Protein AF-A0A944TQB5-F1 (afdb_monomer)

Solvent-accessible surface area (backbone atoms only — not comparable to full-atom values): 19963 Å² total; per-residue (Å²): 141,84,86,82,82,82,82,82,79,80,80,78,78,74,72,78,74,72,81,45,83,86,46,81,64,45,71,46,80,31,39,67,50,75,45,57,37,86,39,64,56,95,92,27,64,49,47,21,27,26,9,28,31,55,41,78,90,78,60,28,42,36,31,28,24,36,40,31,32,86,71,41,66,38,34,34,38,32,25,44,66,47,78,48,87,75,41,58,48,78,43,85,69,52,74,42,54,40,25,38,91,82,73,39,70,59,60,68,73,73,54,31,34,22,12,27,27,64,44,83,89,62,28,34,40,32,23,16,34,34,36,64,84,45,88,63,31,40,54,50,46,38,37,33,24,45,86,75,22,44,49,73,49,71,52,92,69,66,68,60,50,43,43,61,51,61,86,74,85,59,44,4,45,39,67,100,28,15,34,25,16,28,21,38,18,70,86,45,54,33,39,36,39,26,35,19,36,21,32,54,51,29,37,58,75,39,35,49,85,41,51,15,49,19,53,39,37,33,24,37,52,54,87,95,46,74,44,82,73,43,19,33,39,41,71,40,65,37,34,90,60,62,82,97,41,56,89,56,66,62,45,50,29,34,31,20,37,34,34,46,44,96,42,36,33,37,39,34,37,37,28,42,30,68,91,72,73,39,62,49,49,35,32,28,42,36,35,60,50,95,78,36,37,72,48,67,88,50,82,52,51,56,97,63,89,74,41,51,46,49,74,42,87,55,45,59,54,73,77,47,40,85,79,40,62,78,96,66,54,65,78,59,53,57,21,13,42,25,62,52,65,65,34,100,88,67,37,46,24,38,36,36,29,12,20,14,81,72,32,86,90,37,31,32,37,37,40,36,27,39,45,40,61,57,80,81,127

Sequence (377 aa):
MAKLCLLLTFLLLASCATNAPKKIKELRYIGSINYKTSKSFKGLQLGGLSGLVYDKKTKRLLAISDDRGKWGKPRYYSFKFFLTSKKFKLRTDTLTFLKNNKGKKFKDGRRDFEGITLLRNNHLVLSSEGNTKKKPRIPPALTEFDKKGNFVRELNVPIKFLPEPTGYHDTGVRNNLGLESLSSTPNGGFLFFANEAPLKQDDRLSTTEYGGDVRLVRYKASGSSFQPDGEFVYQVEPIPVPDLKKKLRGSIGLTDLLALDENRLISIERAWVRKLKKQTIRLYSVEIERQTSNVKNEDFLHGKFYKRVKKKLLADLDSILPLMPKKWRKLDNIEGICLGPRLKNGNYTLILVSDNNFNARQRTLFMAFEIIEKKTK

Radius of gyration: 21.43 Å; Cα contacts (8 Å, |Δi|>4): 1016; chains: 1; bounding box: 81×69×51 Å

Structure (mmCIF, N/CA/C/O backbone):
data_AF-A0A944TQB5-F1
#
_entry.id   AF-A0A944TQB5-F1
#
loop_
_atom_site.group_PDB
_atom_site.id
_atom_site.type_symbol
_atom_site.label_atom_id
_atom_site.label_alt_id
_atom_site.label_comp_id
_atom_site.label_asym_id
_atom_site.label_entity_id
_atom_site.label_seq_id
_atom_site.pdbx_PDB_ins_code
_atom_site.Cartn_x
_atom_site.Cartn_y
_atom_site.Cartn_z
_atom_site.occupancy
_atom_site.B_iso_or_equiv
_atom_site.auth_seq_id
_atom_site.auth_comp_id
_atom_site.auth_asym_id
_atom_site.auth_atom_id
_atom_site.pdbx_PDB_model_num
ATOM 1 N N . MET A 1 1 ? -54.501 44.485 -19.539 1.00 40.06 1 MET A N 1
ATOM 2 C CA . MET A 1 1 ? -53.075 44.479 -19.138 1.00 40.06 1 MET A CA 1
ATOM 3 C C . MET A 1 1 ? -52.818 43.245 -18.280 1.00 40.06 1 MET A C 1
ATOM 5 O O . MET A 1 1 ? -53.210 43.238 -17.122 1.00 40.06 1 MET A O 1
ATOM 9 N N . ALA A 1 2 ? -52.245 42.181 -18.846 1.00 36.91 2 ALA A N 1
ATOM 10 C CA . ALA A 1 2 ? -51.915 40.957 -18.112 1.00 36.91 2 ALA A CA 1
ATOM 11 C C . ALA A 1 2 ? -50.414 40.957 -17.781 1.00 36.91 2 ALA A C 1
ATOM 13 O O . ALA A 1 2 ? -49.583 41.033 -18.684 1.00 36.91 2 ALA A O 1
ATOM 14 N N . LYS A 1 3 ? -50.068 40.929 -16.488 1.00 42.72 3 LYS A N 1
ATOM 15 C CA . LYS A 1 3 ? -48.681 40.829 -16.011 1.00 42.72 3 LYS A CA 1
ATOM 16 C C . LYS A 1 3 ? -48.226 39.371 -16.087 1.00 42.72 3 LYS A C 1
ATOM 18 O O . LYS A 1 3 ? -48.756 38.518 -15.382 1.00 42.72 3 LYS A O 1
ATOM 23 N N . LEU A 1 4 ? -47.233 39.112 -16.932 1.00 45.22 4 LEU A N 1
ATOM 24 C CA . LEU A 1 4 ? -46.539 37.833 -17.043 1.00 45.22 4 LEU A CA 1
ATOM 25 C C . LEU A 1 4 ? -45.487 37.744 -15.924 1.00 45.22 4 LEU A C 1
ATOM 27 O O . LEU A 1 4 ? -44.548 38.537 -15.885 1.00 45.22 4 LEU A O 1
ATOM 31 N N . CYS A 1 5 ? -45.663 36.807 -14.993 1.00 47.28 5 CYS A N 1
ATOM 32 C CA . CYS A 1 5 ? -44.720 36.556 -13.904 1.00 47.28 5 CYS A CA 1
ATOM 33 C C . CYS A 1 5 ? -43.733 35.467 -14.352 1.00 47.28 5 CYS A C 1
ATOM 35 O O . CYS A 1 5 ? -44.107 34.302 -14.476 1.00 47.28 5 CYS A O 1
ATOM 37 N N . LEU A 1 6 ? -42.484 35.844 -14.633 1.00 46.31 6 LEU A N 1
ATOM 38 C CA . LEU A 1 6 ? -41.425 34.912 -15.022 1.00 46.31 6 LEU A CA 1
ATOM 39 C C . LEU A 1 6 ? -40.801 34.301 -13.754 1.00 46.31 6 LEU A C 1
ATOM 41 O O . LEU A 1 6 ? -40.117 34.989 -12.997 1.00 46.31 6 LEU A O 1
ATOM 45 N N . LEU A 1 7 ? -41.057 33.017 -13.500 1.00 44.16 7 LEU A N 1
ATOM 46 C CA . LEU A 1 7 ? -40.467 32.282 -12.380 1.00 44.16 7 LEU A CA 1
ATOM 47 C C . LEU A 1 7 ? -39.060 31.797 -12.779 1.00 44.16 7 LEU A C 1
ATOM 49 O O . LEU A 1 7 ? -38.915 30.809 -13.498 1.00 44.16 7 LEU A O 1
ATOM 53 N N . LEU A 1 8 ? -38.011 32.494 -12.330 1.00 45.03 8 LEU A N 1
ATOM 54 C CA . LEU A 1 8 ? -36.626 32.035 -12.484 1.00 45.03 8 LEU A CA 1
ATOM 55 C C . LEU A 1 8 ? -36.373 30.846 -11.543 1.00 45.03 8 LEU A C 1
ATOM 57 O O . LEU A 1 8 ? -36.270 31.004 -10.327 1.00 45.03 8 LEU A O 1
ATOM 61 N N . THR A 1 9 ? -36.251 29.645 -12.099 1.00 46.00 9 THR A N 1
ATOM 62 C CA . THR A 1 9 ? -35.794 28.460 -11.367 1.00 46.00 9 THR A CA 1
ATOM 63 C C . THR A 1 9 ? -34.270 28.507 -11.243 1.00 46.00 9 THR A C 1
ATOM 65 O O . THR A 1 9 ? -33.539 28.269 -12.200 1.00 46.00 9 THR A O 1
ATOM 68 N N . PHE A 1 10 ? -33.771 28.823 -10.046 1.00 47.41 10 PHE A N 1
ATOM 69 C CA . PHE A 1 10 ? -32.355 28.679 -9.710 1.00 47.41 10 PHE A CA 1
ATOM 70 C C . PHE A 1 10 ? -31.995 27.185 -9.662 1.00 47.41 10 PHE A C 1
ATOM 72 O O . PHE A 1 10 ? -32.312 26.488 -8.696 1.00 47.41 10 PHE A O 1
ATOM 79 N N . LEU A 1 11 ? -31.307 26.683 -10.692 1.00 45.59 11 LEU A N 1
ATOM 80 C CA . LEU A 1 11 ? -30.593 25.411 -10.603 1.00 45.59 11 LEU A CA 1
ATOM 81 C C . LEU A 1 11 ? -29.427 25.592 -9.620 1.00 45.59 11 LEU A C 1
ATOM 83 O O . LEU A 1 11 ? -28.384 26.154 -9.954 1.00 45.59 11 LEU A O 1
ATOM 87 N N . LEU A 1 12 ? -29.598 25.108 -8.390 1.00 42.25 12 LEU A N 1
ATOM 88 C CA . LEU A 1 12 ? -28.496 24.888 -7.459 1.00 42.25 12 LEU A CA 1
ATOM 89 C C . LEU A 1 12 ? -27.559 23.837 -8.067 1.00 42.25 12 LEU A C 1
ATOM 91 O O . LEU A 1 12 ? -27.783 22.633 -7.946 1.00 42.25 12 LEU A O 1
ATOM 95 N N . LEU A 1 13 ? -26.495 24.301 -8.726 1.00 40.25 13 LEU A N 1
ATOM 96 C CA . LEU A 1 13 ? -25.327 23.487 -9.039 1.00 40.25 13 LEU A CA 1
ATOM 97 C C . LEU A 1 13 ? -24.747 22.998 -7.709 1.00 40.25 13 LEU A C 1
ATOM 99 O O . LEU A 1 13 ? -23.994 23.702 -7.036 1.00 40.25 13 LEU A O 1
ATOM 103 N N . ALA A 1 14 ? -25.131 21.787 -7.308 1.00 37.88 14 ALA A N 1
ATOM 104 C CA . ALA A 1 14 ? -24.479 21.069 -6.232 1.00 37.88 14 ALA A CA 1
ATOM 105 C C . ALA A 1 14 ? -23.002 20.923 -6.615 1.00 37.88 14 ALA A C 1
ATOM 107 O O . ALA A 1 14 ? -22.641 20.095 -7.450 1.00 37.88 14 ALA A O 1
ATOM 108 N N . SER A 1 15 ? -22.152 21.773 -6.032 1.00 36.31 15 SER A N 1
ATOM 109 C CA . SER A 1 15 ? -20.700 21.655 -6.112 1.00 36.31 15 SER A CA 1
ATOM 110 C C . SER A 1 15 ? -20.342 20.201 -5.827 1.00 36.31 15 SER A C 1
ATOM 112 O O . SER A 1 15 ? -20.625 19.705 -4.733 1.00 36.31 15 SER A O 1
ATOM 114 N N . CYS A 1 16 ? -19.802 19.492 -6.826 1.00 36.03 16 CYS A N 1
ATOM 115 C CA . CYS A 1 16 ? -19.332 18.125 -6.659 1.00 36.03 16 CYS A CA 1
ATOM 116 C C . CYS A 1 16 ? -18.366 18.112 -5.476 1.00 36.03 16 CYS A C 1
ATOM 118 O O . CYS A 1 16 ? -17.214 18.534 -5.599 1.00 36.03 16 CYS A O 1
ATOM 120 N N . ALA A 1 17 ? -18.840 17.642 -4.320 1.00 48.94 17 ALA A N 1
ATOM 121 C CA . ALA A 1 17 ? -17.996 17.442 -3.163 1.00 48.94 17 ALA A CA 1
ATOM 122 C C . ALA A 1 17 ? -16.843 16.547 -3.619 1.00 48.94 17 ALA A C 1
ATOM 124 O O . ALA A 1 17 ? -17.052 15.396 -4.007 1.00 48.94 17 ALA A O 1
ATOM 125 N N . THR A 1 18 ? -15.624 17.090 -3.644 1.00 57.56 18 THR A N 1
ATOM 126 C CA . THR A 1 18 ? -14.465 16.297 -4.044 1.00 57.56 18 THR A CA 1
ATOM 127 C C . THR A 1 18 ? -14.377 15.112 -3.100 1.00 57.56 18 THR A C 1
ATOM 129 O O . THR A 1 18 ? -14.508 15.293 -1.892 1.00 57.56 18 THR A O 1
ATOM 132 N N . ASN A 1 19 ? -14.204 13.905 -3.639 1.00 79.25 19 ASN A N 1
ATOM 133 C CA . ASN A 1 19 ? -14.231 12.658 -2.864 1.00 79.25 19 ASN A CA 1
ATOM 134 C C . ASN A 1 19 ? -12.879 12.303 -2.211 1.00 79.25 19 ASN A C 1
ATOM 136 O O . ASN A 1 19 ? -12.782 11.269 -1.544 1.00 79.25 19 ASN A O 1
ATOM 140 N N . ALA A 1 20 ? -11.874 13.169 -2.381 1.00 86.12 20 ALA A N 1
ATOM 141 C CA . ALA A 1 20 ? -10.541 13.103 -1.786 1.00 86.12 20 ALA A CA 1
ATOM 142 C C . ALA A 1 20 ? -10.033 14.496 -1.350 1.00 86.12 20 ALA A C 1
ATOM 144 O O . ALA A 1 20 ? -10.567 15.514 -1.821 1.00 86.12 20 ALA A O 1
ATOM 145 N N . PRO A 1 21 ? -9.011 14.547 -0.468 1.00 86.00 21 PRO A N 1
ATOM 146 C CA . PRO A 1 21 ? -8.270 15.770 -0.163 1.00 86.00 21 PRO A CA 1
ATOM 147 C C . PRO A 1 21 ? -7.496 16.275 -1.390 1.00 86.00 21 PRO A C 1
ATOM 149 O O . PRO A 1 21 ? -6.987 15.491 -2.187 1.00 86.00 21 PRO A O 1
ATOM 152 N N . LYS A 1 22 ? -7.385 17.597 -1.538 1.00 86.88 22 LYS A N 1
ATOM 153 C CA . LYS A 1 22 ? -6.701 18.273 -2.645 1.00 86.88 22 LYS A CA 1
ATOM 154 C C . LYS A 1 22 ? -5.229 18.563 -2.342 1.00 86.88 22 LYS A C 1
ATOM 156 O O . LYS A 1 22 ? -4.349 18.132 -3.079 1.00 86.88 22 LYS A O 1
ATOM 161 N N . LYS A 1 23 ? -4.944 19.361 -1.310 1.00 89.25 23 LYS A N 1
ATOM 162 C CA . LYS A 1 23 ? -3.577 19.830 -1.008 1.00 89.25 23 LYS A CA 1
ATOM 163 C C . LYS A 1 23 ? -3.244 19.532 0.440 1.00 89.25 23 LYS A C 1
ATOM 165 O O . LYS A 1 23 ? -3.454 20.373 1.307 1.00 89.25 23 LYS A O 1
ATOM 170 N N . ILE A 1 24 ? -2.710 18.345 0.698 1.00 93.69 24 ILE A N 1
ATOM 171 C CA . ILE A 1 24 ? -2.358 17.928 2.055 1.00 93.69 24 ILE A CA 1
ATOM 172 C C . ILE A 1 24 ? -1.174 18.767 2.553 1.00 93.69 24 ILE A C 1
ATOM 174 O O . ILE A 1 24 ? -0.135 18.853 1.898 1.00 93.69 24 ILE A O 1
ATOM 178 N N . LYS A 1 25 ? -1.357 19.429 3.697 1.00 93.44 25 LYS A N 1
ATOM 179 C CA . LYS A 1 25 ? -0.324 20.208 4.387 1.00 93.44 25 LYS A CA 1
ATOM 180 C C . LYS A 1 25 ? 0.411 19.353 5.411 1.00 93.44 25 LYS A C 1
ATOM 182 O O . LYS A 1 25 ? 1.633 19.370 5.443 1.00 93.44 25 LYS A O 1
ATOM 187 N N . GLU A 1 26 ? -0.349 18.671 6.260 1.00 94.75 26 GLU A N 1
ATOM 188 C CA . GLU A 1 26 ? 0.156 17.907 7.398 1.00 94.75 26 GLU A CA 1
ATOM 189 C C . GLU A 1 26 ? -0.803 16.756 7.727 1.00 94.75 26 GLU A C 1
ATOM 191 O O . GLU A 1 26 ? -1.997 16.801 7.406 1.00 94.75 26 GLU A O 1
ATOM 196 N N . LEU A 1 27 ? -0.265 15.737 8.396 1.00 97.44 27 LEU A N 1
ATOM 197 C CA . LEU A 1 27 ? -1.035 14.672 9.025 1.00 97.44 27 LEU A CA 1
ATOM 198 C C . LEU A 1 27 ? -0.996 14.881 10.535 1.00 97.44 27 LEU A C 1
ATOM 200 O O . LEU A 1 27 ? 0.065 14.812 11.153 1.00 97.44 27 LEU A O 1
ATOM 204 N N . ARG A 1 28 ? -2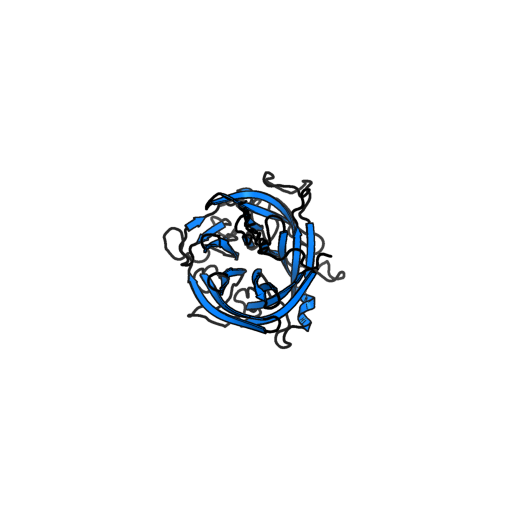.157 15.118 11.143 1.00 97.50 28 ARG A N 1
ATOM 205 C CA . ARG A 1 28 ? -2.274 15.270 12.592 1.00 97.50 28 ARG A CA 1
ATOM 206 C C . ARG A 1 28 ? -2.667 13.944 13.217 1.00 97.50 28 ARG A C 1
ATOM 208 O O . ARG A 1 28 ? -3.726 13.402 12.921 1.00 97.50 28 ARG A O 1
ATOM 215 N N . TYR A 1 29 ? -1.824 13.416 14.093 1.00 98.00 29 TYR A N 1
ATOM 216 C CA . TYR A 1 29 ? -2.086 12.146 14.764 1.00 98.00 29 TYR A CA 1
ATOM 217 C C . TYR A 1 29 ? -3.327 12.222 15.667 1.00 98.00 29 TYR A C 1
ATOM 219 O O . TYR A 1 29 ? -3.441 13.117 16.501 1.00 98.00 29 TYR A O 1
ATOM 227 N N . ILE A 1 30 ? -4.245 11.265 15.502 1.00 98.06 30 ILE A N 1
ATOM 228 C CA . ILE A 1 30 ? -5.465 11.130 16.314 1.00 98.06 30 ILE A CA 1
ATOM 229 C C . ILE A 1 30 ? -5.266 10.076 17.405 1.00 98.06 30 ILE A C 1
ATOM 231 O O . ILE A 1 30 ? -5.681 10.260 18.548 1.00 98.06 30 ILE A O 1
ATOM 235 N N . GLY A 1 31 ? -4.688 8.928 17.052 1.00 97.19 31 GLY A N 1
ATOM 236 C CA . GLY A 1 31 ? -4.545 7.807 17.973 1.00 97.19 31 GLY A CA 1
ATOM 237 C C . GLY A 1 31 ? -4.104 6.521 17.290 1.00 97.19 31 GLY A C 1
ATOM 238 O O . GLY A 1 31 ? -4.045 6.431 16.064 1.00 97.19 31 GLY A O 1
ATOM 239 N N . SER A 1 32 ? -3.819 5.502 18.097 1.00 96.56 32 SER A N 1
ATOM 240 C CA . SER A 1 32 ? -3.437 4.175 17.618 1.00 96.56 32 SER A CA 1
ATOM 241 C C . SER A 1 32 ? -4.077 3.065 18.439 1.00 96.56 32 SER A C 1
ATOM 243 O O . SER A 1 32 ? -4.386 3.236 19.620 1.00 96.56 32 SER A O 1
ATOM 245 N N . ILE A 1 33 ? -4.277 1.918 17.794 1.00 96.00 33 ILE A N 1
ATOM 246 C CA . ILE A 1 33 ? -4.770 0.682 18.398 1.00 96.00 33 ILE A CA 1
ATOM 247 C C . ILE A 1 33 ? -3.756 -0.410 18.118 1.00 96.00 33 ILE A C 1
ATOM 249 O O . ILE A 1 33 ? -3.337 -0.591 16.982 1.00 96.00 33 ILE A O 1
ATOM 253 N N . ASN A 1 34 ? -3.381 -1.155 19.148 1.00 94.44 34 ASN A N 1
ATOM 254 C CA . ASN A 1 34 ? -2.394 -2.2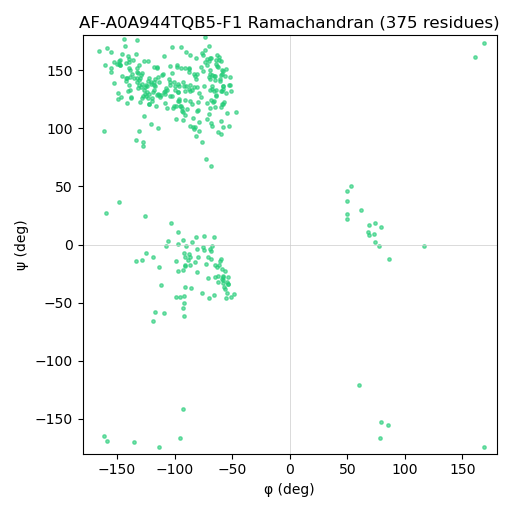12 19.025 1.00 94.44 34 ASN A CA 1
ATOM 255 C C . ASN A 1 34 ? -2.974 -3.552 19.478 1.00 94.44 34 ASN A C 1
ATOM 257 O O . ASN A 1 34 ? -3.355 -3.713 20.642 1.00 94.44 34 ASN A O 1
ATOM 261 N N . TYR A 1 35 ? -2.971 -4.525 18.572 1.00 92.00 35 TYR A N 1
ATOM 262 C CA . TYR A 1 35 ? -3.245 -5.922 18.874 1.00 92.00 35 TYR A CA 1
ATOM 263 C C . TYR A 1 35 ? -1.923 -6.670 19.057 1.00 92.00 35 TYR A C 1
ATOM 265 O O . TYR A 1 35 ? -1.003 -6.566 18.245 1.00 92.00 35 TYR A O 1
ATOM 273 N N . LYS A 1 36 ? -1.813 -7.436 20.147 1.00 82.81 36 LYS A N 1
ATOM 274 C CA . LYS A 1 36 ? -0.690 -8.363 20.334 1.00 82.81 36 LYS A CA 1
ATOM 275 C C . LYS A 1 36 ? -0.786 -9.483 19.297 1.00 82.81 36 LYS A C 1
ATOM 277 O O . LYS A 1 36 ? -1.886 -9.949 19.027 1.00 82.81 36 LYS A O 1
ATOM 282 N N . THR A 1 37 ? 0.349 -9.977 18.813 1.00 82.25 37 THR A N 1
ATOM 283 C CA . THR A 1 37 ? 0.408 -11.064 17.821 1.00 82.25 37 THR A CA 1
ATOM 284 C C . THR A 1 37 ? -0.279 -12.354 18.265 1.00 82.25 37 THR A C 1
ATOM 286 O O . THR A 1 37 ? -0.800 -13.076 17.429 1.00 82.25 37 THR A O 1
ATOM 289 N N . SER A 1 38 ? -0.368 -12.633 19.568 1.00 82.44 38 SER A N 1
ATOM 290 C CA . SER A 1 38 ? -1.115 -13.786 20.092 1.00 82.44 38 SER A CA 1
ATOM 291 C C . SER A 1 38 ? -2.639 -13.615 20.070 1.00 82.44 38 SER A C 1
ATOM 293 O O . SER A 1 38 ? -3.367 -14.514 20.488 1.00 82.44 38 SER A O 1
ATOM 295 N N . LYS A 1 39 ? -3.159 -12.460 19.634 1.00 88.25 39 LYS A N 1
ATOM 296 C CA . LYS A 1 39 ? -4.599 -12.230 19.577 1.00 88.25 39 LYS A CA 1
ATOM 297 C C . LYS A 1 39 ? -5.212 -13.156 18.531 1.00 88.25 39 LYS A C 1
ATOM 299 O O . LYS A 1 39 ? -4.874 -13.079 17.356 1.00 88.25 39 LYS A O 1
ATOM 304 N N . SER A 1 40 ? -6.165 -13.977 18.950 1.00 92.00 40 SER A N 1
ATOM 305 C CA . SER A 1 40 ? -6.993 -14.763 18.043 1.00 92.00 40 SER A CA 1
ATOM 306 C C . SER A 1 40 ? -8.344 -14.092 17.787 1.00 92.00 40 SER A C 1
ATOM 308 O O . SER A 1 40 ? -8.859 -13.312 18.601 1.00 92.00 40 SER A O 1
ATOM 310 N N . PHE A 1 41 ? -8.923 -14.401 16.632 1.00 95.00 41 PHE A N 1
ATOM 311 C CA . PHE A 1 41 ? -10.283 -14.058 16.255 1.00 95.00 41 PHE A CA 1
ATOM 312 C C . PHE A 1 41 ? -10.902 -15.231 15.489 1.00 95.00 41 PHE A C 1
ATOM 314 O O . PHE A 1 41 ? -10.364 -15.664 14.473 1.00 95.00 41 PHE A O 1
ATOM 321 N N . LYS A 1 42 ? -12.026 -15.761 15.996 1.00 94.44 42 LYS A N 1
ATOM 322 C CA . LYS A 1 42 ? -12.703 -16.961 15.462 1.00 94.44 42 LYS A CA 1
ATOM 323 C C . LYS A 1 42 ? -11.754 -18.155 15.240 1.00 94.44 42 LYS A C 1
ATOM 325 O O . LYS A 1 42 ? -11.771 -18.778 14.185 1.00 94.44 42 LYS A O 1
ATOM 330 N N . GLY A 1 43 ? -10.901 -18.437 16.226 1.00 93.25 43 GLY A N 1
ATOM 331 C CA . GLY A 1 43 ? -9.971 -19.574 16.193 1.00 93.25 43 GLY A CA 1
ATOM 332 C C . GLY A 1 43 ? -8.725 -19.386 15.320 1.00 93.25 43 GLY A C 1
ATOM 333 O O . GLY A 1 43 ? -7.879 -20.269 15.301 1.00 93.25 43 GLY A O 1
ATOM 334 N N . LEU A 1 44 ? -8.571 -18.246 14.638 1.00 93.62 44 LEU A N 1
ATOM 335 C CA . LEU A 1 44 ? -7.382 -17.930 13.843 1.00 93.62 44 LEU A CA 1
ATOM 336 C C . LEU A 1 44 ? -6.571 -16.819 14.492 1.00 93.62 44 LEU A C 1
ATOM 338 O O . LEU A 1 44 ? -7.137 -15.892 15.074 1.00 93.62 44 LEU A O 1
ATOM 342 N N . GLN A 1 45 ? -5.252 -16.874 14.347 1.00 93.88 45 GLN A N 1
ATOM 343 C CA . GLN A 1 45 ? -4.385 -15.773 14.746 1.00 93.88 45 GLN A CA 1
ATOM 344 C C . GLN A 1 45 ? -4.686 -14.539 13.881 1.00 93.88 45 GLN A C 1
ATOM 346 O O . GLN A 1 45 ? -4.740 -14.624 12.652 1.00 93.88 45 GLN A O 1
ATOM 351 N N . LEU A 1 46 ? -4.931 -13.400 14.530 1.00 95.12 46 LEU A N 1
ATOM 352 C CA . LEU A 1 46 ? -5.061 -12.104 13.873 1.00 95.12 46 LEU A CA 1
ATOM 353 C C . LEU A 1 46 ? -3.656 -11.570 13.583 1.00 95.12 46 LEU A C 1
ATOM 355 O O . LEU A 1 46 ? -2.852 -11.399 14.499 1.00 95.12 46 LEU A O 1
ATOM 359 N N . GLY A 1 47 ? -3.375 -11.293 12.319 1.00 95.44 47 GLY A N 1
ATOM 360 C CA . GLY A 1 47 ? -2.059 -10.860 11.875 1.00 95.44 47 GLY A CA 1
ATOM 361 C C . GLY A 1 47 ? -1.962 -10.878 10.361 1.00 95.44 47 GLY A C 1
ATOM 362 O O . GLY A 1 47 ? -2.969 -11.132 9.693 1.00 95.44 47 GLY A O 1
ATOM 363 N N . GLY A 1 48 ? -0.767 -10.612 9.849 1.00 96.19 48 GLY A N 1
ATOM 364 C CA . GLY A 1 48 ? -0.523 -10.630 8.414 1.00 96.19 48 GLY A CA 1
ATOM 365 C C . GLY A 1 48 ? -1.104 -9.436 7.666 1.00 96.19 48 GLY A C 1
ATOM 366 O O . GLY A 1 48 ? -1.454 -9.577 6.509 1.00 96.19 48 GLY A O 1
ATOM 367 N N . LEU A 1 49 ? -1.430 -8.326 8.340 1.00 97.69 49 LEU A N 1
ATOM 368 C CA . LEU A 1 49 ? -2.277 -7.290 7.736 1.00 97.69 49 LEU A CA 1
ATOM 369 C C . LEU A 1 49 ? -1.469 -6.363 6.818 1.00 97.69 49 LEU A C 1
ATOM 371 O O . LEU A 1 49 ? -0.947 -5.357 7.296 1.00 97.69 49 LEU A O 1
ATOM 375 N N . SER A 1 50 ? -1.436 -6.690 5.529 1.00 96.69 50 SER A N 1
ATOM 376 C CA . SER A 1 50 ? -0.598 -6.047 4.505 1.00 96.69 50 SER A CA 1
ATOM 377 C C . SER A 1 50 ? -1.312 -4.991 3.656 1.00 96.69 50 SER A C 1
ATOM 379 O O . SER A 1 50 ? -0.661 -4.157 3.051 1.00 96.69 50 SER A O 1
ATOM 381 N N . GLY A 1 51 ? -2.647 -4.925 3.677 1.00 97.94 51 GLY A N 1
ATOM 382 C CA . GLY A 1 51 ? -3.399 -3.922 2.913 1.00 97.94 51 GLY A CA 1
ATOM 383 C C . GLY A 1 51 ? -4.685 -3.491 3.605 1.00 97.94 51 GLY A C 1
ATOM 384 O O . GLY A 1 51 ? -5.261 -4.245 4.398 1.00 97.94 51 GLY A O 1
ATOM 385 N N . LEU A 1 52 ? -5.169 -2.278 3.308 1.00 98.25 52 LEU A N 1
ATOM 386 C CA . LEU A 1 52 ? -6.321 -1.679 3.988 1.00 98.25 52 LEU A CA 1
ATOM 387 C C . LEU A 1 52 ? -7.255 -0.932 3.027 1.00 98.25 52 LEU A C 1
ATOM 389 O O . LEU A 1 52 ? -6.824 -0.130 2.211 1.00 98.25 52 LEU A O 1
ATOM 393 N N . VAL A 1 53 ? -8.569 -1.097 3.194 1.00 98.38 53 VAL A N 1
ATOM 394 C CA . VAL A 1 53 ? -9.565 -0.268 2.498 1.00 98.38 53 VAL A CA 1
ATOM 395 C C . VAL A 1 53 ? -10.756 0.063 3.396 1.00 98.38 53 VAL A C 1
ATOM 397 O O . VAL A 1 53 ? -11.217 -0.760 4.191 1.00 98.38 53 VAL A O 1
ATOM 400 N N . TYR A 1 54 ? -11.291 1.278 3.264 1.00 98.00 54 TYR A N 1
ATOM 401 C CA . TYR A 1 54 ? -12.514 1.695 3.945 1.00 98.00 54 TYR A CA 1
ATOM 402 C C . TYR A 1 54 ? -13.751 1.478 3.068 1.00 98.00 54 TYR A C 1
ATOM 404 O O . TYR A 1 54 ? -13.956 2.144 2.053 1.00 98.00 54 TYR A O 1
ATOM 412 N N . ASP A 1 55 ? -14.627 0.583 3.513 1.00 97.19 55 ASP A N 1
ATOM 413 C CA . ASP A 1 55 ? -15.944 0.367 2.931 1.00 97.19 55 ASP A CA 1
ATOM 414 C C . ASP A 1 55 ? -16.938 1.391 3.497 1.00 97.19 55 ASP A C 1
ATOM 416 O O . ASP A 1 55 ? -17.477 1.238 4.601 1.00 97.19 55 ASP A O 1
ATOM 420 N N . LYS A 1 56 ? -17.186 2.454 2.722 1.00 94.19 56 LYS A N 1
ATOM 421 C CA . LYS A 1 56 ? -18.123 3.532 3.080 1.00 94.19 56 LYS A CA 1
ATOM 422 C C . LYS A 1 56 ? -19.564 3.038 3.240 1.00 94.19 56 LYS A C 1
ATOM 424 O O . LYS A 1 56 ? -20.284 3.589 4.071 1.00 94.19 56 LYS A O 1
ATOM 429 N N . LYS A 1 57 ? -19.984 2.018 2.477 1.00 94.56 57 LYS A N 1
ATOM 430 C CA . LYS A 1 57 ? -21.363 1.499 2.500 1.00 94.56 57 LYS A CA 1
ATOM 431 C C . LYS A 1 57 ? -21.635 0.771 3.811 1.00 94.56 57 LYS A C 1
ATOM 433 O O . LYS A 1 57 ? -22.643 1.023 4.462 1.00 94.56 57 LYS A O 1
ATOM 438 N N . THR A 1 58 ? -20.709 -0.089 4.231 1.00 96.12 58 THR A N 1
ATOM 439 C CA . THR A 1 58 ? -20.864 -0.869 5.471 1.00 96.12 58 THR A CA 1
ATOM 440 C C . THR A 1 58 ? -20.270 -0.183 6.705 1.00 96.12 58 THR A C 1
ATOM 442 O O . THR A 1 58 ? -20.472 -0.647 7.833 1.00 96.12 58 THR A O 1
ATOM 445 N N . LYS A 1 59 ? -19.561 0.940 6.520 1.00 97.06 59 LYS A N 1
ATOM 446 C CA . LYS A 1 59 ? -18.799 1.653 7.558 1.00 97.06 59 LYS A CA 1
ATOM 447 C C . LYS A 1 59 ? -17.833 0.700 8.270 1.00 97.06 59 LYS A C 1
ATOM 449 O O . LYS A 1 59 ? -17.843 0.568 9.500 1.00 97.06 59 LYS A O 1
ATOM 454 N N . ARG A 1 60 ? -17.044 -0.034 7.484 1.00 98.19 60 ARG A N 1
ATOM 455 C CA . ARG A 1 60 ? -16.052 -1.006 7.969 1.00 98.19 60 ARG A CA 1
ATOM 456 C C . ARG A 1 60 ? -14.701 -0.756 7.334 1.00 98.19 60 ARG A C 1
ATOM 458 O O . ARG A 1 60 ? -14.624 -0.390 6.168 1.00 98.19 60 ARG A O 1
ATOM 465 N N . LEU A 1 61 ? -13.647 -1.009 8.098 1.00 98.50 61 LEU A N 1
ATOM 466 C CA . LEU A 1 61 ? -12.321 -1.207 7.523 1.00 98.50 61 LEU A CA 1
ATOM 467 C C . LEU A 1 61 ? -12.180 -2.670 7.137 1.00 98.50 61 LEU A C 1
ATOM 469 O O . LEU A 1 61 ? -12.602 -3.540 7.901 1.00 98.50 61 LEU A O 1
ATOM 473 N N . LEU A 1 62 ? -11.610 -2.928 5.971 1.00 98.75 62 LEU A N 1
ATOM 474 C CA . LEU A 1 62 ? -11.262 -4.260 5.505 1.00 98.75 62 LEU A CA 1
ATOM 475 C C . LEU A 1 62 ? -9.747 -4.328 5.408 1.00 98.75 62 LEU A C 1
ATOM 477 O O . LEU A 1 62 ? -9.156 -3.437 4.805 1.00 98.75 62 LEU A O 1
ATOM 481 N N . ALA A 1 63 ? -9.148 -5.359 5.991 1.00 98.56 63 ALA A N 1
ATOM 482 C CA . ALA A 1 63 ? -7.717 -5.597 5.882 1.00 98.56 63 ALA A CA 1
ATOM 483 C C . ALA A 1 63 ? -7.463 -7.007 5.359 1.00 98.56 63 ALA A C 1
ATOM 485 O O . ALA A 1 63 ? -8.044 -7.966 5.878 1.00 98.56 63 ALA A O 1
ATOM 486 N N . ILE A 1 64 ? -6.638 -7.123 4.327 1.00 98.62 64 ILE A N 1
ATOM 487 C CA . ILE A 1 64 ? -6.221 -8.411 3.773 1.00 98.62 64 ILE A CA 1
ATOM 488 C C . ILE A 1 64 ? -5.102 -9.002 4.630 1.00 98.62 64 ILE A C 1
ATOM 490 O O . ILE A 1 64 ? -4.354 -8.258 5.253 1.00 98.62 64 ILE A O 1
ATOM 494 N N . SER A 1 65 ? -5.075 -10.331 4.736 1.00 97.88 65 SER A N 1
ATOM 495 C CA . SER A 1 65 ? -3.992 -11.059 5.385 1.00 97.88 65 SER A CA 1
ATOM 496 C C . SER A 1 65 ? -3.070 -11.676 4.331 1.00 97.88 65 SER A C 1
ATOM 498 O O . SER A 1 65 ? -3.568 -12.436 3.495 1.00 97.88 65 SER A O 1
ATOM 500 N N . ASP A 1 66 ? -1.769 -11.418 4.439 1.00 95.88 66 ASP A N 1
ATOM 501 C CA . ASP A 1 66 ? -0.670 -12.022 3.664 1.00 95.88 66 ASP A CA 1
ATOM 502 C C . ASP A 1 66 ? -0.433 -13.507 3.994 1.00 95.88 66 ASP A C 1
ATOM 504 O O . ASP A 1 66 ? 0.379 -14.192 3.380 1.00 95.88 66 ASP A O 1
ATOM 508 N N . ASP A 1 67 ? -1.164 -14.062 4.965 1.00 93.88 67 ASP A N 1
ATOM 509 C CA . ASP A 1 67 ? -0.990 -15.441 5.387 1.00 93.88 67 ASP A CA 1
ATOM 510 C C . ASP A 1 67 ? -1.229 -16.405 4.224 1.00 93.88 67 ASP A C 1
ATOM 512 O O . ASP A 1 67 ? -2.362 -16.715 3.831 1.00 93.88 67 ASP A O 1
ATOM 516 N N . ARG A 1 68 ? -0.123 -16.965 3.737 1.00 92.25 68 ARG A N 1
ATOM 517 C CA . ARG A 1 68 ? -0.084 -17.923 2.632 1.00 92.25 68 ARG A CA 1
ATOM 518 C C . ARG A 1 68 ? -0.755 -19.258 2.960 1.00 92.25 68 ARG A C 1
ATOM 520 O O . ARG A 1 68 ? -0.659 -20.178 2.158 1.00 92.25 68 ARG A O 1
ATOM 527 N N . GLY A 1 69 ? -1.408 -19.427 4.107 1.00 90.56 69 GLY A N 1
ATOM 528 C CA . GLY A 1 69 ? -2.049 -20.681 4.517 1.00 90.56 69 GLY A CA 1
ATOM 529 C C . GLY A 1 69 ? -1.447 -21.313 5.770 1.00 90.56 69 GLY A C 1
ATOM 530 O O . GLY A 1 69 ? -1.912 -22.367 6.195 1.00 90.56 69 GLY A O 1
ATOM 531 N N . LYS A 1 70 ? -0.408 -20.703 6.353 1.00 91.69 70 LYS A N 1
ATOM 532 C CA . LYS A 1 70 ? 0.339 -21.260 7.486 1.00 91.69 70 LYS A CA 1
ATOM 533 C C . LYS A 1 70 ? -0.432 -21.123 8.796 1.00 91.69 70 LYS A C 1
ATOM 535 O O . LYS A 1 70 ? -0.432 -22.057 9.592 1.00 91.69 70 LYS A O 1
ATOM 540 N N . TRP A 1 71 ? -1.077 -19.978 9.015 1.00 91.06 71 TRP A N 1
ATOM 541 C CA . TRP A 1 71 ? -1.826 -19.681 10.246 1.00 91.06 71 TRP A CA 1
ATOM 542 C C . TRP A 1 71 ? -3.345 -19.701 10.043 1.00 91.06 71 TRP A C 1
ATOM 544 O O . TRP A 1 71 ? -4.118 -19.511 10.983 1.00 91.06 71 TRP A O 1
ATOM 554 N N . GLY A 1 72 ? -3.781 -19.953 8.812 1.00 92.12 72 GLY A N 1
ATOM 555 C CA . GLY A 1 72 ? -5.166 -20.029 8.388 1.00 92.12 72 GLY A CA 1
ATOM 556 C C . GLY A 1 72 ? -5.265 -19.868 6.876 1.00 92.12 72 GLY A C 1
ATOM 557 O O . GLY A 1 72 ? -4.361 -19.359 6.225 1.00 92.12 72 GLY A O 1
ATOM 558 N N . LYS A 1 73 ? -6.389 -20.285 6.288 1.00 94.81 73 LYS A N 1
ATOM 559 C CA . LYS A 1 73 ? -6.606 -20.119 4.842 1.00 94.81 73 LYS A CA 1
ATOM 560 C C . LYS A 1 73 ? -6.652 -18.627 4.455 1.00 94.81 73 LYS A C 1
ATOM 562 O O . LYS A 1 73 ? -7.058 -17.821 5.303 1.00 94.81 73 LYS A O 1
ATOM 567 N N . PRO A 1 74 ? -6.305 -18.266 3.200 1.00 96.25 74 PRO A N 1
ATOM 568 C CA . PRO A 1 74 ? -6.340 -16.880 2.735 1.00 96.25 74 PRO A CA 1
ATOM 569 C C . PRO A 1 74 ? -7.680 -16.200 3.011 1.00 96.25 74 PRO A C 1
ATOM 571 O O . PRO A 1 74 ? -8.750 -16.782 2.785 1.00 96.25 74 PRO A O 1
ATOM 574 N N . ARG A 1 75 ? -7.614 -14.989 3.562 1.00 97.62 75 ARG A N 1
ATOM 575 C CA . ARG A 1 75 ? -8.757 -14.306 4.173 1.00 97.62 75 ARG A CA 1
ATOM 576 C C . ARG A 1 75 ? -8.515 -12.811 4.287 1.00 97.62 75 ARG A C 1
ATOM 578 O O . ARG A 1 75 ? -7.381 -12.387 4.462 1.00 97.62 75 ARG A O 1
ATOM 585 N N . TYR A 1 76 ? -9.594 -12.041 4.321 1.00 98.38 76 TYR A N 1
ATOM 586 C CA . TYR A 1 76 ? -9.563 -10.670 4.822 1.00 98.38 76 TYR A CA 1
ATOM 587 C C . TYR A 1 76 ? -10.427 -10.541 6.078 1.00 98.38 76 TYR A C 1
ATOM 589 O O . TYR A 1 76 ? -11.397 -11.280 6.286 1.00 98.38 76 TYR A O 1
ATOM 597 N N . TYR A 1 77 ? -10.076 -9.581 6.920 1.00 98.50 77 TYR A N 1
ATOM 598 C CA . TYR A 1 77 ? -10.794 -9.221 8.134 1.00 98.50 77 TYR A CA 1
ATOM 599 C C . TYR A 1 77 ? -11.619 -7.962 7.903 1.00 98.50 77 TYR A C 1
ATOM 601 O O . TYR A 1 77 ? -11.209 -7.073 7.162 1.00 98.50 77 TYR A O 1
ATOM 609 N N . SER A 1 78 ? -12.764 -7.857 8.574 1.00 98.38 78 SER A N 1
ATOM 610 C CA . SER A 1 78 ? -13.493 -6.600 8.705 1.00 98.38 78 SER A CA 1
ATOM 611 C C . SER A 1 78 ? -13.448 -6.096 10.141 1.00 98.38 78 SER A C 1
ATOM 613 O O . SER A 1 78 ? -13.488 -6.873 11.101 1.00 98.38 78 SER A O 1
ATOM 615 N N . PHE A 1 79 ? -13.408 -4.777 10.293 1.00 98.62 79 PHE A N 1
ATOM 616 C CA . PHE A 1 79 ? -13.345 -4.119 11.587 1.00 98.62 79 PHE A CA 1
ATOM 617 C C . PHE A 1 79 ? -14.419 -3.044 11.713 1.00 98.62 79 PHE A C 1
ATOM 619 O O . PHE A 1 79 ? -14.623 -2.214 10.821 1.00 98.62 79 PHE A O 1
ATOM 626 N N . LYS A 1 80 ? -15.076 -3.033 12.873 1.00 98.31 80 LYS A N 1
ATOM 627 C CA . LYS A 1 80 ? -15.882 -1.907 13.347 1.00 98.31 80 LYS A CA 1
ATOM 628 C C . LYS A 1 80 ? -14.952 -0.904 14.000 1.00 98.31 80 LYS A C 1
ATOM 630 O O . LYS A 1 80 ? -14.114 -1.280 14.819 1.00 98.31 80 LYS A O 1
ATOM 635 N N . PHE A 1 81 ? -15.147 0.370 13.704 1.00 97.69 81 PHE A N 1
ATOM 636 C CA . PHE A 1 81 ? -14.336 1.424 14.288 1.00 97.69 81 PHE A CA 1
ATOM 637 C C . PHE A 1 81 ? -15.175 2.639 14.657 1.00 97.69 81 PHE A C 1
ATOM 639 O O . PHE A 1 81 ? -16.273 2.848 14.143 1.00 97.69 81 PHE A O 1
ATOM 646 N N . PHE A 1 82 ? -14.641 3.420 15.586 1.00 97.00 82 PHE A N 1
ATOM 647 C CA . PHE A 1 82 ? -15.144 4.728 15.966 1.00 97.00 82 PHE A CA 1
ATOM 648 C C . PHE A 1 82 ? -13.982 5.710 15.873 1.00 97.00 82 PHE A C 1
ATOM 650 O O . PHE A 1 82 ? -12.915 5.456 16.439 1.00 97.00 82 PHE A O 1
ATOM 657 N N . LEU A 1 83 ? -14.194 6.810 15.156 1.00 97.50 83 LEU A N 1
ATOM 658 C CA . LEU A 1 83 ? -13.161 7.794 14.873 1.00 97.50 83 LEU A CA 1
ATOM 659 C C . LEU A 1 83 ? -13.717 9.212 15.020 1.00 97.50 83 LEU A C 1
ATOM 661 O O . LEU A 1 83 ? -14.727 9.564 14.415 1.00 97.50 83 LEU A O 1
ATOM 665 N N . THR A 1 84 ? -13.041 10.020 15.831 1.00 97.19 84 THR A N 1
ATOM 666 C CA . THR A 1 84 ? -13.225 11.472 15.954 1.00 97.19 84 THR A CA 1
ATOM 667 C C . THR A 1 84 ? -11.858 12.149 15.906 1.00 97.19 84 THR A C 1
ATOM 669 O O . THR A 1 84 ? -10.841 11.466 15.926 1.00 97.19 84 THR A O 1
ATOM 672 N N . SER A 1 85 ? -11.804 13.484 15.926 1.00 95.25 85 SER A N 1
ATOM 673 C CA . SER A 1 85 ? -10.537 14.234 15.974 1.00 95.25 85 SER A CA 1
ATOM 674 C C . SER A 1 85 ? -9.674 13.951 17.212 1.00 95.25 85 SER A C 1
ATOM 676 O O . SER A 1 85 ? -8.509 14.326 17.235 1.00 95.25 85 SER A O 1
ATOM 678 N N . LYS A 1 86 ? -10.226 13.304 18.249 1.00 95.31 86 LYS A N 1
ATOM 679 C CA . LYS A 1 86 ? -9.536 13.041 19.526 1.00 95.31 86 LYS A CA 1
ATOM 680 C C . LYS A 1 86 ? -9.516 11.568 19.932 1.00 95.31 86 LYS A C 1
ATOM 682 O O . LYS A 1 86 ? -8.955 11.227 20.968 1.00 95.31 86 LYS A O 1
ATOM 687 N N . LYS A 1 87 ? -10.221 10.693 19.209 1.00 96.12 87 LYS A N 1
ATOM 688 C CA . LYS A 1 87 ? -10.461 9.321 19.664 1.00 96.12 87 LYS A CA 1
ATOM 689 C C . LYS A 1 87 ? -10.519 8.366 18.493 1.00 96.12 87 LYS A C 1
ATOM 691 O O . LYS A 1 87 ? -11.337 8.533 17.597 1.00 96.12 87 LYS A O 1
ATOM 696 N N . PHE A 1 88 ? -9.716 7.315 18.578 1.00 97.69 88 PHE A N 1
ATOM 697 C CA . PHE A 1 88 ? -9.762 6.178 17.674 1.00 97.69 88 PHE A CA 1
ATOM 698 C C . PHE A 1 88 ? -10.005 4.904 18.485 1.00 97.69 88 PHE A C 1
ATOM 700 O O . PHE A 1 88 ? -9.348 4.666 19.497 1.00 97.69 88 PHE A O 1
ATOM 707 N N . LYS A 1 89 ? -10.995 4.110 18.078 1.00 97.50 89 LYS A N 1
ATOM 708 C CA . LYS A 1 89 ? -11.296 2.783 18.622 1.00 97.50 89 LYS A CA 1
ATOM 709 C C . LYS A 1 89 ? -11.551 1.826 17.469 1.00 97.50 89 LYS A C 1
ATOM 711 O O . LYS A 1 89 ? -12.203 2.199 16.499 1.00 97.50 89 LYS A O 1
ATOM 716 N N . LEU A 1 90 ? -11.106 0.586 17.621 1.00 97.44 90 LEU A N 1
ATOM 717 C CA . LEU A 1 90 ? -11.220 -0.454 16.607 1.00 97.44 90 LEU A CA 1
ATOM 718 C C . LEU A 1 90 ? -11.518 -1.795 17.280 1.00 97.44 90 LEU A C 1
ATOM 720 O O . LEU A 1 90 ? -10.968 -2.104 18.341 1.00 97.44 90 LEU A O 1
ATOM 724 N N . ARG A 1 91 ? -12.384 -2.599 16.665 1.00 96.44 91 ARG A N 1
ATOM 725 C CA . ARG A 1 91 ? -12.609 -3.998 17.038 1.00 96.44 91 ARG A CA 1
ATOM 726 C C . ARG A 1 91 ? -12.838 -4.855 15.800 1.00 96.44 91 ARG A C 1
ATOM 728 O O . ARG A 1 91 ? -13.500 -4.422 14.858 1.00 96.44 91 ARG A O 1
ATOM 735 N N . THR A 1 92 ? -12.326 -6.078 15.838 1.00 97.00 92 THR A N 1
ATOM 736 C CA . THR A 1 92 ? -12.618 -7.121 14.848 1.00 97.00 92 THR A CA 1
ATOM 737 C C . THR A 1 92 ? -14.122 -7.384 14.790 1.00 97.00 92 THR A C 1
ATOM 739 O O . THR A 1 92 ? -14.770 -7.460 15.836 1.00 97.00 92 THR A O 1
ATOM 742 N N . ASP A 1 93 ? -14.674 -7.515 13.585 1.00 97.56 93 ASP A N 1
ATOM 743 C CA . ASP A 1 93 ? -16.105 -7.729 13.350 1.00 97.56 93 ASP A CA 1
ATOM 744 C C . ASP A 1 93 ? -16.364 -9.077 12.672 1.00 97.56 93 ASP A C 1
ATOM 746 O O . ASP A 1 93 ? -17.036 -9.941 13.232 1.00 97.56 93 ASP A O 1
ATOM 750 N N . THR A 1 94 ? -15.777 -9.305 11.495 1.00 97.81 94 THR A N 1
ATOM 751 C CA . THR A 1 94 ? -15.885 -10.582 10.774 1.00 97.81 94 THR A CA 1
ATOM 752 C C . THR A 1 94 ? -14.576 -10.937 10.069 1.00 97.81 94 THR A C 1
ATOM 754 O O . THR A 1 94 ? -13.648 -10.133 10.019 1.00 97.81 94 THR A O 1
ATOM 757 N N . LEU A 1 95 ? -14.493 -12.159 9.548 1.00 97.62 95 LEU A N 1
ATOM 758 C CA . LEU A 1 95 ? -13.464 -12.577 8.599 1.00 97.62 95 LEU A CA 1
ATOM 759 C C . LEU A 1 95 ? -14.153 -13.285 7.436 1.00 97.62 95 LEU A C 1
ATOM 761 O O . LEU A 1 95 ? -15.187 -13.925 7.643 1.00 97.62 95 LEU A O 1
ATOM 765 N N . THR A 1 96 ? -13.589 -13.162 6.240 1.00 98.12 96 THR A N 1
ATOM 766 C CA . THR A 1 96 ? -14.096 -13.799 5.019 1.00 98.12 96 THR A CA 1
ATOM 767 C C . THR A 1 96 ? -12.962 -14.560 4.353 1.00 98.12 96 THR A C 1
ATOM 769 O O . THR A 1 96 ? -11.903 -13.989 4.100 1.00 98.12 96 THR A O 1
ATOM 772 N N . PHE A 1 97 ? -13.176 -15.848 4.083 1.00 97.69 97 PHE A N 1
ATOM 773 C CA . PHE A 1 97 ? -12.209 -16.672 3.360 1.00 97.69 97 PHE A CA 1
ATOM 774 C C . PHE A 1 97 ? -12.316 -16.454 1.857 1.00 97.69 97 PHE A C 1
ATOM 776 O O . PHE A 1 97 ? -13.417 -16.364 1.319 1.00 97.69 97 PHE A O 1
ATOM 783 N N . LEU A 1 98 ? -11.167 -16.466 1.191 1.00 98.00 98 LEU A N 1
ATOM 784 C CA . LEU A 1 98 ? -11.065 -16.350 -0.255 1.00 98.00 98 LEU A CA 1
ATOM 785 C C . LEU A 1 98 ? -11.100 -17.737 -0.903 1.00 98.00 98 LEU A C 1
ATOM 787 O O . LEU A 1 98 ? -10.448 -18.686 -0.446 1.00 98.00 98 LEU A O 1
ATOM 791 N N . LYS A 1 99 ? -11.868 -17.856 -1.983 1.00 97.25 99 LYS A N 1
ATOM 792 C CA . LYS A 1 99 ? -12.025 -19.080 -2.771 1.00 97.25 99 LYS A CA 1
ATOM 793 C C . LYS A 1 99 ? -11.442 -18.875 -4.161 1.00 97.25 99 LYS A C 1
ATOM 795 O O . LYS A 1 99 ? -11.555 -17.799 -4.726 1.00 97.25 99 LYS A O 1
ATOM 800 N N . ASN A 1 100 ? -10.835 -19.911 -4.718 1.00 95.88 100 ASN A N 1
ATOM 801 C CA . ASN A 1 100 ? -10.325 -19.908 -6.082 1.00 95.88 100 ASN A CA 1
ATOM 802 C C . ASN A 1 100 ? -11.458 -20.000 -7.120 1.00 95.88 100 ASN A C 1
ATOM 804 O O . ASN A 1 100 ? -12.631 -20.155 -6.779 1.00 95.88 100 ASN A O 1
ATOM 808 N N . ASN A 1 101 ? -11.083 -19.972 -8.397 1.00 96.00 101 ASN A N 1
ATOM 809 C CA . ASN A 1 101 ? -11.987 -20.102 -9.543 1.00 96.00 101 ASN A CA 1
ATOM 810 C C . ASN A 1 101 ? -12.792 -21.416 -9.601 1.00 96.00 101 ASN A C 1
ATOM 812 O O . ASN A 1 101 ? -13.744 -21.508 -10.363 1.00 96.00 101 ASN A O 1
ATOM 816 N N . LYS A 1 102 ? -12.450 -22.424 -8.790 1.00 96.69 102 LYS A N 1
ATOM 817 C CA . LYS A 1 102 ? -13.213 -23.676 -8.640 1.00 96.69 102 LYS A CA 1
ATOM 818 C C . LYS A 1 102 ? -14.153 -23.651 -7.429 1.00 96.69 102 LYS A C 1
ATOM 820 O O . LYS A 1 102 ? -14.615 -24.703 -6.996 1.00 96.69 102 LYS A O 1
ATOM 825 N N . GLY A 1 103 ? -14.348 -22.491 -6.797 1.00 95.38 103 GLY A N 1
ATOM 826 C CA . GLY A 1 103 ? -15.141 -22.343 -5.573 1.00 95.38 103 GLY A CA 1
ATOM 827 C C . GLY A 1 103 ? -14.518 -22.994 -4.330 1.00 95.38 103 GLY A C 1
ATOM 828 O O . GLY A 1 103 ? -15.155 -23.054 -3.279 1.00 95.38 103 GLY A O 1
ATOM 829 N N . LYS A 1 104 ? -13.269 -23.473 -4.411 1.00 95.50 104 LYS A N 1
ATOM 830 C CA . LYS A 1 104 ? -12.561 -24.131 -3.302 1.00 95.50 104 LYS A CA 1
ATOM 831 C C . LYS A 1 104 ? -11.647 -23.139 -2.591 1.00 95.50 104 LYS A C 1
ATOM 833 O O . LYS A 1 104 ? -11.135 -22.209 -3.204 1.00 95.50 104 LYS A O 1
ATOM 838 N N . LYS A 1 105 ? -11.376 -23.350 -1.301 1.00 92.31 105 LYS A N 1
ATOM 839 C CA . LYS A 1 105 ? -10.340 -22.576 -0.594 1.00 92.31 105 LYS A CA 1
ATOM 840 C C . LYS A 1 105 ? -8.983 -22.767 -1.286 1.00 92.31 105 LYS A C 1
ATOM 842 O O . LYS A 1 105 ? -8.701 -23.842 -1.823 1.00 92.31 105 LYS A O 1
ATOM 847 N N . PHE A 1 106 ? -8.143 -21.735 -1.273 1.00 92.06 106 PHE A N 1
ATOM 848 C CA . PHE A 1 106 ? -6.777 -21.844 -1.787 1.00 92.06 106 PHE A CA 1
ATOM 849 C C . PHE A 1 106 ? -5.979 -22.906 -1.013 1.00 92.06 106 PHE A C 1
ATOM 851 O O . PHE A 1 106 ? -6.142 -23.060 0.200 1.00 92.06 106 PHE A O 1
ATOM 858 N N . LYS A 1 107 ? -5.124 -23.649 -1.729 1.00 90.50 107 LYS A N 1
ATOM 859 C CA . LYS A 1 107 ? -4.107 -24.499 -1.091 1.00 90.50 107 LYS A CA 1
ATOM 860 C C . LYS A 1 107 ? -3.014 -23.611 -0.495 1.00 90.50 107 LYS A C 1
ATOM 862 O O . LYS A 1 107 ? -2.770 -22.514 -1.000 1.00 90.50 107 LYS A O 1
ATOM 867 N N . ASP A 1 108 ? -2.334 -24.123 0.520 1.00 90.00 108 ASP A N 1
ATOM 868 C CA . ASP A 1 108 ? -1.296 -23.374 1.220 1.00 90.00 108 ASP A CA 1
ATOM 869 C C . ASP A 1 108 ? -0.108 -23.088 0.284 1.00 90.00 108 ASP A C 1
ATOM 871 O O . ASP A 1 108 ? 0.253 -23.888 -0.584 1.00 90.00 108 ASP A O 1
ATOM 875 N N . GLY A 1 109 ? 0.459 -21.895 0.410 1.00 88.81 109 GLY A N 1
ATOM 876 C CA . GLY A 1 109 ? 1.534 -21.362 -0.413 1.00 88.81 109 GLY A CA 1
ATOM 877 C C . GLY A 1 109 ? 1.134 -20.958 -1.834 1.00 88.81 109 GLY A C 1
ATOM 878 O O . GLY A 1 109 ? 2.036 -20.731 -2.636 1.00 88.81 109 GLY A O 1
ATOM 879 N N . ARG A 1 110 ? -0.163 -20.922 -2.197 1.00 89.81 110 ARG A N 1
ATOM 880 C CA . ARG A 1 110 ? -0.601 -20.621 -3.584 1.00 89.81 110 ARG A CA 1
ATOM 881 C C . ARG A 1 110 ? -0.912 -19.157 -3.872 1.00 89.81 110 ARG A C 1
ATOM 883 O O . ARG A 1 110 ? -0.940 -18.777 -5.044 1.00 89.81 110 ARG A O 1
ATOM 890 N N . ARG A 1 111 ? -1.202 -18.376 -2.841 1.00 91.69 111 ARG A N 1
ATOM 891 C CA . ARG A 1 111 ? -1.449 -16.937 -2.923 1.00 91.69 111 ARG A CA 1
ATOM 892 C C . ARG A 1 111 ? -0.755 -16.274 -1.749 1.00 91.69 111 ARG A C 1
ATOM 894 O O . ARG A 1 111 ? -0.684 -16.873 -0.679 1.00 91.69 111 ARG A O 1
ATOM 901 N N . ASP A 1 112 ? -0.248 -15.088 -2.019 1.00 95.12 112 ASP A N 1
ATOM 902 C CA . ASP A 1 112 ? 0.413 -14.195 -1.075 1.00 95.12 112 ASP A CA 1
ATOM 903 C C . ASP A 1 112 ? -0.197 -12.828 -1.317 1.00 95.12 112 ASP A C 1
ATOM 905 O O . ASP A 1 112 ? 0.136 -12.214 -2.327 1.00 95.12 112 ASP A O 1
ATOM 909 N N . PHE A 1 113 ? -1.283 -12.518 -0.610 1.00 97.56 113 PHE A N 1
ATOM 910 C CA . PHE A 1 113 ? -2.102 -11.350 -0.924 1.00 97.56 113 PHE A CA 1
ATOM 911 C C . PHE A 1 113 ? -1.614 -10.144 -0.132 1.00 97.56 113 PHE A C 1
ATOM 913 O O . PHE A 1 113 ? -1.511 -10.240 1.083 1.00 97.56 113 PHE A O 1
ATOM 920 N N . GLU A 1 114 ? -1.432 -9.013 -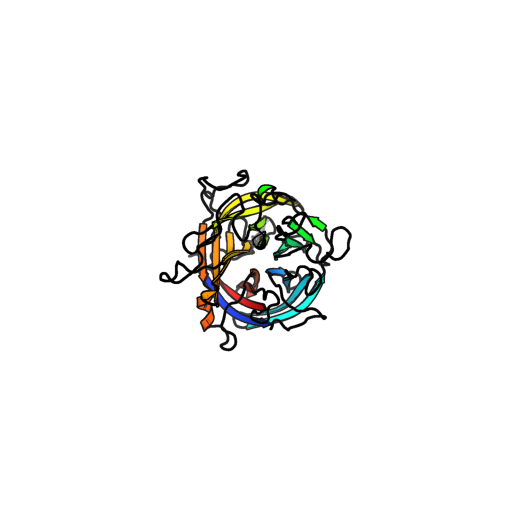0.807 1.00 97.69 114 GLU A N 1
ATOM 921 C CA . GLU A 1 114 ? -0.795 -7.833 -0.210 1.00 97.69 114 GLU A CA 1
ATOM 922 C C . GLU A 1 114 ? -1.737 -6.632 -0.176 1.00 97.69 114 GLU A C 1
ATOM 924 O O . GLU A 1 114 ? -2.218 -6.215 0.873 1.00 97.69 114 GLU A O 1
ATOM 929 N N . GLY A 1 115 ? -2.110 -6.127 -1.348 1.00 98.19 115 GLY A N 1
ATOM 930 C CA . GLY A 1 115 ? -3.008 -4.995 -1.491 1.00 98.19 115 GLY A CA 1
ATOM 931 C C . GLY A 1 115 ? -4.480 -5.408 -1.523 1.00 98.19 115 GLY A C 1
ATOM 932 O O . GLY A 1 115 ? -4.846 -6.490 -1.990 1.00 98.19 115 GLY A O 1
ATOM 933 N N . ILE A 1 116 ? -5.361 -4.509 -1.076 1.00 98.75 116 ILE A N 1
ATOM 934 C CA . ILE A 1 116 ? -6.822 -4.663 -1.138 1.00 98.75 116 ILE A CA 1
ATOM 935 C C . ILE A 1 116 ? -7.480 -3.341 -1.504 1.00 98.75 116 ILE A C 1
ATOM 937 O O . ILE A 1 116 ? -7.232 -2.310 -0.887 1.00 98.75 116 ILE A O 1
ATOM 941 N N . THR A 1 117 ? -8.399 -3.366 -2.466 1.00 98.25 117 THR A N 1
ATOM 942 C CA . THR A 1 117 ? -9.174 -2.174 -2.813 1.00 98.25 117 THR A CA 1
ATOM 943 C C . THR A 1 117 ? -10.602 -2.496 -3.243 1.00 98.25 117 THR A C 1
ATOM 945 O O . THR A 1 117 ? -10.927 -3.652 -3.512 1.00 98.25 117 THR A O 1
ATOM 948 N N . LEU A 1 118 ? -11.478 -1.486 -3.264 1.00 96.69 118 LEU A N 1
ATOM 949 C CA . LEU A 1 118 ? -12.909 -1.624 -3.564 1.00 96.69 118 LEU A CA 1
ATOM 950 C C . LEU A 1 118 ? -13.250 -1.048 -4.937 1.00 96.69 118 LEU A C 1
ATOM 952 O O . LEU A 1 118 ? -12.939 0.096 -5.243 1.00 96.69 118 LEU A O 1
ATOM 956 N N . LEU A 1 119 ? -13.994 -1.807 -5.730 1.00 95.56 119 LEU A N 1
ATOM 957 C CA . LEU A 1 119 ? -14.529 -1.357 -7.010 1.00 95.56 119 LEU A CA 1
ATOM 958 C C . LEU A 1 119 ? -15.917 -0.711 -6.858 1.00 95.56 119 LEU A C 1
ATOM 960 O O . LEU A 1 119 ? -16.608 -0.878 -5.848 1.00 95.56 119 LEU A O 1
ATOM 964 N N . ARG A 1 120 ? -16.380 -0.004 -7.901 1.00 92.38 120 ARG A N 1
ATOM 965 C CA . ARG A 1 120 ? -17.711 0.647 -7.933 1.00 92.38 120 ARG A CA 1
ATOM 966 C C . ARG A 1 120 ? -18.868 -0.334 -7.706 1.00 92.38 120 ARG A C 1
ATOM 968 O O . ARG A 1 120 ? -19.836 -0.002 -7.022 1.00 92.38 120 ARG A O 1
ATOM 975 N N . ASN A 1 121 ? -18.742 -1.552 -8.234 1.00 93.19 121 ASN A N 1
ATOM 976 C CA . ASN A 1 121 ? -19.691 -2.657 -8.055 1.00 93.19 121 ASN A CA 1
ATOM 977 C C . ASN A 1 121 ? -19.623 -3.301 -6.653 1.00 93.19 121 ASN A C 1
ATOM 979 O O . ASN A 1 121 ? -20.293 -4.299 -6.410 1.00 93.19 121 ASN A O 1
ATOM 983 N N . ASN A 1 122 ? -18.855 -2.726 -5.718 1.00 94.06 122 ASN A N 1
ATOM 984 C CA . ASN A 1 122 ? -18.630 -3.231 -4.363 1.00 94.06 122 ASN A CA 1
ATOM 985 C C . ASN A 1 122 ? -17.819 -4.536 -4.293 1.00 94.06 122 ASN A C 1
ATOM 987 O O . ASN A 1 122 ? -17.747 -5.139 -3.225 1.00 94.06 122 ASN A O 1
ATOM 991 N N . HIS A 1 123 ? -17.210 -4.979 -5.392 1.00 97.31 123 HIS A N 1
ATOM 992 C CA . HIS A 1 123 ? -16.243 -6.073 -5.370 1.00 97.31 123 HIS A CA 1
ATOM 993 C C . HIS A 1 123 ? -14.893 -5.603 -4.830 1.00 97.31 123 HIS A C 1
ATOM 995 O O . HIS A 1 123 ? -14.626 -4.404 -4.718 1.00 97.31 123 HIS A O 1
ATOM 1001 N N . LEU A 1 124 ? -14.052 -6.566 -4.478 1.00 98.50 124 LEU A N 1
ATOM 1002 C CA . LEU A 1 124 ? -12.685 -6.354 -4.033 1.00 98.50 124 LEU A CA 1
ATOM 1003 C C . LEU A 1 124 ? -11.729 -6.727 -5.156 1.00 98.50 124 LEU A C 1
ATOM 1005 O O . LEU A 1 124 ? -11.928 -7.758 -5.788 1.00 98.50 124 LEU A O 1
ATOM 1009 N N . VAL A 1 125 ? -10.670 -5.950 -5.355 1.00 98.56 125 VAL A N 1
ATOM 1010 C CA . VAL A 1 125 ? -9.471 -6.430 -6.055 1.00 98.56 125 VAL A CA 1
ATOM 1011 C C . VAL A 1 125 ? -8.384 -6.613 -5.015 1.00 98.56 125 VAL A C 1
ATOM 1013 O O . VAL A 1 125 ? -8.208 -5.748 -4.155 1.00 98.56 125 VAL A O 1
ATOM 1016 N N . LEU A 1 126 ? -7.692 -7.744 -5.092 1.00 98.75 126 LEU A N 1
ATOM 1017 C CA . LEU A 1 126 ? -6.536 -8.063 -4.269 1.00 98.75 126 LEU A CA 1
ATOM 1018 C C . LEU A 1 126 ? -5.309 -8.223 -5.161 1.00 98.75 126 LEU A C 1
ATOM 1020 O O . LEU A 1 126 ? -5.409 -8.876 -6.205 1.00 98.75 126 LEU A O 1
ATOM 1024 N N . SER A 1 127 ? -4.171 -7.664 -4.755 1.00 98.62 127 SER A N 1
ATOM 1025 C CA . SER A 1 127 ? -2.892 -7.981 -5.388 1.00 98.62 127 SER A CA 1
ATOM 1026 C C . SER A 1 127 ? -2.274 -9.197 -4.720 1.00 98.62 127 SER A C 1
ATOM 1028 O O . SER A 1 127 ? -2.524 -9.473 -3.548 1.00 98.62 127 SER A O 1
ATOM 1030 N N . SER A 1 128 ? -1.491 -9.949 -5.483 1.00 97.75 128 SER A N 1
ATOM 1031 C CA . SER A 1 128 ? -0.638 -10.996 -4.958 1.00 97.75 128 SER A CA 1
ATOM 1032 C C . SER A 1 128 ? 0.761 -10.874 -5.525 1.00 97.75 128 SER A C 1
ATOM 1034 O O . SER A 1 128 ? 0.917 -10.719 -6.738 1.00 97.75 128 SER A O 1
ATOM 1036 N N . GLU A 1 129 ? 1.775 -10.998 -4.671 1.00 95.56 129 GLU A N 1
ATOM 1037 C CA . GLU A 1 129 ? 3.171 -10.881 -5.093 1.00 95.56 129 GLU A CA 1
ATOM 1038 C C . GLU A 1 129 ? 3.688 -12.086 -5.895 1.00 95.56 129 GLU A C 1
ATOM 1040 O O . GLU A 1 129 ? 4.695 -11.997 -6.600 1.00 95.56 129 GLU A O 1
ATOM 1045 N N . GLY A 1 130 ? 2.981 -13.215 -5.823 1.00 95.12 130 GLY A N 1
ATOM 1046 C CA . GLY A 1 130 ? 3.424 -14.483 -6.390 1.00 95.12 130 GLY A CA 1
ATOM 1047 C C . GLY A 1 130 ? 4.337 -15.253 -5.438 1.00 95.12 130 GLY A C 1
ATOM 1048 O O . GLY A 1 130 ? 4.211 -15.161 -4.226 1.00 95.12 130 GLY A O 1
ATOM 1049 N N . ASN A 1 131 ? 5.193 -16.120 -5.976 1.00 96.12 131 ASN A N 1
ATOM 1050 C CA . ASN A 1 131 ? 6.255 -16.822 -5.254 1.00 96.12 131 ASN A CA 1
ATOM 1051 C C . ASN A 1 131 ? 7.279 -17.335 -6.272 1.00 96.12 131 ASN A C 1
ATOM 1053 O O . ASN A 1 131 ? 7.093 -18.398 -6.879 1.00 96.12 131 ASN A O 1
ATOM 1057 N N . THR A 1 132 ? 8.372 -16.596 -6.458 1.00 95.12 132 THR A N 1
ATOM 1058 C CA . THR A 1 132 ? 9.374 -16.936 -7.482 1.00 95.12 132 THR A CA 1
ATOM 1059 C C . THR A 1 132 ? 10.345 -18.037 -7.036 1.00 95.12 132 THR A C 1
ATOM 1061 O O . THR A 1 132 ? 11.154 -18.505 -7.838 1.00 95.12 132 THR A O 1
ATOM 1064 N N . LYS A 1 133 ? 10.242 -18.497 -5.776 1.00 94.19 133 LYS A N 1
ATOM 1065 C CA . LYS A 1 133 ? 10.983 -19.647 -5.228 1.00 94.19 133 LYS A CA 1
ATOM 1066 C C . LYS A 1 133 ? 10.275 -20.992 -5.433 1.00 94.19 133 LYS A C 1
ATOM 1068 O O . LYS A 1 133 ? 10.897 -22.035 -5.230 1.00 94.19 133 LYS A O 1
ATOM 1073 N N . LYS A 1 134 ? 8.990 -21.007 -5.805 1.00 94.19 134 LYS A N 1
ATOM 1074 C CA . LYS A 1 134 ? 8.273 -22.245 -6.161 1.00 94.19 134 LYS A CA 1
ATOM 1075 C C . LYS A 1 134 ? 8.719 -22.766 -7.531 1.00 94.19 134 LYS A C 1
ATOM 1077 O O . LYS A 1 134 ? 9.224 -22.015 -8.358 1.00 94.19 134 LYS A O 1
ATOM 1082 N N . LYS A 1 135 ? 8.526 -24.069 -7.754 1.00 93.06 135 LYS A N 1
ATOM 1083 C CA . LYS A 1 135 ? 8.794 -24.757 -9.023 1.00 93.06 135 LYS A CA 1
ATOM 1084 C C . LYS A 1 135 ? 7.524 -25.513 -9.453 1.00 93.06 135 LYS A C 1
ATOM 1086 O O . LYS A 1 135 ? 7.159 -26.459 -8.753 1.00 93.06 135 LYS A O 1
ATOM 1091 N N . PRO A 1 136 ? 6.826 -25.102 -10.529 1.00 95.00 136 PRO A N 1
ATOM 1092 C CA . PRO A 1 136 ? 7.010 -23.846 -11.269 1.00 95.00 136 PRO A CA 1
ATOM 1093 C C . PRO A 1 136 ? 6.755 -22.607 -10.391 1.00 95.00 136 PRO A C 1
ATOM 1095 O O . PRO A 1 136 ? 6.092 -22.699 -9.348 1.00 95.00 136 PRO A O 1
ATOM 1098 N N . ARG A 1 137 ? 7.295 -21.454 -10.806 1.00 96.62 137 ARG A N 1
ATOM 1099 C CA . ARG A 1 137 ? 7.091 -20.166 -10.129 1.00 96.62 137 ARG A CA 1
ATOM 1100 C C . ARG A 1 137 ? 5.609 -19.819 -10.095 1.00 96.62 137 ARG A C 1
ATOM 1102 O O . ARG A 1 137 ? 4.856 -20.136 -11.013 1.00 96.62 137 ARG A O 1
ATOM 1109 N N . ILE A 1 138 ? 5.189 -19.163 -9.019 1.00 96.50 138 ILE A N 1
ATOM 1110 C CA . ILE A 1 138 ? 3.846 -18.589 -8.932 1.00 96.50 138 ILE A CA 1
ATOM 1111 C C . ILE A 1 138 ? 3.964 -17.123 -9.366 1.00 96.50 138 ILE A C 1
ATOM 1113 O O . ILE A 1 138 ? 4.723 -16.393 -8.726 1.00 96.50 138 ILE A O 1
ATOM 1117 N N . PRO A 1 139 ? 3.272 -16.691 -10.433 1.00 96.94 139 PRO A N 1
ATOM 1118 C CA . PRO A 1 139 ? 3.344 -15.309 -10.895 1.00 96.94 139 PRO A CA 1
ATOM 1119 C C . PRO A 1 139 ? 2.605 -14.362 -9.937 1.00 96.94 139 PRO A C 1
ATOM 1121 O O . PRO A 1 139 ? 1.729 -14.819 -9.189 1.00 96.94 139 PRO A O 1
ATOM 1124 N N . PRO A 1 140 ? 2.920 -13.054 -9.967 1.00 97.81 140 PRO A N 1
ATOM 1125 C CA . PRO A 1 140 ? 2.075 -12.057 -9.332 1.00 97.81 140 PRO A CA 1
ATOM 1126 C C . PRO A 1 140 ? 0.705 -12.007 -10.018 1.00 97.81 140 PRO A C 1
ATOM 1128 O O . PRO A 1 140 ? 0.567 -12.373 -11.186 1.00 97.81 140 PRO A O 1
ATOM 1131 N N . ALA A 1 141 ? -0.317 -11.551 -9.299 1.00 98.00 141 ALA A N 1
ATOM 1132 C CA . ALA A 1 141 ? -1.679 -11.507 -9.821 1.00 98.00 141 ALA A CA 1
ATOM 1133 C C . ALA A 1 141 ? -2.477 -10.331 -9.259 1.00 98.00 141 ALA A C 1
ATOM 1135 O O . ALA A 1 141 ? -2.239 -9.877 -8.144 1.00 98.00 141 ALA A O 1
ATOM 1136 N N . LEU A 1 142 ? -3.480 -9.894 -10.016 1.00 98.50 142 LEU A N 1
ATOM 1137 C CA . LEU A 1 142 ? -4.561 -9.039 -9.540 1.00 98.50 142 LEU A CA 1
ATOM 1138 C C . LEU A 1 142 ? -5.854 -9.840 -9.662 1.00 98.50 142 LEU A C 1
ATOM 1140 O O . LEU A 1 142 ? -6.215 -10.268 -10.756 1.00 98.50 142 LEU A O 1
ATOM 1144 N N . THR A 1 143 ? -6.551 -10.085 -8.558 1.00 98.31 143 THR A N 1
ATOM 1145 C CA . THR A 1 143 ? -7.739 -10.950 -8.557 1.00 98.31 143 THR A CA 1
ATOM 1146 C C . THR A 1 143 ? -8.941 -10.220 -7.985 1.00 98.31 143 THR A C 1
ATOM 1148 O O . THR A 1 143 ? -8.880 -9.675 -6.884 1.00 98.31 143 THR A O 1
ATOM 1151 N N . GLU A 1 144 ? -10.044 -10.232 -8.729 1.00 98.38 144 GLU A N 1
ATOM 1152 C CA . GLU A 1 144 ? -11.326 -9.706 -8.285 1.00 98.38 144 GLU A CA 1
ATOM 1153 C C . GLU A 1 144 ? -12.129 -10.775 -7.536 1.00 98.38 144 GLU A C 1
ATOM 1155 O O . GLU A 1 144 ? -12.272 -11.912 -7.997 1.00 98.38 144 GLU A O 1
ATOM 1160 N N . PHE A 1 145 ? -12.689 -10.382 -6.396 1.00 98.69 145 PHE A N 1
ATOM 1161 C CA . PHE A 1 145 ? -13.563 -11.187 -5.555 1.00 98.69 145 PHE A CA 1
ATOM 1162 C C . PHE A 1 145 ? -14.849 -10.432 -5.235 1.00 98.69 145 PHE A C 1
ATOM 1164 O O . PHE A 1 145 ? -14.842 -9.216 -5.031 1.00 98.69 145 PHE A O 1
ATOM 1171 N N . ASP A 1 146 ? -15.953 -11.157 -5.085 1.00 98.12 146 ASP A N 1
ATOM 1172 C CA . ASP A 1 146 ? -17.134 -10.590 -4.439 1.00 98.12 146 ASP A CA 1
ATOM 1173 C C . ASP A 1 146 ? -16.901 -10.395 -2.920 1.00 98.12 146 ASP A C 1
ATOM 1175 O O . ASP A 1 146 ? -15.929 -10.875 -2.326 1.00 98.12 146 ASP A O 1
ATOM 1179 N N . LYS A 1 147 ? -17.830 -9.716 -2.236 1.00 97.12 147 LYS A N 1
ATOM 1180 C CA . LYS A 1 147 ? -17.773 -9.498 -0.772 1.00 97.12 147 LYS A CA 1
ATOM 1181 C C . LYS A 1 147 ? -17.972 -10.764 0.070 1.00 97.12 147 LYS A C 1
ATOM 1183 O O . LYS A 1 147 ? -17.901 -10.687 1.295 1.00 97.12 147 LYS A O 1
ATOM 1188 N N . LYS A 1 148 ? -18.284 -11.902 -0.551 1.00 97.94 148 LYS A N 1
ATOM 1189 C CA . LYS A 1 148 ? -18.374 -13.215 0.100 1.00 97.94 148 LYS A CA 1
ATOM 1190 C C . LYS A 1 148 ? -17.077 -14.018 -0.088 1.00 97.94 148 LYS A C 1
ATOM 1192 O O . LYS A 1 148 ? -16.991 -15.139 0.414 1.00 97.94 148 LYS A O 1
ATOM 1197 N N . GLY A 1 149 ? -16.076 -13.448 -0.767 1.00 98.19 149 GLY A N 1
ATOM 1198 C CA . GLY A 1 149 ? -14.781 -14.067 -1.037 1.00 98.19 149 GLY A CA 1
ATOM 1199 C C . GLY A 1 149 ? -14.804 -15.070 -2.189 1.00 98.19 149 GLY A C 1
ATOM 1200 O O . GLY A 1 149 ? -13.877 -15.872 -2.309 1.00 98.19 149 GLY A O 1
ATOM 1201 N N . ASN A 1 150 ? -15.846 -15.069 -3.024 1.00 98.56 150 ASN A N 1
ATOM 1202 C CA . ASN A 1 150 ? -15.877 -15.889 -4.229 1.00 98.56 150 ASN A CA 1
ATOM 1203 C C . ASN A 1 150 ? -15.071 -15.201 -5.335 1.00 98.56 150 ASN A C 1
ATOM 1205 O O . ASN A 1 150 ? -15.193 -13.993 -5.541 1.00 98.56 150 ASN A O 1
ATOM 1209 N N . PHE A 1 151 ? -14.249 -15.979 -6.036 1.00 98.56 151 PHE A N 1
ATOM 1210 C CA . PHE A 1 151 ? -13.519 -15.529 -7.216 1.00 98.56 151 PHE A CA 1
ATOM 1211 C C . PHE A 1 151 ? -14.478 -15.012 -8.293 1.00 98.56 151 PHE A C 1
ATOM 1213 O O . PHE A 1 151 ? -15.482 -15.663 -8.580 1.00 98.56 151 PHE A O 1
ATOM 1220 N N . VAL A 1 152 ? -14.130 -13.885 -8.914 1.00 98.06 152 VAL A N 1
ATOM 1221 C CA . VAL A 1 152 ? -14.843 -13.328 -10.071 1.00 98.06 152 VAL A CA 1
ATOM 1222 C C . VAL A 1 152 ? -13.991 -13.487 -11.329 1.00 98.06 152 VAL A C 1
ATOM 1224 O O . VAL A 1 152 ? -14.419 -14.132 -12.281 1.00 98.06 152 VAL A O 1
ATOM 1227 N N . ARG A 1 153 ? -12.778 -12.922 -11.332 1.00 96.94 153 ARG A N 1
ATOM 1228 C CA . ARG A 1 153 ? -11.820 -12.985 -12.451 1.00 96.94 153 ARG A CA 1
ATOM 1229 C C . ARG A 1 153 ? -10.423 -12.560 -12.004 1.00 96.94 153 ARG A C 1
ATOM 1231 O O . ARG A 1 153 ? -10.271 -11.942 -10.953 1.00 96.94 153 ARG A O 1
ATOM 1238 N N . GLU A 1 154 ? -9.418 -12.828 -12.828 1.00 96.75 154 GLU A N 1
ATOM 1239 C CA . GLU A 1 154 ? -8.108 -12.178 -12.713 1.00 96.75 154 GLU A CA 1
ATOM 1240 C C . GLU A 1 154 ? -8.040 -11.005 -13.696 1.00 96.75 154 GLU A C 1
ATOM 1242 O O . GLU A 1 154 ? -8.534 -11.093 -14.820 1.00 96.75 154 GLU A O 1
ATOM 1247 N N . LEU A 1 155 ? -7.479 -9.884 -13.249 1.00 96.88 155 LEU A N 1
ATOM 1248 C CA . LEU A 1 155 ? -7.161 -8.755 -14.112 1.00 96.88 155 LEU A CA 1
ATOM 1249 C C . LEU A 1 155 ? -5.821 -9.050 -14.788 1.00 96.88 155 LEU A C 1
ATOM 1251 O O . LEU A 1 155 ? -4.925 -9.632 -14.175 1.00 96.88 155 LEU A O 1
ATOM 1255 N N . ASN A 1 156 ? -5.677 -8.619 -16.041 1.00 95.12 156 ASN A N 1
ATOM 1256 C CA . ASN A 1 156 ? -4.415 -8.762 -16.757 1.00 95.12 156 ASN A CA 1
ATOM 1257 C C . ASN A 1 156 ? -3.297 -8.049 -15.986 1.00 95.12 156 ASN A C 1
ATOM 1259 O O . ASN A 1 156 ? -3.486 -6.906 -15.576 1.00 95.12 156 ASN A O 1
ATOM 1263 N N . VAL A 1 157 ? -2.147 -8.695 -15.818 1.00 97.50 157 VAL A N 1
ATOM 1264 C CA . VAL A 1 157 ? -0.906 -8.084 -15.321 1.00 97.50 157 VAL A CA 1
ATOM 1265 C C . VAL A 1 157 ? 0.055 -8.025 -16.512 1.00 97.50 157 VAL A C 1
ATOM 1267 O O . VAL A 1 157 ? 0.182 -9.037 -17.202 1.00 97.50 157 VAL A O 1
ATOM 1270 N N . PRO A 1 158 ? 0.709 -6.885 -16.816 1.00 97.19 158 PRO A N 1
ATOM 1271 C CA . PRO A 1 158 ? 1.558 -6.790 -18.000 1.00 97.19 158 PRO A CA 1
ATOM 1272 C C . PRO A 1 158 ? 2.705 -7.805 -17.941 1.00 97.19 158 PRO A C 1
ATOM 1274 O O . PRO A 1 158 ? 3.304 -8.004 -16.883 1.00 97.19 158 PRO A O 1
ATOM 1277 N N . ILE A 1 159 ? 3.032 -8.414 -19.085 1.00 96.94 159 ILE A N 1
ATOM 1278 C CA . ILE A 1 159 ? 3.978 -9.541 -19.176 1.00 96.94 159 ILE A CA 1
ATOM 1279 C C . ILE A 1 159 ? 5.340 -9.239 -18.538 1.00 96.94 159 ILE A C 1
ATOM 1281 O O . ILE A 1 159 ? 5.901 -10.099 -17.873 1.00 96.94 159 ILE A O 1
ATOM 1285 N N . LYS A 1 160 ? 5.814 -7.988 -18.617 1.00 97.25 160 LYS A N 1
ATOM 1286 C CA . LYS A 1 160 ? 7.081 -7.534 -18.019 1.00 97.25 160 LYS A CA 1
ATOM 1287 C C . LYS A 1 160 ? 7.177 -7.721 -16.498 1.00 97.25 160 LYS A C 1
ATOM 1289 O O . LYS A 1 160 ? 8.283 -7.733 -15.966 1.00 97.25 160 LYS A O 1
ATOM 1294 N N . PHE A 1 161 ? 6.047 -7.844 -15.795 1.00 98.25 161 PHE A N 1
ATOM 1295 C CA . PHE A 1 161 ? 5.998 -8.120 -14.353 1.00 98.25 161 PHE A CA 1
ATOM 1296 C C . PHE A 1 161 ? 6.054 -9.623 -14.042 1.00 98.25 161 PHE A C 1
ATOM 1298 O O . PHE A 1 161 ? 6.331 -10.000 -12.900 1.00 98.25 161 PHE A O 1
ATOM 1305 N N . LEU A 1 162 ? 5.783 -10.486 -15.023 1.00 97.81 162 LEU A N 1
ATOM 1306 C CA . LEU A 1 162 ? 5.700 -11.928 -14.835 1.00 97.81 162 LEU A CA 1
ATOM 1307 C C . LEU A 1 162 ? 7.098 -12.547 -14.978 1.00 97.81 162 LEU A C 1
ATOM 1309 O O . LEU A 1 162 ? 7.739 -12.357 -16.006 1.00 97.81 162 LEU A O 1
ATOM 1313 N N . PRO A 1 163 ? 7.595 -13.281 -13.968 1.00 97.00 163 PRO A N 1
ATOM 1314 C CA . PRO A 1 163 ? 8.813 -14.058 -14.130 1.00 97.00 163 PRO A CA 1
ATOM 1315 C C . PRO A 1 163 ? 8.528 -15.312 -14.964 1.00 97.00 163 PRO A C 1
ATOM 1317 O O . PRO A 1 163 ? 7.450 -15.903 -14.842 1.00 97.00 163 PRO A O 1
ATOM 1320 N N . GLU A 1 164 ? 9.526 -15.779 -15.715 1.00 95.19 164 GLU A N 1
ATOM 1321 C CA . GLU A 1 164 ? 9.449 -17.065 -16.417 1.00 95.19 164 GLU A CA 1
ATOM 1322 C C . GLU A 1 164 ? 9.033 -18.202 -15.462 1.00 95.19 164 GLU A C 1
ATOM 1324 O O . GLU A 1 164 ? 9.553 -18.274 -14.341 1.00 95.19 164 GLU A O 1
ATOM 1329 N N . PRO A 1 165 ? 8.130 -19.128 -15.842 1.00 95.62 165 PRO A N 1
ATOM 1330 C CA . PRO A 1 165 ? 7.658 -20.180 -14.935 1.00 95.62 165 PRO A CA 1
ATOM 1331 C C . PRO A 1 165 ? 8.773 -21.090 -14.396 1.00 95.62 165 PRO A C 1
ATOM 1333 O O . PRO A 1 165 ? 8.669 -21.619 -13.284 1.00 95.62 165 PRO A O 1
ATOM 1336 N N . THR A 1 166 ? 9.843 -21.270 -15.171 1.00 95.50 166 THR A N 1
ATOM 1337 C CA . THR A 1 166 ? 11.011 -22.115 -14.872 1.00 95.50 166 THR A CA 1
ATOM 1338 C C . THR A 1 166 ? 12.297 -21.467 -15.405 1.00 95.50 166 THR A C 1
ATOM 1340 O O . THR A 1 166 ? 12.242 -20.413 -16.024 1.00 95.50 166 THR A O 1
ATOM 1343 N N . GLY A 1 167 ? 13.470 -22.065 -15.166 1.00 93.62 167 GLY A N 1
ATOM 1344 C CA . GLY A 1 167 ? 14.742 -21.567 -15.717 1.00 93.62 167 GLY A CA 1
ATOM 1345 C C . GLY A 1 167 ? 15.336 -20.378 -14.955 1.00 93.62 167 GLY A C 1
ATOM 1346 O O . GLY A 1 167 ? 15.122 -20.245 -13.745 1.00 93.62 167 GLY A O 1
ATOM 1347 N N . TYR A 1 168 ? 16.109 -19.531 -15.640 1.00 93.62 168 TYR A N 1
ATOM 1348 C CA . TYR A 1 168 ? 16.716 -18.330 -15.053 1.00 93.62 168 TYR A CA 1
ATOM 1349 C C . TYR A 1 168 ? 15.650 -17.309 -14.607 1.00 93.62 168 TYR A C 1
ATOM 1351 O O . TYR A 1 168 ? 14.482 -17.397 -14.977 1.00 93.62 168 TYR A O 1
ATOM 1359 N N . HIS A 1 169 ? 16.023 -16.406 -13.693 1.00 94.69 169 HIS A N 1
ATOM 1360 C CA . HIS A 1 169 ? 15.138 -15.352 -13.171 1.00 94.69 169 HIS A CA 1
ATOM 1361 C C . HIS A 1 169 ? 15.809 -13.990 -13.311 1.00 94.69 169 HIS A C 1
ATOM 1363 O O . HIS A 1 169 ? 16.447 -13.491 -12.373 1.00 94.69 169 HIS A O 1
ATOM 1369 N N . ASP A 1 170 ? 15.652 -13.431 -14.499 1.00 94.44 170 ASP A N 1
ATOM 1370 C CA . ASP A 1 170 ? 16.184 -12.164 -15.003 1.00 94.44 170 ASP A CA 1
ATOM 1371 C C . ASP A 1 170 ? 15.082 -11.164 -15.398 1.00 94.44 170 ASP A C 1
ATOM 1373 O O . ASP A 1 170 ? 15.371 -9.981 -15.556 1.00 94.44 170 ASP A O 1
ATOM 1377 N N . THR A 1 171 ? 13.820 -11.601 -15.449 1.00 96.25 171 THR A N 1
ATOM 1378 C CA . THR A 1 171 ? 12.649 -10.754 -15.710 1.00 96.25 171 THR A CA 1
ATOM 1379 C C . THR A 1 171 ? 11.597 -10.818 -14.598 1.00 96.25 171 THR A C 1
ATOM 1381 O O . THR A 1 171 ? 11.536 -11.757 -13.793 1.00 96.25 171 THR A O 1
ATOM 1384 N N . GLY A 1 172 ? 10.762 -9.782 -14.534 1.00 98.12 172 GLY A N 1
ATOM 1385 C CA . GLY A 1 172 ? 9.596 -9.722 -13.663 1.00 98.12 172 GLY A CA 1
ATOM 1386 C C . GLY A 1 172 ? 9.903 -9.400 -12.204 1.00 98.12 172 GLY A C 1
ATOM 1387 O O . GLY A 1 172 ? 10.987 -8.933 -11.834 1.00 98.12 172 GLY A O 1
ATOM 1388 N N . VAL A 1 173 ? 8.894 -9.625 -11.362 1.00 98.25 173 VAL A N 1
ATOM 1389 C CA . VAL A 1 173 ? 8.971 -9.348 -9.924 1.00 98.25 173 VAL A CA 1
ATOM 1390 C C . VAL A 1 173 ? 10.047 -10.180 -9.229 1.00 98.25 173 VAL A C 1
ATOM 1392 O O . VAL A 1 173 ? 10.393 -11.293 -9.637 1.00 98.25 173 VAL A O 1
ATOM 1395 N N . ARG A 1 174 ? 10.568 -9.645 -8.127 1.00 97.62 174 ARG A N 1
ATOM 1396 C CA . ARG A 1 174 ? 11.498 -10.341 -7.233 1.00 97.62 174 ARG A CA 1
ATOM 1397 C C . ARG A 1 174 ? 10.700 -11.067 -6.141 1.00 97.62 174 ARG A C 1
ATOM 1399 O O . ARG A 1 174 ? 9.601 -10.656 -5.799 1.00 97.62 174 ARG A O 1
ATOM 1406 N N . ASN A 1 175 ? 11.236 -12.165 -5.603 1.00 96.31 175 ASN A N 1
ATOM 1407 C CA . ASN A 1 175 ? 10.568 -12.889 -4.514 1.00 96.31 175 ASN A CA 1
ATOM 1408 C C . ASN A 1 175 ? 10.463 -12.011 -3.261 1.00 96.31 175 ASN A C 1
ATOM 1410 O O . ASN A 1 175 ? 11.514 -11.550 -2.809 1.00 96.31 175 ASN A O 1
ATOM 1414 N N . ASN A 1 176 ? 9.291 -11.953 -2.619 1.00 93.62 176 ASN A N 1
ATOM 1415 C CA . ASN A 1 176 ? 9.073 -11.160 -1.403 1.00 93.62 176 ASN A CA 1
ATOM 1416 C C . ASN A 1 176 ? 9.279 -9.650 -1.620 1.00 93.62 176 ASN A C 1
ATOM 1418 O O . ASN A 1 176 ? 9.858 -9.009 -0.749 1.00 93.62 176 ASN A O 1
ATOM 1422 N N . LEU A 1 177 ? 9.008 -9.179 -2.842 1.00 96.88 177 LEU A N 1
ATOM 1423 C CA . LEU A 1 177 ? 9.285 -7.832 -3.363 1.00 96.88 177 LEU A CA 1
ATOM 1424 C C . LEU A 1 177 ? 8.387 -7.532 -4.592 1.00 96.88 177 LEU A C 1
ATOM 1426 O O . LEU A 1 177 ? 8.800 -6.847 -5.537 1.00 96.88 177 LEU A O 1
ATOM 1430 N N . GLY A 1 178 ? 7.214 -8.174 -4.660 1.00 96.81 178 GLY A N 1
ATOM 1431 C CA . GLY A 1 178 ? 6.337 -8.187 -5.833 1.00 96.81 178 GLY A CA 1
ATOM 1432 C C . GLY A 1 178 ? 5.277 -7.090 -5.813 1.00 96.81 178 GLY A C 1
ATOM 1433 O O . GLY A 1 178 ? 5.567 -5.953 -5.461 1.00 96.81 178 GLY A O 1
ATOM 1434 N N . LEU A 1 179 ? 4.060 -7.408 -6.266 1.00 97.62 179 LEU A N 1
ATOM 1435 C CA . LEU A 1 179 ? 2.935 -6.464 -6.313 1.00 97.62 179 LEU A CA 1
ATOM 1436 C C . LEU A 1 179 ? 2.315 -6.234 -4.929 1.00 97.62 179 LEU A C 1
ATOM 1438 O O . LEU A 1 179 ? 1.334 -6.891 -4.573 1.00 97.62 179 LEU A O 1
ATOM 1442 N N . GLU A 1 180 ? 2.848 -5.267 -4.191 1.00 95.38 180 GLU A N 1
ATOM 1443 C CA . GLU A 1 180 ? 2.356 -4.939 -2.849 1.00 95.38 180 GLU A CA 1
ATOM 1444 C C . GLU A 1 180 ? 1.288 -3.853 -2.844 1.00 95.38 180 GLU A C 1
ATOM 1446 O O . GLU A 1 180 ? 0.229 -4.004 -2.240 1.00 95.38 180 GLU A O 1
ATOM 1451 N N . SER A 1 181 ? 1.507 -2.791 -3.614 1.00 98.00 181 SER A N 1
ATOM 1452 C CA . SER A 1 181 ? 0.613 -1.641 -3.595 1.00 98.00 181 SER A CA 1
ATOM 1453 C C . SER A 1 181 ? -0.589 -1.815 -4.518 1.00 98.00 181 SER A C 1
ATOM 1455 O O . SER A 1 181 ? -0.421 -2.134 -5.699 1.00 98.00 181 SER A O 1
ATOM 1457 N N . LEU A 1 182 ? -1.795 -1.506 -4.027 1.00 98.62 182 LEU A N 1
ATOM 1458 C CA . LEU A 1 182 ? -3.027 -1.549 -4.823 1.00 98.62 182 LEU A CA 1
ATOM 1459 C C . LEU A 1 182 ? -4.058 -0.519 -4.352 1.00 98.62 182 LEU A C 1
ATOM 1461 O O . LEU A 1 182 ? -4.513 -0.550 -3.213 1.00 98.62 182 LEU A O 1
ATOM 1465 N N . SER A 1 183 ? -4.532 0.339 -5.259 1.00 98.31 183 SER A N 1
ATOM 1466 C CA . SER A 1 183 ? -5.480 1.394 -4.894 1.00 98.31 183 SER A CA 1
ATOM 1467 C C . SER A 1 183 ? -6.441 1.778 -6.010 1.00 98.31 183 SER A C 1
ATOM 1469 O O . SER A 1 183 ? -6.025 2.089 -7.120 1.00 98.31 183 SER A O 1
ATOM 1471 N N . SER A 1 184 ? -7.739 1.835 -5.721 1.00 97.38 184 SER A N 1
ATOM 1472 C CA . SER A 1 184 ? -8.729 2.464 -6.593 1.00 97.38 184 SER A CA 1
ATOM 1473 C C . SER A 1 184 ? -8.945 3.924 -6.208 1.00 97.38 184 SER A C 1
ATOM 1475 O O . SER A 1 184 ? -9.103 4.252 -5.031 1.00 97.38 184 SER A O 1
ATOM 1477 N N . THR A 1 185 ? -9.075 4.788 -7.205 1.00 96.81 185 THR A N 1
ATOM 1478 C CA . THR A 1 185 ? -9.521 6.174 -7.006 1.00 96.81 185 THR A CA 1
ATOM 1479 C C . THR A 1 185 ? -10.906 6.239 -6.347 1.00 96.81 185 THR A C 1
ATOM 1481 O O . THR A 1 185 ? -11.752 5.383 -6.609 1.00 96.81 185 THR A O 1
ATOM 1484 N N . PRO A 1 186 ? -11.221 7.276 -5.546 1.00 93.81 186 PRO A N 1
ATOM 1485 C CA . PRO A 1 186 ? -12.514 7.385 -4.866 1.00 93.81 186 PRO A CA 1
ATOM 1486 C C . PRO A 1 186 ? -13.713 7.483 -5.810 1.00 93.81 186 PRO A C 1
ATOM 1488 O O . PRO A 1 186 ? -14.822 7.107 -5.435 1.00 93.81 186 PRO A O 1
ATOM 1491 N N . ASN A 1 187 ? -13.505 8.013 -7.020 1.00 92.06 187 ASN A N 1
ATOM 1492 C CA . ASN A 1 187 ? -14.527 8.024 -8.060 1.00 92.06 187 ASN A CA 1
ATOM 1493 C C . ASN A 1 187 ? -14.633 6.667 -8.775 1.00 92.06 187 ASN A C 1
ATOM 1495 O O . ASN A 1 187 ? -15.575 6.486 -9.534 1.00 92.06 187 ASN A O 1
ATOM 1499 N N . GLY A 1 188 ? -13.707 5.727 -8.564 1.00 93.62 188 GLY A N 1
ATOM 1500 C CA . GLY A 1 188 ? -13.644 4.402 -9.183 1.00 93.62 188 GLY A CA 1
ATOM 1501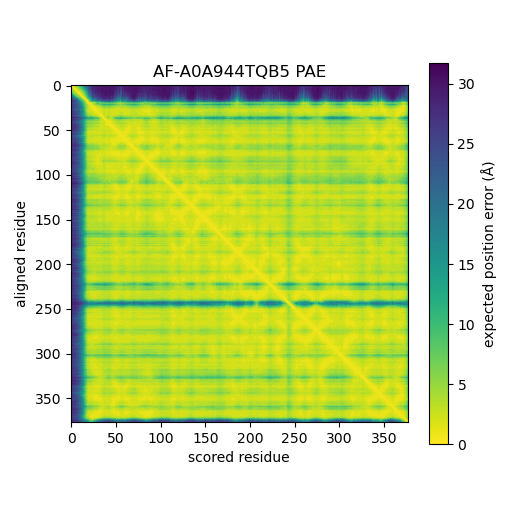 C C . GLY A 1 188 ? -13.317 4.402 -10.678 1.00 93.62 188 GLY A C 1
ATOM 1502 O O . GLY A 1 188 ? -13.611 3.420 -11.351 1.00 93.62 188 GLY A O 1
ATOM 1503 N N . GLY A 1 189 ? -12.798 5.509 -11.216 1.00 95.94 189 GLY A N 1
ATOM 1504 C CA . GLY A 1 189 ? -12.437 5.631 -12.632 1.00 95.94 189 GLY A CA 1
ATOM 1505 C C . GLY A 1 189 ? -11.080 5.016 -12.964 1.00 95.94 189 GLY A C 1
ATOM 1506 O O . GLY A 1 189 ? -10.850 4.619 -14.103 1.00 95.94 189 GLY A O 1
ATOM 1507 N N . PHE A 1 190 ? -10.208 4.908 -11.961 1.00 97.81 190 PHE A N 1
ATOM 1508 C CA . PHE A 1 190 ? -8.858 4.375 -12.100 1.00 97.81 190 PHE A CA 1
ATOM 1509 C C . PHE A 1 190 ? -8.493 3.432 -10.957 1.00 97.81 190 PHE A C 1
ATOM 1511 O O . PHE A 1 190 ? -8.913 3.642 -9.814 1.00 97.81 190 PHE A O 1
ATOM 1518 N N . LEU A 1 191 ? -7.681 2.432 -11.288 1.00 98.12 191 LEU A N 1
ATOM 1519 C CA . LEU A 1 191 ? -7.023 1.493 -10.387 1.00 98.12 191 LEU A CA 1
ATOM 1520 C C . LEU A 1 191 ? -5.510 1.633 -10.583 1.00 98.12 191 LEU A C 1
ATOM 1522 O O . LEU A 1 191 ? -5.050 1.746 -11.712 1.00 98.12 191 LEU A O 1
ATOM 1526 N N . PHE A 1 192 ? -4.744 1.614 -9.505 1.00 98.75 192 PHE A N 1
ATOM 1527 C CA . PHE A 1 192 ? -3.291 1.677 -9.526 1.00 98.75 192 PHE A CA 1
ATOM 1528 C C . PHE A 1 192 ? -2.704 0.463 -8.836 1.00 98.75 192 PHE A C 1
ATOM 1530 O O . PHE A 1 192 ? -3.231 0.039 -7.808 1.00 98.75 192 PHE A O 1
ATOM 1537 N N . PHE A 1 193 ? -1.588 -0.035 -9.353 1.00 98.62 193 PHE A N 1
ATOM 1538 C CA . PHE A 1 193 ? -0.733 -0.960 -8.623 1.00 98.62 193 PHE A CA 1
ATOM 1539 C C . PHE A 1 193 ? 0.740 -0.628 -8.851 1.00 98.62 193 PHE A C 1
ATOM 1541 O O . PHE A 1 193 ? 1.092 0.038 -9.829 1.00 98.62 193 PHE A O 1
ATOM 1548 N N . ALA A 1 194 ? 1.596 -1.096 -7.949 1.00 98.56 194 ALA A N 1
ATOM 1549 C CA . ALA A 1 194 ? 3.040 -0.984 -8.091 1.00 98.56 194 ALA A CA 1
ATOM 1550 C C . ALA A 1 194 ? 3.754 -2.168 -7.436 1.00 98.56 194 ALA A C 1
ATOM 1552 O O . ALA A 1 194 ? 3.202 -2.840 -6.562 1.00 98.56 194 ALA A O 1
ATOM 1553 N N . ASN A 1 195 ? 4.980 -2.420 -7.885 1.00 98.00 195 ASN A N 1
ATOM 1554 C CA . ASN A 1 195 ? 5.888 -3.372 -7.257 1.00 98.00 195 ASN A CA 1
ATOM 1555 C C . ASN A 1 195 ? 6.647 -2.741 -6.073 1.00 98.00 195 ASN A C 1
ATOM 1557 O O . ASN A 1 195 ? 6.991 -1.562 -6.136 1.00 98.00 195 ASN A O 1
ATOM 1561 N N . GLU A 1 196 ? 6.948 -3.524 -5.029 1.00 98.31 196 GLU A N 1
ATOM 1562 C CA . GLU A 1 196 ? 7.647 -3.037 -3.824 1.00 98.31 196 GLU A CA 1
ATOM 1563 C C . GLU A 1 196 ? 9.080 -2.593 -4.131 1.00 98.31 196 GLU A C 1
ATOM 1565 O O . GLU A 1 196 ? 9.529 -1.544 -3.662 1.00 98.31 196 GLU A O 1
ATOM 1570 N N . ALA A 1 197 ? 9.798 -3.376 -4.939 1.00 98.31 197 ALA A N 1
ATOM 1571 C CA . ALA A 1 197 ? 11.163 -3.082 -5.363 1.00 98.31 197 ALA A CA 1
ATOM 1572 C C . ALA A 1 197 ? 11.346 -3.344 -6.862 1.00 98.31 197 ALA A C 1
ATOM 1574 O O . ALA A 1 197 ? 10.567 -4.115 -7.426 1.00 98.31 197 ALA A O 1
ATOM 1575 N N . PRO A 1 198 ? 12.364 -2.748 -7.518 1.00 98.31 198 PRO A N 1
ATOM 1576 C CA . PRO A 1 198 ? 12.482 -2.745 -8.978 1.00 98.31 198 PRO A CA 1
ATOM 1577 C C . PRO A 1 198 ? 12.372 -4.131 -9.603 1.00 98.31 198 PRO A C 1
ATOM 1579 O O . PRO A 1 198 ? 12.882 -5.108 -9.039 1.00 98.31 198 PRO A O 1
ATOM 1582 N N . LEU A 1 199 ? 11.749 -4.222 -10.783 1.00 98.50 199 LEU A N 1
ATOM 1583 C CA . LEU A 1 199 ? 11.740 -5.474 -11.539 1.00 98.50 199 LEU A CA 1
ATOM 1584 C C . LEU A 1 199 ? 13.177 -5.896 -11.861 1.00 98.50 199 LEU A C 1
ATOM 1586 O O . LEU A 1 199 ? 14.112 -5.089 -11.844 1.00 98.50 199 LEU A O 1
ATOM 1590 N N . LYS A 1 200 ? 13.368 -7.188 -12.128 1.00 98.12 200 LYS A N 1
ATOM 1591 C CA . LYS A 1 200 ? 14.694 -7.769 -12.357 1.00 98.12 200 LYS A CA 1
ATOM 1592 C C . LYS A 1 200 ? 15.492 -7.064 -13.453 1.00 98.12 200 LYS A C 1
ATOM 1594 O O . LYS A 1 200 ? 16.676 -6.811 -13.236 1.00 98.12 200 LYS A O 1
ATOM 1599 N N . GLN A 1 201 ? 14.814 -6.721 -14.541 1.00 97.69 201 GLN A N 1
ATOM 1600 C CA . GLN A 1 201 ? 15.362 -6.075 -15.727 1.00 97.69 201 GLN A CA 1
ATOM 1601 C C . GLN A 1 201 ? 15.397 -4.538 -15.658 1.00 97.69 201 GLN A C 1
ATOM 1603 O O . GLN A 1 201 ? 15.942 -3.902 -16.554 1.00 97.69 201 GLN A O 1
ATOM 1608 N N . ASP A 1 202 ? 14.792 -3.926 -14.635 1.00 98.12 202 ASP A N 1
ATOM 1609 C CA . ASP A 1 202 ? 14.642 -2.468 -14.576 1.00 98.12 202 ASP A CA 1
ATOM 1610 C C . ASP A 1 202 ? 15.787 -1.795 -13.829 1.00 98.12 202 ASP A C 1
ATOM 1612 O O . ASP A 1 202 ? 16.429 -0.893 -14.363 1.00 98.12 202 ASP A O 1
ATOM 1616 N N . ASP A 1 203 ? 16.040 -2.222 -12.590 1.00 97.56 203 ASP A N 1
ATOM 1617 C CA . ASP A 1 203 ? 17.034 -1.583 -11.732 1.00 97.56 203 ASP A CA 1
ATOM 1618 C C . ASP A 1 203 ? 17.510 -2.516 -10.604 1.00 97.56 203 ASP A C 1
ATOM 1620 O O . ASP A 1 203 ? 16.949 -3.590 -10.333 1.00 97.56 203 ASP A O 1
ATOM 1624 N N . ARG A 1 204 ? 18.575 -2.092 -9.922 1.00 96.00 204 ARG A N 1
ATOM 1625 C CA . ARG A 1 204 ? 19.077 -2.695 -8.686 1.00 96.00 204 ARG A CA 1
ATOM 1626 C C . ARG A 1 204 ? 18.115 -2.442 -7.521 1.00 96.00 204 ARG A C 1
ATOM 1628 O O . ARG A 1 204 ? 17.325 -1.507 -7.530 1.00 96.00 204 ARG A O 1
ATOM 1635 N N . LEU A 1 205 ? 18.232 -3.244 -6.464 1.00 97.31 205 LEU A N 1
ATOM 1636 C CA . LEU A 1 205 ? 17.563 -2.932 -5.197 1.00 97.31 205 LEU A CA 1
ATOM 1637 C C . LEU A 1 205 ? 18.152 -1.659 -4.580 1.00 97.31 205 LEU A C 1
ATOM 1639 O O . LEU A 1 205 ? 19.369 -1.462 -4.640 1.00 97.31 205 LEU A O 1
ATOM 1643 N N . SER A 1 206 ? 17.305 -0.859 -3.927 1.00 97.12 206 SER A N 1
ATOM 1644 C CA . SER A 1 206 ? 17.755 0.296 -3.152 1.00 97.12 206 SER A CA 1
ATOM 1645 C C . SER A 1 206 ? 18.829 -0.104 -2.138 1.00 97.12 206 SER A C 1
ATOM 1647 O O . SER A 1 206 ? 18.727 -1.117 -1.438 1.00 97.12 206 SER A O 1
ATOM 1649 N N . THR A 1 207 ? 19.858 0.726 -2.035 1.00 95.19 207 THR A N 1
ATOM 1650 C CA . THR A 1 207 ? 20.917 0.638 -1.029 1.00 95.19 207 THR A CA 1
ATOM 1651 C C . THR A 1 207 ? 20.829 1.842 -0.096 1.00 95.19 207 THR A C 1
ATOM 1653 O O . THR A 1 207 ? 19.909 2.646 -0.179 1.00 95.19 207 THR A O 1
ATOM 1656 N N . THR A 1 208 ? 21.779 1.993 0.818 1.00 94.38 208 THR A N 1
ATOM 1657 C CA . THR A 1 208 ? 21.944 3.210 1.630 1.00 94.38 208 THR A CA 1
ATOM 1658 C C . THR A 1 208 ? 22.409 4.426 0.825 1.00 94.38 208 THR A C 1
ATOM 1660 O O . THR A 1 208 ? 22.375 5.538 1.342 1.00 94.38 208 THR A O 1
ATOM 1663 N N . GLU A 1 209 ? 22.855 4.228 -0.417 1.00 92.00 209 GLU A N 1
ATOM 1664 C CA . GLU A 1 209 ? 23.419 5.277 -1.274 1.00 92.00 209 GLU A CA 1
ATOM 1665 C C . GLU A 1 209 ? 22.520 5.602 -2.468 1.00 92.00 209 GLU A C 1
ATOM 1667 O O . GLU A 1 209 ? 22.433 6.759 -2.868 1.00 92.00 209 GLU A O 1
ATOM 1672 N N . TYR A 1 210 ? 21.826 4.602 -3.015 1.00 93.06 210 TYR A N 1
ATOM 1673 C CA . TYR A 1 210 ? 21.026 4.743 -4.228 1.00 93.06 210 TYR A CA 1
ATOM 1674 C C . TYR A 1 210 ? 19.613 4.211 -4.004 1.00 93.06 210 TYR A C 1
ATOM 1676 O O . TYR A 1 210 ? 19.430 3.155 -3.399 1.00 93.06 210 TYR A O 1
ATOM 1684 N N . GLY A 1 211 ? 18.622 4.941 -4.512 1.00 96.50 211 GLY A N 1
ATOM 1685 C CA . GLY A 1 211 ? 17.247 4.464 -4.633 1.00 96.50 211 GLY A CA 1
ATOM 1686 C C . GLY A 1 211 ? 17.065 3.598 -5.880 1.00 96.50 211 GLY A C 1
ATOM 1687 O O . GLY A 1 211 ? 17.876 3.685 -6.801 1.00 96.50 211 GLY A O 1
ATOM 1688 N N . GLY A 1 212 ? 16.005 2.795 -5.906 1.00 97.50 212 GLY A N 1
ATOM 1689 C CA . GLY A 1 212 ? 15.651 1.926 -7.027 1.00 97.50 212 GLY A CA 1
ATOM 1690 C C . GLY A 1 212 ? 14.348 2.352 -7.702 1.00 97.50 212 GLY A C 1
ATOM 1691 O O . GLY A 1 212 ? 13.383 2.714 -7.023 1.00 97.50 212 GLY A O 1
ATOM 1692 N N . ASP A 1 213 ? 14.309 2.287 -9.030 1.00 98.44 213 ASP A N 1
ATOM 1693 C CA . ASP A 1 213 ? 13.131 2.656 -9.820 1.00 98.44 213 ASP A CA 1
ATOM 1694 C C . ASP A 1 213 ? 12.115 1.508 -9.967 1.00 98.44 213 ASP A C 1
ATOM 1696 O O . ASP A 1 213 ? 12.407 0.439 -10.502 1.00 98.44 213 ASP A O 1
ATOM 1700 N N . VAL A 1 214 ? 10.886 1.740 -9.502 1.00 98.56 214 VAL A N 1
ATOM 1701 C CA . VAL A 1 214 ? 9.737 0.829 -9.616 1.00 98.56 214 VAL A CA 1
ATOM 1702 C C . VAL A 1 214 ? 8.700 1.367 -10.598 1.00 98.56 214 VAL A C 1
ATOM 1704 O O . VAL A 1 214 ? 8.669 2.560 -10.923 1.00 98.56 214 VAL A O 1
ATOM 1707 N N . ARG A 1 215 ? 7.817 0.482 -11.067 1.00 98.56 215 ARG A N 1
ATOM 1708 C CA . ARG A 1 215 ? 6.761 0.826 -12.018 1.00 98.56 215 ARG A CA 1
ATOM 1709 C C . ARG A 1 215 ? 5.450 1.077 -11.280 1.00 98.56 215 ARG A C 1
ATOM 1711 O O . ARG A 1 215 ? 4.945 0.211 -10.572 1.00 98.56 215 ARG A O 1
ATOM 1718 N N . LEU A 1 216 ? 4.886 2.264 -11.487 1.00 98.75 216 LEU A N 1
ATOM 1719 C CA . LEU A 1 216 ? 3.543 2.649 -11.064 1.00 98.75 216 LEU A CA 1
ATOM 1720 C C . LEU A 1 216 ? 2.597 2.511 -12.256 1.00 98.75 216 LEU A C 1
ATOM 1722 O O . LEU A 1 216 ? 2.642 3.317 -13.185 1.00 98.75 216 LEU A O 1
ATOM 1726 N N . VAL A 1 217 ? 1.726 1.511 -12.226 1.00 98.75 217 VAL A N 1
ATOM 1727 C CA . VAL A 1 217 ? 0.801 1.227 -13.324 1.00 98.75 217 VAL A CA 1
ATOM 1728 C C . VAL A 1 217 ? -0.570 1.802 -13.002 1.00 98.75 217 VAL A C 1
ATOM 1730 O O . VAL A 1 217 ? -1.093 1.595 -11.908 1.00 98.75 217 VAL A O 1
ATOM 1733 N N . ARG A 1 218 ? -1.171 2.500 -13.968 1.00 98.62 218 ARG A N 1
ATOM 1734 C CA . ARG A 1 218 ? -2.537 3.019 -13.906 1.00 98.62 218 ARG A CA 1
ATOM 1735 C C . ARG A 1 218 ? -3.419 2.297 -14.911 1.00 98.62 218 ARG A C 1
ATOM 1737 O O . ARG A 1 218 ? -3.108 2.188 -16.099 1.00 98.62 218 ARG A O 1
ATOM 1744 N N . TYR A 1 219 ? -4.528 1.783 -14.406 1.00 98.25 219 TYR A N 1
ATOM 1745 C CA . TYR A 1 219 ? -5.593 1.174 -15.176 1.00 98.25 219 TYR A CA 1
ATOM 1746 C C . TYR A 1 219 ? -6.788 2.111 -15.198 1.00 98.25 219 TYR A C 1
ATOM 1748 O O . TYR A 1 219 ? -7.230 2.584 -14.150 1.00 98.25 219 TYR A O 1
ATOM 1756 N N . LYS A 1 220 ? -7.360 2.320 -16.380 1.00 97.31 220 LYS A N 1
ATOM 1757 C CA . LYS A 1 220 ? -8.604 3.061 -16.570 1.00 97.31 220 LYS A CA 1
ATOM 1758 C C . LYS A 1 220 ? -9.780 2.094 -16.636 1.00 97.31 220 LYS A C 1
ATOM 1760 O O . LYS A 1 220 ? -9.706 1.053 -17.292 1.00 97.31 220 LYS A O 1
ATOM 1765 N N . ALA A 1 221 ? -10.863 2.440 -15.949 1.00 95.62 221 ALA A N 1
ATOM 1766 C CA . ALA A 1 221 ? -12.106 1.689 -16.008 1.00 95.62 221 ALA A CA 1
ATOM 1767 C C . ALA A 1 221 ? -12.739 1.810 -17.405 1.00 95.62 221 ALA A C 1
ATOM 1769 O O . ALA A 1 221 ? -12.870 2.909 -17.947 1.00 95.62 221 ALA A O 1
ATOM 1770 N N . SER A 1 222 ? -13.176 0.680 -17.953 1.00 92.06 222 SER A N 1
ATOM 1771 C CA . SER A 1 222 ? -13.968 0.576 -19.180 1.00 92.06 222 SER A CA 1
ATOM 1772 C C . SER A 1 222 ? -15.160 -0.342 -18.907 1.00 92.06 222 SER A C 1
ATOM 1774 O O . SER A 1 222 ? -15.032 -1.571 -18.843 1.00 92.06 222 SER A O 1
ATOM 1776 N N . GLY A 1 223 ? -16.317 0.263 -18.624 1.00 86.62 223 GLY A N 1
ATOM 1777 C CA . GLY A 1 223 ? -17.477 -0.448 -18.086 1.00 86.62 223 GLY A CA 1
ATOM 1778 C C . GLY A 1 223 ? -17.153 -1.104 -16.739 1.00 86.62 223 GLY A C 1
ATOM 1779 O O . GLY A 1 223 ? -16.765 -0.424 -15.789 1.00 86.62 223 GLY A O 1
ATOM 1780 N N . SER A 1 224 ? -17.302 -2.429 -16.657 1.00 82.69 224 SER A N 1
ATOM 1781 C CA . SER A 1 224 ? -16.885 -3.201 -15.480 1.00 82.69 224 SER A CA 1
ATOM 1782 C C . SER A 1 224 ? -15.415 -3.621 -15.518 1.00 82.69 224 SER A C 1
ATOM 1784 O O . SER A 1 224 ? -14.929 -4.121 -14.513 1.00 82.69 224 SER A O 1
ATOM 1786 N N . SER A 1 225 ? -14.712 -3.466 -16.643 1.00 88.50 225 SER A N 1
ATOM 1787 C CA . SER A 1 225 ? -13.328 -3.918 -16.833 1.00 88.50 225 SER A CA 1
ATOM 1788 C C . SER A 1 225 ? -12.303 -2.815 -16.550 1.00 88.50 225 SER A C 1
ATOM 1790 O O . SER A 1 225 ? -12.656 -1.646 -16.399 1.00 88.50 225 SER A O 1
ATOM 1792 N N . PHE A 1 226 ? -11.027 -3.191 -16.497 1.00 94.00 226 PHE A N 1
ATOM 1793 C CA . PHE A 1 226 ? -9.901 -2.277 -16.335 1.00 94.00 226 PHE A CA 1
ATOM 1794 C C . PHE A 1 226 ? -8.834 -2.579 -17.382 1.00 94.00 226 PHE A C 1
ATOM 1796 O O . PHE A 1 226 ? -8.522 -3.746 -17.620 1.00 94.00 226 PHE A O 1
ATOM 1803 N N . GLN A 1 227 ? -8.269 -1.535 -17.984 1.00 93.19 227 GLN A N 1
ATOM 1804 C CA . GLN A 1 227 ? -7.187 -1.658 -18.960 1.00 93.19 227 GLN A CA 1
ATOM 1805 C C . GLN A 1 227 ? -6.036 -0.709 -18.614 1.00 93.19 227 GLN A C 1
ATOM 1807 O O . GLN A 1 227 ? -6.310 0.421 -18.203 1.00 93.19 227 GLN A O 1
ATOM 1812 N N . PRO A 1 228 ? -4.766 -1.116 -18.799 1.00 93.81 228 PRO A N 1
ATOM 1813 C CA . PRO A 1 228 ? -3.624 -0.226 -18.612 1.00 93.81 228 PRO A CA 1
ATOM 1814 C C . PRO A 1 228 ? -3.724 0.994 -19.525 1.00 93.81 228 PRO A C 1
ATOM 1816 O O . PRO A 1 228 ? -3.732 0.844 -20.747 1.00 93.81 228 PRO A O 1
ATOM 1819 N N . ASP A 1 229 ? -3.741 2.196 -18.951 1.00 95.12 229 ASP A N 1
ATOM 1820 C CA . ASP A 1 229 ? -3.735 3.464 -19.693 1.00 95.12 229 ASP A CA 1
ATOM 1821 C C . ASP A 1 229 ? -2.450 4.275 -19.474 1.00 95.12 229 ASP A C 1
ATOM 1823 O O . ASP A 1 229 ? -2.098 5.107 -20.310 1.00 95.12 229 ASP A O 1
ATOM 1827 N N . GLY A 1 230 ? -1.701 3.986 -18.409 1.00 97.75 230 GLY A N 1
ATOM 1828 C CA . GLY A 1 230 ? -0.401 4.590 -18.148 1.00 97.75 230 GLY A CA 1
ATOM 1829 C C . GLY A 1 230 ? 0.488 3.714 -17.279 1.00 97.75 230 GLY A C 1
ATOM 1830 O O . GLY A 1 230 ? 0.013 2.928 -16.464 1.00 97.75 230 GLY A O 1
ATOM 1831 N N . GLU A 1 231 ? 1.792 3.861 -17.455 1.00 98.75 231 GLU A N 1
ATOM 1832 C CA . GLU A 1 231 ? 2.805 3.286 -16.579 1.00 98.75 231 GLU A CA 1
ATOM 1833 C C . GLU A 1 231 ? 3.886 4.340 -16.376 1.00 98.75 231 GLU A C 1
ATOM 1835 O O . GLU A 1 231 ? 4.387 4.915 -17.338 1.00 98.75 231 GLU A O 1
ATOM 1840 N N . PHE A 1 232 ? 4.208 4.633 -15.126 1.00 98.81 232 PHE A N 1
ATOM 1841 C CA . PHE A 1 232 ? 5.077 5.736 -14.739 1.00 98.81 232 PHE A CA 1
ATOM 1842 C C . PHE A 1 232 ? 6.195 5.212 -13.847 1.00 98.81 232 PHE A C 1
ATOM 1844 O O . PHE A 1 232 ? 6.048 4.172 -13.204 1.00 98.81 232 PHE A O 1
ATOM 1851 N N . VAL A 1 233 ? 7.305 5.941 -13.774 1.00 98.81 233 VAL A N 1
ATOM 1852 C CA . VAL A 1 233 ? 8.430 5.539 -12.923 1.00 98.81 233 VAL A CA 1
ATOM 1853 C C . VAL A 1 233 ? 8.372 6.256 -11.580 1.00 98.81 233 VAL A C 1
ATOM 1855 O O . VAL A 1 233 ? 8.329 7.488 -11.525 1.00 98.81 233 VAL A O 1
ATOM 1858 N N . TYR A 1 234 ? 8.393 5.474 -10.503 1.00 98.75 234 TYR A N 1
ATOM 1859 C CA . TYR A 1 234 ? 8.510 5.921 -9.119 1.00 98.75 234 TYR A CA 1
ATOM 1860 C C . TYR A 1 234 ? 9.863 5.468 -8.576 1.00 98.75 234 TYR A C 1
ATOM 1862 O O . TYR A 1 234 ? 10.183 4.290 -8.648 1.00 98.75 234 TYR A O 1
ATOM 1870 N N . GLN A 1 235 ? 10.651 6.369 -7.996 1.00 98.44 235 GLN A N 1
ATOM 1871 C CA . GLN A 1 235 ? 11.888 5.972 -7.322 1.00 98.44 235 GLN A CA 1
ATOM 1872 C C . GLN A 1 235 ? 11.603 5.702 -5.850 1.00 98.44 235 GLN A C 1
ATOM 1874 O O . GLN A 1 235 ? 11.119 6.602 -5.169 1.00 98.44 235 GLN A O 1
ATOM 1879 N N . VAL A 1 236 ? 11.927 4.516 -5.342 1.00 98.62 236 VAL A N 1
ATOM 1880 C CA . VAL A 1 236 ? 12.001 4.248 -3.895 1.00 98.62 236 VAL A CA 1
ATOM 1881 C C . VAL A 1 236 ? 13.269 4.902 -3.349 1.00 98.62 236 VAL A C 1
ATOM 1883 O O . VAL A 1 236 ? 14.320 4.804 -3.983 1.00 98.62 236 VAL A O 1
ATOM 1886 N N . GLU A 1 237 ? 13.204 5.578 -2.199 1.00 98.19 237 GLU A N 1
ATOM 1887 C CA . GLU A 1 237 ? 14.379 6.252 -1.632 1.00 98.19 237 GLU A CA 1
ATOM 1888 C C . GLU A 1 237 ? 15.522 5.275 -1.289 1.00 98.19 237 GLU A C 1
ATOM 1890 O O . GLU A 1 237 ? 15.302 4.070 -1.105 1.00 98.19 237 GLU A O 1
ATOM 1895 N N . PRO A 1 238 ? 16.759 5.783 -1.138 1.00 97.00 238 PRO A N 1
ATOM 1896 C CA . PRO A 1 238 ? 17.802 5.059 -0.430 1.00 97.00 238 PRO A CA 1
ATOM 1897 C C . PRO A 1 238 ? 17.362 4.676 0.992 1.00 97.00 238 PRO A C 1
ATOM 1899 O O . PRO A 1 238 ? 16.598 5.382 1.655 1.00 97.00 238 PRO A O 1
ATOM 1902 N N . ILE A 1 239 ? 17.906 3.571 1.498 1.00 96.81 239 ILE A N 1
ATOM 1903 C CA . ILE A 1 239 ? 17.660 3.082 2.855 1.00 96.81 239 ILE A CA 1
ATOM 1904 C C . ILE A 1 239 ? 18.101 4.160 3.861 1.00 96.81 239 ILE A C 1
ATOM 1906 O O . ILE A 1 239 ? 19.296 4.464 3.939 1.00 96.81 239 ILE A O 1
ATOM 1910 N N . PRO A 1 240 ? 17.184 4.703 4.684 1.00 94.06 240 PRO A N 1
ATOM 1911 C CA . PRO A 1 240 ? 17.508 5.771 5.614 1.00 94.06 240 PRO A CA 1
ATOM 1912 C C . PRO A 1 240 ? 18.397 5.252 6.746 1.00 94.06 240 PRO A C 1
ATOM 1914 O O . PRO A 1 240 ? 17.971 4.484 7.613 1.00 94.06 240 PRO A O 1
ATOM 1917 N N . VAL A 1 241 ? 19.644 5.713 6.764 1.00 90.31 241 VAL A N 1
ATOM 1918 C CA . VAL A 1 241 ? 20.614 5.473 7.836 1.00 90.31 241 VAL A CA 1
ATOM 1919 C C . VAL A 1 241 ? 21.283 6.792 8.223 1.00 90.31 241 VAL A C 1
ATOM 1921 O O . VAL A 1 241 ? 21.393 7.677 7.381 1.00 90.31 241 VAL A O 1
ATOM 1924 N N . PRO A 1 242 ? 21.748 6.953 9.476 1.00 84.06 242 PRO A N 1
ATOM 1925 C CA . PRO A 1 242 ? 22.606 8.083 9.828 1.00 84.06 242 PRO A CA 1
ATOM 1926 C C . PRO A 1 242 ? 23.852 8.127 8.931 1.00 84.06 242 PRO A C 1
ATOM 1928 O O . PRO A 1 242 ? 24.399 7.069 8.616 1.00 84.06 242 PRO A O 1
ATOM 1931 N N . ASP A 1 243 ? 24.339 9.319 8.578 1.00 75.50 243 ASP A N 1
ATOM 1932 C CA . ASP A 1 243 ? 25.405 9.496 7.574 1.00 75.50 243 ASP A CA 1
ATOM 1933 C C . ASP A 1 243 ? 26.692 8.717 7.877 1.00 75.50 243 ASP A C 1
ATOM 1935 O O . ASP A 1 243 ? 27.269 8.084 6.994 1.00 75.50 243 ASP A O 1
ATOM 1939 N N . LEU A 1 244 ? 27.092 8.641 9.149 1.00 68.75 244 LEU A N 1
ATOM 1940 C CA . LEU A 1 244 ? 28.258 7.863 9.600 1.00 68.75 244 LEU A CA 1
ATOM 1941 C C . LEU A 1 244 ? 28.082 6.336 9.451 1.00 68.75 244 LEU A C 1
ATOM 1943 O O . LEU A 1 244 ? 28.968 5.557 9.803 1.00 68.75 244 LEU A O 1
ATOM 1947 N N . LYS A 1 245 ? 26.921 5.874 8.976 1.00 76.69 24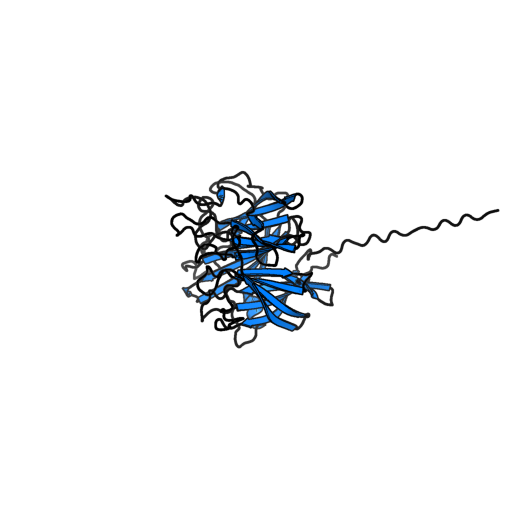5 LYS A N 1
ATOM 1948 C CA . LYS A 1 245 ? 26.512 4.466 8.937 1.00 76.69 245 LYS A CA 1
ATOM 1949 C C . LYS A 1 245 ? 26.092 3.998 7.536 1.00 76.69 245 LYS A C 1
ATOM 1951 O O . LYS A 1 245 ? 25.400 2.986 7.427 1.00 76.69 245 LYS A O 1
ATOM 1956 N N . LYS A 1 246 ? 26.569 4.642 6.461 1.00 76.00 246 LYS A N 1
ATOM 1957 C CA . LYS A 1 246 ? 26.290 4.242 5.060 1.00 76.00 246 LYS A CA 1
ATOM 1958 C C . LYS A 1 246 ? 26.684 2.797 4.714 1.00 76.00 246 LYS A C 1
ATOM 1960 O O . LYS A 1 246 ? 26.062 2.195 3.854 1.00 76.00 246 LYS A O 1
ATOM 1965 N N . LYS A 1 247 ? 27.617 2.174 5.448 1.00 82.00 247 LYS A N 1
ATOM 1966 C CA . LYS A 1 247 ? 27.981 0.745 5.283 1.00 82.00 247 LYS A CA 1
ATOM 1967 C C . LYS A 1 247 ? 26.944 -0.246 5.846 1.00 82.00 247 LYS A C 1
ATOM 1969 O O . LYS A 1 247 ? 27.140 -1.462 5.766 1.00 82.00 247 LYS A O 1
ATOM 1974 N N . LEU A 1 248 ? 25.880 0.229 6.498 1.00 86.25 248 LEU A N 1
ATOM 1975 C CA . LEU A 1 248 ? 24.833 -0.646 7.018 1.00 86.25 248 LEU A CA 1
ATOM 1976 C C . LEU A 1 248 ? 24.019 -1.282 5.892 1.00 86.25 248 LEU A C 1
ATOM 1978 O O . LEU A 1 248 ? 23.823 -0.708 4.831 1.00 86.25 248 LEU A O 1
ATOM 1982 N N . ARG A 1 249 ? 23.510 -2.484 6.165 1.00 88.19 249 ARG A N 1
ATOM 1983 C CA . ARG A 1 249 ? 22.583 -3.192 5.280 1.00 88.19 249 ARG A CA 1
ATOM 1984 C C . ARG A 1 249 ? 21.174 -3.130 5.856 1.00 88.19 249 ARG A C 1
ATOM 1986 O O . ARG A 1 249 ? 20.992 -3.267 7.072 1.00 88.19 249 A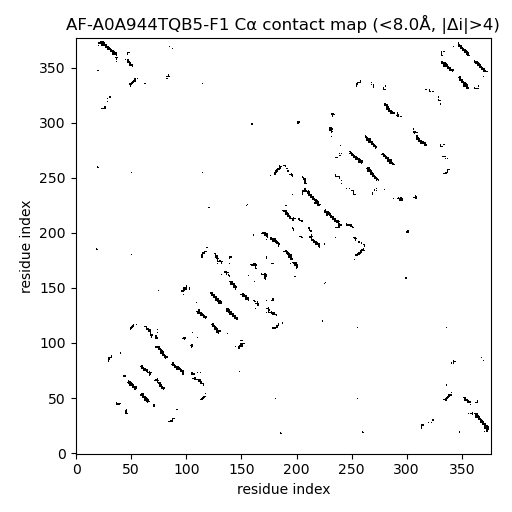RG A O 1
ATOM 1993 N N . GLY A 1 250 ? 20.201 -2.985 4.973 1.00 93.31 250 GLY A N 1
ATOM 1994 C CA . GLY A 1 250 ? 18.779 -2.991 5.276 1.00 93.31 250 GLY A CA 1
ATOM 1995 C C . GLY A 1 250 ? 17.971 -3.317 4.027 1.00 93.31 250 GLY A C 1
ATOM 1996 O O . GLY A 1 250 ? 18.540 -3.715 3.012 1.00 93.31 250 GLY A O 1
ATOM 1997 N N . SER A 1 251 ? 16.666 -3.129 4.120 1.00 95.62 251 SER A N 1
ATOM 1998 C CA . SER A 1 251 ? 15.746 -3.143 2.986 1.00 95.62 251 SER A CA 1
ATOM 1999 C C . SER A 1 251 ? 14.853 -1.912 3.047 1.00 95.62 251 SER A C 1
ATOM 2001 O O . SER A 1 251 ? 14.646 -1.357 4.128 1.00 95.62 251 SER A O 1
ATOM 2003 N N . ILE A 1 252 ? 14.355 -1.484 1.892 1.00 98.06 252 ILE A N 1
ATOM 2004 C CA . ILE A 1 252 ? 13.314 -0.469 1.747 1.00 98.06 252 ILE A CA 1
ATOM 2005 C C . ILE A 1 252 ? 12.448 -0.839 0.546 1.00 98.06 252 ILE A C 1
ATOM 2007 O O . ILE A 1 252 ? 12.968 -1.392 -0.426 1.00 98.06 252 ILE A O 1
ATOM 2011 N N . GLY A 1 253 ? 11.155 -0.552 0.638 1.00 98.06 253 GLY A N 1
ATOM 2012 C CA . GLY A 1 253 ? 10.181 -0.880 -0.391 1.00 98.06 253 GLY A CA 1
ATOM 2013 C C . GLY A 1 253 ? 9.018 0.102 -0.433 1.00 98.06 253 GLY A C 1
ATOM 2014 O O . GLY A 1 253 ? 8.717 0.750 0.576 1.00 98.06 253 GLY A O 1
ATOM 2015 N N . LEU A 1 254 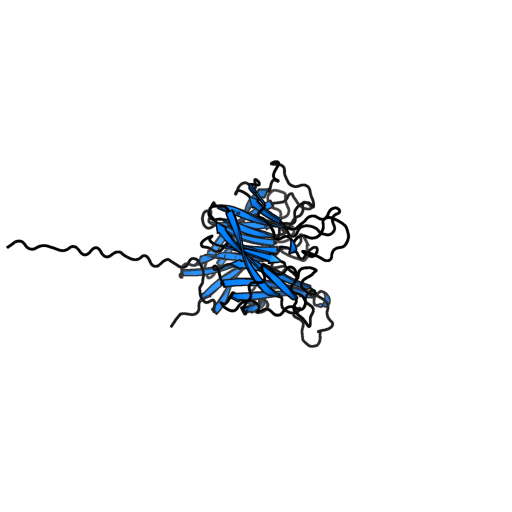? 8.384 0.207 -1.602 1.00 98.75 254 LEU A N 1
ATOM 2016 C CA . LEU A 1 254 ? 7.076 0.836 -1.789 1.00 98.75 254 LEU A CA 1
ATOM 2017 C C . LEU A 1 254 ? 5.992 -0.152 -1.344 1.00 98.75 254 LEU A C 1
ATOM 2019 O O . LEU A 1 254 ? 5.624 -1.045 -2.100 1.00 98.75 254 LEU A O 1
ATOM 2023 N N . THR A 1 255 ? 5.503 -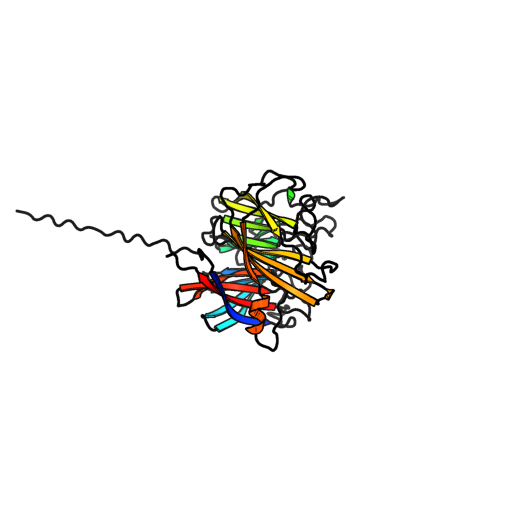0.015 -0.117 1.00 98.00 255 THR A N 1
ATOM 2024 C CA . THR A 1 255 ? 4.630 -1.042 0.465 1.00 98.00 255 THR A CA 1
ATOM 2025 C C . THR A 1 255 ? 3.165 -0.849 0.100 1.00 98.00 255 THR A C 1
ATOM 2027 O O . THR A 1 255 ? 2.495 -1.817 -0.226 1.00 98.00 255 THR A O 1
ATOM 2030 N N . ASP A 1 256 ? 2.659 0.388 0.028 1.00 98.38 256 ASP A N 1
ATOM 2031 C CA . ASP A 1 256 ? 1.277 0.621 -0.423 1.00 98.38 256 ASP A CA 1
ATOM 2032 C C . ASP A 1 256 ? 1.043 2.018 -1.005 1.00 98.38 256 ASP A C 1
ATOM 2034 O O . ASP A 1 256 ? 1.849 2.945 -0.855 1.00 98.38 256 ASP A O 1
ATOM 2038 N N . LEU A 1 257 ? -0.094 2.160 -1.685 1.00 97.94 257 LEU A N 1
ATOM 2039 C CA . LEU A 1 257 ? -0.550 3.359 -2.367 1.00 97.94 257 LEU A CA 1
ATOM 2040 C C . LEU A 1 257 ? -1.986 3.708 -1.971 1.00 97.94 257 LEU A C 1
ATOM 2042 O O . LEU A 1 257 ? -2.883 2.875 -1.890 1.00 97.94 257 LEU A O 1
ATOM 2046 N N . LEU A 1 258 ? -2.245 5.004 -1.872 1.00 98.56 258 LEU A N 1
ATOM 2047 C CA . LEU A 1 258 ? -3.576 5.576 -1.767 1.00 98.56 258 LEU A CA 1
ATOM 2048 C C . LEU A 1 258 ? -3.813 6.526 -2.938 1.00 98.56 258 LEU A C 1
ATOM 2050 O O . LEU A 1 258 ? -3.326 7.656 -2.931 1.00 98.56 258 LEU A O 1
ATOM 2054 N N . ALA A 1 259 ? -4.589 6.087 -3.925 1.00 98.12 259 ALA A N 1
ATOM 2055 C CA . ALA A 1 259 ? -5.006 6.935 -5.033 1.00 98.12 259 ALA A CA 1
ATOM 2056 C C . ALA A 1 259 ? -6.042 7.963 -4.551 1.00 98.12 259 ALA A C 1
ATOM 2058 O O . ALA A 1 259 ? -7.101 7.608 -4.029 1.00 98.12 259 ALA A O 1
ATOM 2059 N N . LEU A 1 260 ? -5.742 9.249 -4.727 1.00 97.62 260 LEU A N 1
ATOM 2060 C CA . LEU A 1 260 ? -6.650 10.356 -4.415 1.00 97.62 260 LEU A CA 1
ATOM 2061 C C . LEU A 1 260 ? -7.496 10.724 -5.640 1.00 97.62 260 LEU A C 1
ATOM 2063 O O . LEU A 1 260 ? -8.680 11.034 -5.504 1.00 97.62 260 LEU A O 1
ATOM 2067 N N . ASP A 1 261 ? -6.893 10.640 -6.825 1.00 96.94 261 ASP A N 1
ATOM 2068 C CA . ASP A 1 261 ? -7.511 10.782 -8.145 1.00 96.94 261 ASP A CA 1
ATOM 2069 C C . ASP A 1 261 ? -6.594 10.174 -9.225 1.00 96.94 261 ASP A C 1
ATOM 2071 O O . ASP A 1 261 ? -5.697 9.393 -8.910 1.00 96.94 261 ASP A O 1
ATOM 2075 N N . GLU A 1 262 ? -6.839 10.479 -10.500 1.00 96.81 262 GLU A N 1
ATOM 2076 C CA . GLU A 1 262 ? -6.081 9.951 -11.635 1.00 96.81 262 GLU A CA 1
ATOM 2077 C C . GLU A 1 262 ? -4.599 10.344 -11.671 1.00 96.81 262 GLU A C 1
ATOM 2079 O O . GLU A 1 262 ? -3.828 9.673 -12.356 1.00 96.81 262 GLU A O 1
ATOM 2084 N N . ASN A 1 263 ? -4.185 11.399 -10.966 1.00 97.88 263 ASN A N 1
ATOM 2085 C CA . ASN A 1 263 ? -2.822 11.929 -11.039 1.00 97.88 263 ASN A CA 1
ATOM 2086 C C . ASN A 1 263 ? -2.162 12.090 -9.667 1.00 97.88 263 ASN A C 1
ATOM 2088 O O . ASN A 1 263 ? -0.954 12.302 -9.606 1.00 97.88 263 ASN A O 1
ATOM 2092 N N . ARG A 1 264 ? -2.913 12.005 -8.565 1.00 98.06 264 ARG A N 1
ATOM 2093 C CA . ARG A 1 264 ? -2.397 12.218 -7.209 1.00 98.06 264 ARG A CA 1
ATOM 2094 C C . ARG A 1 264 ? -2.556 10.980 -6.347 1.00 98.06 264 ARG A C 1
ATOM 2096 O O . ARG A 1 264 ? -3.652 10.431 -6.226 1.00 98.06 264 ARG A O 1
ATOM 2103 N N . LEU A 1 265 ? -1.471 10.597 -5.682 1.00 98.56 265 LEU A N 1
ATOM 2104 C CA . LEU A 1 265 ? -1.433 9.475 -4.750 1.00 98.56 265 LEU A CA 1
ATOM 2105 C C . LEU A 1 265 ? -0.707 9.853 -3.452 1.00 98.56 265 LEU A C 1
ATOM 2107 O O . LEU A 1 265 ? 0.023 10.844 -3.388 1.00 98.56 265 LEU A O 1
ATOM 2111 N N . ILE A 1 266 ? -0.891 9.036 -2.419 1.00 98.75 266 ILE A N 1
ATOM 2112 C CA . ILE A 1 266 ? 0.003 8.963 -1.262 1.00 98.75 266 ILE A CA 1
ATOM 2113 C C . ILE A 1 266 ? 0.664 7.589 -1.285 1.00 98.75 266 ILE A C 1
ATOM 2115 O O . ILE A 1 266 ? -0.049 6.597 -1.380 1.00 98.75 266 ILE A O 1
ATOM 2119 N N . SER A 1 267 ? 1.987 7.514 -1.191 1.00 98.75 267 SER A N 1
ATOM 2120 C CA . SER A 1 267 ? 2.709 6.246 -1.044 1.00 98.75 267 SER A CA 1
ATOM 2121 C C . SER A 1 267 ? 3.199 6.041 0.384 1.00 98.75 267 SER A C 1
ATOM 2123 O O . SER A 1 267 ? 3.439 7.017 1.102 1.00 98.75 267 SER A O 1
ATOM 2125 N N . ILE A 1 268 ? 3.373 4.779 0.778 1.00 98.75 268 ILE A N 1
ATOM 2126 C CA . ILE A 1 268 ? 4.175 4.381 1.936 1.00 98.75 268 ILE A CA 1
ATOM 2127 C C . ILE A 1 268 ? 5.506 3.819 1.436 1.00 98.75 268 ILE A C 1
ATOM 2129 O O . ILE A 1 268 ? 5.526 2.895 0.629 1.00 98.75 268 ILE A O 1
ATOM 2133 N N . GLU A 1 269 ? 6.614 4.330 1.966 1.00 98.75 269 GLU A N 1
ATOM 2134 C CA . GLU A 1 269 ? 7.890 3.621 1.931 1.00 98.75 269 GLU A CA 1
ATOM 2135 C C . GLU A 1 269 ? 8.244 3.121 3.328 1.00 98.75 269 GLU A C 1
ATOM 2137 O O . GLU A 1 269 ? 8.229 3.883 4.306 1.00 98.75 269 GLU A O 1
ATOM 2142 N N . ARG A 1 270 ? 8.584 1.836 3.416 1.00 98.00 270 ARG A N 1
ATOM 2143 C CA . ARG A 1 270 ? 8.956 1.170 4.663 1.00 98.00 270 ARG A CA 1
ATOM 2144 C C . ARG A 1 270 ? 10.372 0.630 4.556 1.00 98.00 270 ARG A C 1
ATOM 2146 O O . ARG A 1 270 ? 10.668 -0.155 3.664 1.00 98.00 270 ARG A O 1
ATOM 2153 N N . ALA A 1 271 ? 11.226 0.993 5.510 1.00 97.69 271 ALA A N 1
ATOM 2154 C CA . ALA A 1 271 ? 12.602 0.522 5.588 1.00 97.69 271 ALA A CA 1
ATOM 2155 C C . ALA A 1 271 ? 12.909 -0.212 6.895 1.00 97.69 271 ALA A C 1
ATOM 2157 O O . ALA A 1 271 ? 12.550 0.267 7.968 1.00 97.69 271 ALA A O 1
ATOM 2158 N N . TRP A 1 272 ? 13.673 -1.305 6.812 1.00 95.62 272 TRP A N 1
ATOM 2159 C CA . TRP A 1 272 ? 14.191 -2.049 7.961 1.00 95.62 272 TRP A CA 1
ATOM 2160 C C . TRP A 1 272 ? 15.719 -2.088 7.963 1.00 95.62 272 TRP A C 1
ATOM 2162 O O . TRP A 1 272 ? 16.352 -2.609 7.043 1.00 95.62 272 TRP A O 1
ATOM 2172 N N . VAL A 1 273 ? 16.333 -1.621 9.054 1.00 95.50 273 VAL A N 1
ATOM 2173 C CA . VAL A 1 273 ? 17.790 -1.678 9.248 1.00 95.50 273 VAL A CA 1
ATOM 2174 C C . VAL A 1 273 ? 18.125 -2.599 10.417 1.00 95.50 273 VAL A C 1
ATOM 2176 O O . VAL A 1 273 ? 18.076 -2.212 11.588 1.00 95.50 273 VAL A O 1
ATOM 2179 N N . ARG A 1 274 ? 18.531 -3.836 10.100 1.00 90.62 274 ARG A N 1
ATOM 2180 C CA . ARG A 1 274 ? 18.739 -4.919 11.080 1.00 90.62 274 ARG A CA 1
ATOM 2181 C C . ARG A 1 274 ? 19.703 -4.556 12.209 1.00 90.62 274 ARG A C 1
ATOM 2183 O O . ARG A 1 274 ? 19.392 -4.825 13.366 1.00 90.62 274 ARG A O 1
ATOM 2190 N N . LYS A 1 275 ? 20.860 -3.952 11.901 1.00 91.44 275 LYS A N 1
ATOM 2191 C CA . LYS A 1 275 ? 21.855 -3.587 12.934 1.00 91.44 275 LYS A CA 1
ATOM 2192 C C . LYS A 1 275 ? 21.334 -2.518 13.902 1.00 91.44 275 LYS A C 1
ATOM 2194 O O . LYS A 1 275 ? 21.766 -2.494 15.046 1.00 91.44 275 LYS A O 1
ATOM 2199 N N . LEU A 1 276 ? 20.408 -1.666 13.458 1.00 91.75 276 LEU A N 1
ATOM 2200 C CA . LEU A 1 276 ? 19.772 -0.646 14.297 1.00 91.75 276 LEU A CA 1
ATOM 2201 C C . LEU A 1 276 ? 18.481 -1.150 14.957 1.00 91.75 276 LEU A C 1
ATOM 2203 O O . LEU A 1 276 ? 17.944 -0.464 15.819 1.00 91.75 276 LEU A O 1
ATOM 2207 N N . LYS A 1 277 ? 17.973 -2.322 14.543 1.00 91.38 277 LYS A N 1
ATOM 2208 C CA . LYS A 1 277 ? 16.645 -2.841 14.906 1.00 91.38 277 LYS A CA 1
ATOM 2209 C C . LYS A 1 277 ? 15.540 -1.793 14.690 1.00 91.38 277 LYS A C 1
ATOM 2211 O O . LYS A 1 277 ? 14.615 -1.692 15.495 1.00 91.38 277 LYS A O 1
ATOM 2216 N N . LYS A 1 278 ? 15.665 -0.997 13.623 1.00 92.38 278 LYS A N 1
ATOM 2217 C CA . LYS A 1 278 ? 14.822 0.173 13.360 1.00 92.38 278 LYS A CA 1
ATOM 2218 C C . LYS A 1 278 ? 13.988 -0.031 12.099 1.00 92.38 278 LYS A C 1
ATOM 2220 O O . LYS A 1 278 ? 14.545 -0.357 11.051 1.00 92.38 278 LYS A O 1
ATOM 2225 N N . GLN A 1 279 ? 12.684 0.197 12.239 1.00 95.19 279 GLN A N 1
ATOM 2226 C CA . GLN A 1 279 ? 11.771 0.455 11.130 1.00 95.19 279 GLN A CA 1
ATOM 2227 C C . GLN A 1 279 ? 11.686 1.972 10.910 1.00 95.19 279 GLN A C 1
ATOM 2229 O O . GLN A 1 279 ? 11.559 2.714 11.885 1.00 95.19 279 GLN A O 1
ATOM 2234 N N . THR A 1 280 ? 11.733 2.421 9.661 1.00 97.38 280 THR A N 1
ATOM 2235 C CA . THR A 1 280 ? 11.452 3.809 9.268 1.00 97.38 280 THR A CA 1
ATOM 2236 C C . THR A 1 280 ? 10.334 3.801 8.241 1.00 97.38 280 THR A C 1
ATOM 2238 O O . THR A 1 280 ? 10.414 3.079 7.252 1.00 97.38 280 THR A O 1
ATOM 2241 N N . ILE A 1 281 ? 9.278 4.568 8.508 1.00 98.44 281 ILE A N 1
ATOM 2242 C CA . ILE A 1 281 ? 8.076 4.616 7.678 1.00 98.44 281 ILE A CA 1
ATOM 2243 C C . ILE A 1 281 ? 7.879 6.062 7.250 1.00 98.44 281 ILE A C 1
ATOM 2245 O O . ILE A 1 281 ? 7.733 6.952 8.096 1.00 98.44 281 ILE A O 1
ATOM 2249 N N . ARG A 1 282 ? 7.861 6.291 5.940 1.00 98.69 282 ARG A N 1
ATOM 2250 C CA . ARG A 1 282 ? 7.667 7.612 5.347 1.00 98.69 282 ARG A CA 1
ATOM 2251 C C . ARG A 1 282 ? 6.506 7.584 4.376 1.00 98.69 282 ARG A C 1
ATOM 2253 O O . ARG A 1 282 ? 6.361 6.651 3.597 1.00 98.69 282 ARG A O 1
ATOM 2260 N N . LEU A 1 283 ? 5.686 8.622 4.438 1.00 98.81 283 LEU A N 1
ATOM 2261 C CA . LEU A 1 283 ? 4.603 8.847 3.500 1.00 98.81 283 LEU A CA 1
ATOM 2262 C C . LEU A 1 283 ? 5.017 9.945 2.535 1.00 98.81 283 LEU A C 1
ATOM 2264 O O . LEU A 1 283 ? 5.530 10.982 2.969 1.00 98.81 283 LEU A O 1
ATOM 2268 N N . TYR A 1 284 ? 4.732 9.760 1.252 1.00 98.75 284 TYR A N 1
ATOM 2269 C CA . TYR A 1 284 ? 5.010 10.757 0.224 1.00 98.75 284 TYR A CA 1
ATOM 2270 C C . TYR A 1 284 ? 3.739 11.127 -0.523 1.00 98.75 284 TYR A C 1
ATOM 2272 O O . TYR A 1 284 ? 2.925 10.269 -0.841 1.00 98.75 284 TYR A O 1
ATOM 2280 N N . SER A 1 285 ? 3.578 12.410 -0.837 1.00 98.19 285 SER A N 1
ATOM 2281 C CA . SER A 1 285 ? 2.639 12.833 -1.871 1.00 98.19 285 SER A CA 1
ATOM 2282 C C . SER A 1 285 ? 3.277 12.609 -3.238 1.00 98.19 285 SER A C 1
ATOM 2284 O O . SER A 1 285 ? 4.406 13.064 -3.463 1.00 98.19 285 SER A O 1
ATOM 2286 N N . VAL A 1 286 ? 2.545 11.956 -4.134 1.00 98.56 286 VAL A N 1
ATOM 2287 C CA . VAL A 1 286 ? 2.978 11.603 -5.487 1.00 98.56 286 VAL A CA 1
ATOM 2288 C C . VAL A 1 286 ? 2.069 12.289 -6.497 1.00 98.56 286 VAL A C 1
ATOM 2290 O O . VAL A 1 286 ? 0.848 12.252 -6.348 1.00 98.56 286 VAL A O 1
ATOM 2293 N N . GLU A 1 287 ? 2.657 12.910 -7.514 1.00 98.38 287 GLU A N 1
ATOM 2294 C CA . GLU A 1 287 ? 1.951 13.596 -8.594 1.00 98.38 287 GLU A CA 1
ATOM 2295 C C . GLU A 1 287 ? 2.484 13.124 -9.956 1.00 98.38 287 GLU A C 1
ATOM 2297 O O . GLU A 1 287 ? 3.684 13.204 -10.237 1.00 98.38 287 GLU A O 1
ATOM 2302 N N . ILE A 1 288 ? 1.582 12.612 -10.792 1.00 98.62 288 ILE A N 1
ATOM 2303 C CA . ILE A 1 288 ? 1.818 12.334 -12.210 1.00 98.62 288 ILE A CA 1
ATOM 2304 C C . ILE A 1 288 ? 1.574 13.651 -12.946 1.00 98.62 288 ILE A C 1
ATOM 2306 O O . ILE A 1 288 ? 0.434 14.072 -13.140 1.00 98.62 288 ILE A O 1
ATOM 2310 N N . GLU A 1 289 ? 2.654 14.341 -13.299 1.00 98.06 289 GLU A N 1
ATOM 2311 C CA . GLU A 1 289 ? 2.580 15.628 -13.984 1.00 98.06 289 GLU A CA 1
ATOM 2312 C C . GLU A 1 289 ? 2.482 15.420 -15.502 1.00 98.06 289 GLU A C 1
ATOM 2314 O O . GLU A 1 289 ? 2.820 14.359 -16.025 1.00 98.06 289 GLU A O 1
ATOM 2319 N N . ARG A 1 290 ? 2.072 16.454 -16.246 1.00 97.62 290 ARG A N 1
ATOM 2320 C CA . ARG A 1 290 ? 1.949 16.392 -17.717 1.00 97.62 290 ARG A CA 1
ATOM 2321 C C . ARG A 1 290 ? 3.237 15.924 -18.407 1.00 97.62 290 ARG A C 1
ATOM 2323 O O . ARG A 1 290 ? 3.185 15.277 -19.443 1.00 97.62 290 ARG A O 1
ATOM 2330 N N . GLN A 1 291 ? 4.381 16.287 -17.843 1.00 97.38 291 GLN A N 1
ATOM 2331 C CA . GLN A 1 291 ? 5.711 15.969 -18.349 1.00 97.38 291 GLN A CA 1
ATOM 2332 C C . GLN A 1 291 ? 6.296 14.655 -17.809 1.00 97.38 291 GLN A C 1
ATOM 2334 O O . GLN A 1 291 ? 7.436 14.333 -18.134 1.00 97.38 291 GLN A O 1
ATOM 2339 N N . THR A 1 292 ? 5.588 13.937 -16.932 1.00 98.69 292 THR A N 1
ATOM 2340 C CA . THR A 1 292 ? 6.018 12.610 -16.474 1.00 98.69 292 THR A CA 1
ATOM 2341 C C . THR A 1 292 ? 5.989 11.643 -17.659 1.00 98.69 292 THR A C 1
ATOM 2343 O O . THR A 1 292 ? 5.007 11.584 -18.397 1.00 98.69 292 THR A O 1
ATOM 2346 N N . SER A 1 293 ? 7.066 10.880 -17.850 1.00 98.69 293 SER A N 1
ATOM 2347 C CA . SER A 1 293 ? 7.160 9.917 -18.948 1.00 98.69 293 SER A CA 1
ATOM 2348 C C . SER A 1 293 ? 6.199 8.749 -18.729 1.00 98.69 293 SER A C 1
ATOM 2350 O O . SER A 1 293 ? 6.168 8.161 -17.647 1.00 98.69 293 SER A O 1
ATOM 2352 N N . ASN A 1 294 ? 5.454 8.385 -19.773 1.00 98.44 294 ASN A N 1
ATOM 2353 C CA . ASN A 1 294 ? 4.694 7.140 -19.814 1.00 98.44 294 ASN A CA 1
ATOM 2354 C C . ASN A 1 294 ? 5.572 6.040 -20.425 1.00 98.44 294 ASN A C 1
ATOM 2356 O O . ASN A 1 294 ? 5.879 6.087 -21.612 1.00 98.44 294 ASN A O 1
ATOM 2360 N N . VAL A 1 295 ? 5.970 5.062 -19.615 1.00 98.44 295 VAL A N 1
ATOM 2361 C CA . VAL A 1 295 ? 6.895 3.972 -19.973 1.00 98.44 295 VAL A CA 1
ATOM 2362 C C . VAL A 1 295 ? 6.173 2.644 -20.231 1.00 98.44 295 VAL A C 1
ATOM 2364 O O . VAL A 1 295 ? 6.788 1.578 -20.222 1.00 98.44 295 VAL A O 1
ATOM 2367 N N . LYS A 1 296 ? 4.855 2.679 -20.476 1.00 97.38 296 LYS A N 1
ATOM 2368 C CA . LYS A 1 296 ? 4.015 1.478 -20.654 1.00 97.38 296 LYS A CA 1
ATOM 2369 C C . LYS A 1 296 ? 4.529 0.537 -21.744 1.00 97.38 296 LYS A C 1
ATOM 2371 O O . LYS A 1 296 ? 4.397 -0.676 -21.593 1.00 97.38 296 LYS A O 1
ATOM 2376 N N . ASN A 1 297 ? 5.149 1.070 -22.792 1.00 96.62 297 ASN A N 1
ATOM 2377 C CA . ASN A 1 297 ? 5.679 0.283 -23.909 1.00 96.62 297 ASN A CA 1
ATOM 2378 C C . ASN A 1 297 ? 7.162 -0.102 -23.733 1.00 96.62 297 ASN A C 1
ATOM 2380 O O . ASN A 1 297 ? 7.737 -0.710 -24.622 1.00 96.62 297 ASN A O 1
ATOM 2384 N N . GLU A 1 298 ? 7.781 0.231 -22.595 1.00 97.44 298 GLU A N 1
ATOM 2385 C CA . GLU A 1 298 ? 9.185 -0.085 -22.319 1.00 97.44 298 GLU A CA 1
ATOM 2386 C C . GLU A 1 298 ? 9.300 -1.406 -21.552 1.00 97.44 298 GLU A C 1
ATOM 2388 O O . GLU A 1 298 ? 8.849 -1.488 -20.405 1.00 97.44 298 GLU A O 1
ATOM 2393 N N . ASP A 1 299 ? 9.941 -2.426 -22.123 1.00 96.81 299 ASP A N 1
ATOM 2394 C CA . ASP A 1 299 ? 10.101 -3.739 -21.464 1.00 96.81 299 ASP A CA 1
ATOM 2395 C C . ASP A 1 299 ? 11.087 -3.722 -20.285 1.00 96.81 299 ASP A C 1
ATOM 2397 O O . ASP A 1 299 ? 10.922 -4.456 -19.308 1.00 96.81 299 ASP A O 1
ATOM 2401 N N . PHE A 1 300 ? 12.063 -2.817 -20.346 1.00 97.12 300 PHE A N 1
ATOM 2402 C CA . PHE A 1 300 ? 13.059 -2.547 -19.309 1.00 97.12 300 PHE A CA 1
ATOM 2403 C C . PHE A 1 300 ? 13.283 -1.038 -19.161 1.00 97.12 300 PHE A C 1
ATOM 2405 O O . PHE A 1 300 ? 13.125 -0.293 -20.135 1.00 97.12 300 PHE A O 1
ATOM 2412 N N . LEU A 1 301 ? 13.644 -0.595 -17.955 1.00 97.62 301 LEU A N 1
ATOM 2413 C CA . LEU A 1 301 ? 14.005 0.799 -17.650 1.00 97.62 301 LEU A CA 1
ATOM 2414 C C . LEU A 1 301 ? 15.518 1.053 -17.657 1.00 97.62 301 LEU A C 1
ATOM 2416 O O . LEU A 1 301 ? 15.942 2.192 -17.852 1.00 97.62 301 LEU A O 1
ATOM 2420 N N . HIS A 1 302 ? 16.331 0.013 -17.462 1.00 93.81 302 HIS A N 1
ATOM 2421 C CA . HIS A 1 302 ? 17.777 0.154 -17.328 1.00 93.81 302 HIS A CA 1
ATOM 2422 C C . HIS A 1 302 ? 18.402 0.886 -18.526 1.00 93.81 302 HIS A C 1
ATOM 2424 O O . HIS A 1 302 ? 18.143 0.545 -19.680 1.00 93.81 302 HIS A O 1
ATOM 2430 N N . GLY A 1 303 ? 19.226 1.900 -18.248 1.00 91.00 303 GLY A N 1
ATOM 2431 C CA . GLY A 1 303 ? 19.921 2.690 -19.271 1.00 91.00 303 GLY A CA 1
ATOM 2432 C C . GLY A 1 303 ? 19.044 3.677 -20.052 1.00 91.00 303 GLY A C 1
ATOM 2433 O O . GLY A 1 303 ? 19.555 4.347 -20.947 1.00 91.00 303 GLY A O 1
ATOM 2434 N N . LYS A 1 304 ? 17.748 3.800 -19.735 1.00 95.56 304 LYS A N 1
ATOM 2435 C CA . LYS A 1 304 ? 16.840 4.738 -20.409 1.00 95.56 304 LYS A CA 1
ATOM 2436 C C . LYS A 1 304 ? 16.729 6.064 -19.668 1.00 95.56 304 LYS A C 1
ATOM 2438 O O . LYS A 1 304 ? 16.832 6.136 -18.446 1.00 95.56 304 LYS A O 1
ATOM 2443 N N . PHE A 1 305 ? 16.440 7.115 -20.430 1.00 95.81 305 PHE A N 1
ATOM 2444 C CA . PHE A 1 305 ? 16.105 8.428 -19.894 1.00 95.81 305 PHE A CA 1
ATOM 2445 C C . PHE A 1 305 ? 14.586 8.589 -19.830 1.00 95.81 305 PHE A C 1
ATOM 2447 O O . PHE A 1 305 ? 13.892 8.475 -20.837 1.00 95.81 305 PHE A O 1
ATOM 2454 N N . TYR A 1 306 ? 14.067 8.880 -18.643 1.00 98.00 306 TYR A N 1
ATOM 2455 C CA . TYR A 1 306 ? 12.653 9.161 -18.414 1.00 98.00 306 TYR A CA 1
ATOM 2456 C C . TYR A 1 306 ? 12.488 10.153 -17.267 1.00 98.00 306 TYR A C 1
ATOM 2458 O O . TYR A 1 306 ? 13.323 10.259 -16.365 1.00 98.00 306 TYR A O 1
ATOM 2466 N N . LYS A 1 307 ? 11.365 10.867 -17.271 1.00 98.44 307 LYS A N 1
ATOM 2467 C CA . LYS A 1 307 ? 10.967 11.729 -16.166 1.00 98.44 307 LYS A CA 1
ATOM 2468 C C . LYS A 1 307 ? 10.066 10.958 -15.208 1.00 98.44 307 LYS A C 1
ATOM 2470 O O . LYS A 1 307 ? 8.947 10.589 -15.563 1.00 98.44 307 LYS A O 1
ATOM 2475 N N . ARG A 1 308 ? 10.563 10.746 -13.989 1.00 98.56 308 ARG A N 1
ATOM 2476 C CA . ARG A 1 308 ? 9.834 10.119 -12.876 1.00 98.56 308 ARG A CA 1
ATOM 2477 C C . ARG A 1 308 ? 8.614 10.947 -12.458 1.00 98.56 308 ARG A C 1
ATOM 2479 O O . ARG A 1 308 ? 8.506 12.135 -12.777 1.00 98.56 308 ARG A O 1
ATOM 2486 N N . VAL A 1 309 ? 7.705 10.325 -11.711 1.00 98.81 309 VAL A N 1
ATOM 2487 C CA . VAL A 1 309 ? 6.645 11.046 -10.991 1.00 98.81 309 VAL A CA 1
ATOM 2488 C C . VAL A 1 309 ? 7.255 12.050 -10.017 1.00 98.81 309 VAL A C 1
ATOM 2490 O O . VAL A 1 309 ? 8.340 11.837 -9.467 1.00 98.81 309 VAL A O 1
ATOM 2493 N N . LYS A 1 310 ? 6.545 13.144 -9.755 1.00 98.56 310 LYS A N 1
ATOM 2494 C CA . LYS A 1 310 ? 6.959 14.088 -8.724 1.00 98.56 310 LYS A CA 1
ATOM 2495 C C . LYS A 1 310 ? 6.608 13.528 -7.360 1.00 98.56 310 LYS A C 1
ATOM 2497 O O . LYS A 1 310 ? 5.458 13.190 -7.091 1.00 98.56 310 LYS A O 1
ATOM 2502 N N . LYS A 1 311 ? 7.605 13.470 -6.485 1.00 98.00 311 LYS A N 1
ATOM 2503 C CA . LYS A 1 311 ? 7.478 12.923 -5.138 1.00 98.00 311 LYS A CA 1
ATOM 2504 C C . LYS A 1 311 ? 7.904 13.962 -4.110 1.00 98.00 311 LYS A C 1
ATOM 2506 O O . LYS A 1 311 ? 8.915 14.638 -4.283 1.00 98.00 311 LYS A O 1
ATOM 2511 N N . LYS A 1 312 ? 7.135 14.098 -3.029 1.00 97.81 312 LYS A N 1
ATOM 2512 C CA . LYS A 1 312 ? 7.464 14.981 -1.903 1.00 97.81 312 LYS A CA 1
ATOM 2513 C C . LYS A 1 312 ? 7.135 14.304 -0.581 1.00 97.81 312 LYS A C 1
ATOM 2515 O O . LYS A 1 312 ? 6.042 13.767 -0.430 1.00 97.81 312 LYS A O 1
ATOM 2520 N N . LEU A 1 313 ? 8.063 14.362 0.378 1.00 98.06 313 LEU A N 1
ATOM 2521 C CA . LEU A 1 313 ? 7.839 13.841 1.726 1.00 98.06 313 LEU A CA 1
ATOM 2522 C C . LEU A 1 313 ? 6.636 14.550 2.358 1.00 98.06 313 LEU A C 1
ATOM 2524 O O . LEU A 1 313 ? 6.618 15.776 2.484 1.00 98.06 313 LEU A O 1
ATOM 2528 N N . LEU A 1 314 ? 5.633 13.761 2.731 1.00 97.62 314 LEU A N 1
ATOM 2529 C CA . LEU A 1 314 ? 4.428 14.214 3.410 1.00 97.62 314 LEU A CA 1
ATOM 2530 C C . LEU A 1 314 ? 4.567 14.050 4.927 1.00 97.62 314 LEU A C 1
ATOM 2532 O O . LEU A 1 314 ? 4.226 14.963 5.676 1.00 97.62 314 LEU A O 1
ATOM 2536 N N . ALA A 1 315 ? 5.063 12.898 5.379 1.00 98.06 315 ALA A N 1
ATOM 2537 C CA . ALA A 1 315 ? 5.307 12.633 6.791 1.00 98.06 315 ALA A CA 1
ATOM 2538 C C . ALA A 1 315 ? 6.432 11.610 6.975 1.00 98.06 315 ALA A C 1
ATOM 2540 O O . ALA A 1 315 ? 6.464 10.596 6.285 1.00 98.06 315 ALA A O 1
ATOM 2541 N N . ASP A 1 316 ? 7.309 11.844 7.949 1.00 97.94 316 ASP A N 1
ATOM 2542 C CA . ASP A 1 316 ? 8.159 10.808 8.540 1.00 97.94 316 ASP A CA 1
ATOM 2543 C C . ASP A 1 316 ? 7.534 10.409 9.882 1.00 97.94 316 ASP A C 1
ATOM 2545 O O . ASP A 1 316 ? 7.379 11.251 10.776 1.00 97.94 316 ASP A O 1
ATOM 2549 N N . LEU A 1 317 ? 7.113 9.149 10.019 1.00 98.00 317 LEU A N 1
ATOM 2550 C CA . LEU A 1 317 ? 6.362 8.703 11.192 1.00 98.00 317 LEU A CA 1
ATOM 2551 C C . LEU A 1 317 ? 7.211 8.624 12.468 1.00 98.00 317 LEU A C 1
ATOM 2553 O O . LEU A 1 317 ? 6.636 8.524 13.554 1.00 98.00 317 LEU A O 1
ATOM 2557 N N . ASP A 1 318 ? 8.541 8.747 12.384 1.00 96.44 318 ASP A N 1
ATOM 2558 C CA . ASP A 1 318 ? 9.384 8.908 13.576 1.00 96.44 318 ASP A CA 1
ATOM 2559 C C . ASP A 1 318 ? 8.968 10.151 14.385 1.00 96.44 318 ASP A C 1
ATOM 2561 O O . ASP A 1 318 ? 8.976 10.126 15.618 1.00 96.44 318 ASP A O 1
ATOM 2565 N N . SER A 1 319 ? 8.498 11.208 13.707 1.00 96.06 319 SER A N 1
ATOM 2566 C CA . SER A 1 319 ? 7.992 12.435 14.345 1.00 96.06 319 SER A CA 1
ATOM 2567 C C . SER A 1 319 ? 6.721 12.225 15.182 1.00 96.06 319 SER A C 1
ATOM 2569 O O . SER A 1 319 ? 6.396 13.044 16.040 1.00 96.06 319 SER A O 1
ATOM 2571 N N . ILE A 1 320 ? 6.014 11.109 14.977 1.00 95.75 320 ILE A N 1
ATOM 2572 C CA . ILE A 1 320 ? 4.768 10.772 15.678 1.00 95.75 320 ILE A CA 1
ATOM 2573 C C . ILE A 1 320 ? 5.038 9.963 16.951 1.00 95.75 320 ILE A C 1
ATOM 2575 O O . ILE A 1 320 ? 4.192 9.925 17.848 1.00 95.75 320 ILE A O 1
ATOM 2579 N N . LEU A 1 321 ? 6.222 9.354 17.086 1.00 96.00 321 LEU A N 1
ATOM 2580 C CA . LEU A 1 321 ? 6.586 8.541 18.249 1.00 96.00 321 LEU A CA 1
ATOM 2581 C C . LEU A 1 321 ? 6.340 9.261 19.590 1.00 96.00 321 LEU A C 1
ATOM 2583 O O . LEU A 1 321 ? 5.726 8.650 20.470 1.00 96.00 321 LEU A O 1
ATOM 2587 N N . PRO A 1 322 ? 6.711 10.544 19.791 1.00 96.62 322 PRO A N 1
ATOM 2588 C CA . PRO A 1 322 ? 6.441 11.233 21.055 1.00 96.62 322 PRO A CA 1
ATOM 2589 C C . PRO A 1 322 ? 4.951 11.275 21.435 1.00 96.62 322 PRO A C 1
ATOM 2591 O O . PRO A 1 322 ? 4.624 11.205 22.621 1.00 96.62 322 PRO A O 1
ATOM 2594 N N . LEU A 1 323 ? 4.057 11.303 20.438 1.00 95.12 323 LEU A N 1
ATOM 2595 C CA . LEU A 1 323 ? 2.599 11.354 20.601 1.00 95.12 323 LEU A CA 1
ATOM 2596 C C . LEU A 1 323 ? 1.970 9.972 20.855 1.00 95.12 323 LEU A C 1
ATOM 2598 O O . LEU A 1 323 ? 0.817 9.872 21.278 1.00 95.12 323 LEU A O 1
ATOM 2602 N N . MET A 1 324 ? 2.704 8.883 20.610 1.00 94.75 324 MET A N 1
ATOM 2603 C CA . MET A 1 324 ? 2.226 7.523 20.863 1.00 94.75 324 MET A CA 1
ATOM 2604 C C . MET A 1 324 ? 2.278 7.163 22.359 1.00 94.75 324 MET A C 1
ATOM 2606 O O . MET A 1 324 ? 3.155 7.647 23.092 1.00 94.75 324 MET A O 1
ATOM 2610 N N . PRO A 1 325 ? 1.404 6.246 22.833 1.00 92.62 325 PRO A N 1
ATOM 2611 C CA . PRO A 1 325 ? 1.433 5.811 24.226 1.00 92.62 325 PRO A CA 1
ATOM 2612 C C . PRO A 1 325 ? 2.785 5.187 24.606 1.00 92.62 325 PRO A C 1
ATOM 2614 O O . PRO A 1 325 ? 3.282 4.298 23.911 1.00 92.62 325 PRO A O 1
ATOM 2617 N N . LYS A 1 326 ? 3.350 5.621 25.745 1.00 92.25 326 LYS A N 1
ATOM 2618 C CA . LYS A 1 326 ? 4.700 5.246 26.220 1.00 92.25 326 LYS A CA 1
ATOM 2619 C C . LYS A 1 326 ? 4.966 3.737 26.175 1.00 92.25 326 LYS A C 1
ATOM 2621 O O . LYS A 1 326 ? 6.019 3.322 25.706 1.00 92.25 326 LYS A O 1
ATOM 2626 N N . LYS A 1 327 ? 3.988 2.921 26.593 1.00 90.31 327 LYS A N 1
ATOM 2627 C CA . LYS A 1 327 ? 4.084 1.450 26.684 1.00 90.31 327 LYS A CA 1
ATOM 2628 C C . LYS A 1 327 ? 4.526 0.770 25.385 1.00 90.31 327 LYS A C 1
ATOM 2630 O O . LYS A 1 327 ? 5.059 -0.334 25.419 1.00 90.31 327 LYS A O 1
ATOM 2635 N N . TRP A 1 328 ? 4.247 1.380 24.240 1.00 87.00 328 TRP A N 1
ATOM 2636 C CA . TRP A 1 328 ? 4.428 0.732 22.946 1.00 87.00 328 TRP A CA 1
ATOM 2637 C C . TRP A 1 328 ? 4.798 1.734 21.844 1.00 87.00 328 TRP A C 1
ATOM 2639 O O . TRP A 1 328 ? 4.384 1.611 20.689 1.00 87.00 328 TRP A O 1
ATOM 2649 N N . ARG A 1 329 ? 5.602 2.726 22.246 1.00 92.75 329 ARG A N 1
ATOM 2650 C CA . ARG A 1 329 ? 6.161 3.815 21.441 1.00 92.75 329 ARG A CA 1
ATOM 2651 C C . ARG A 1 329 ? 7.271 3.317 20.511 1.00 92.75 329 ARG A C 1
ATOM 2653 O O . ARG A 1 329 ? 8.453 3.528 20.751 1.00 92.75 329 ARG A O 1
ATOM 2660 N N . LYS A 1 330 ? 6.872 2.606 19.466 1.00 93.00 330 LYS A N 1
ATOM 2661 C CA . LYS A 1 330 ? 7.731 2.194 18.354 1.00 93.00 330 LYS A CA 1
ATOM 2662 C C . LYS A 1 330 ? 6.861 1.962 17.122 1.00 93.00 330 LYS A C 1
ATOM 2664 O O . LYS A 1 330 ? 5.712 1.526 17.273 1.00 93.00 330 LYS A O 1
ATOM 2669 N N . LEU A 1 331 ? 7.409 2.214 15.940 1.00 94.56 331 LEU A N 1
ATOM 2670 C CA . LEU A 1 331 ? 6.784 1.819 14.679 1.00 94.56 331 LEU A CA 1
ATOM 2671 C C . LEU A 1 331 ? 6.949 0.305 14.454 1.00 94.56 331 LEU A C 1
ATOM 2673 O O . LEU A 1 331 ? 7.744 -0.353 15.131 1.00 94.56 331 LEU A O 1
ATOM 2677 N N . ASP A 1 332 ? 6.151 -0.241 13.544 1.00 93.56 332 ASP A N 1
ATOM 2678 C CA . ASP A 1 332 ? 6.153 -1.652 13.136 1.00 93.56 332 ASP A CA 1
ATOM 2679 C C . ASP A 1 332 ? 6.081 -1.743 11.600 1.00 93.56 332 ASP A C 1
ATOM 2681 O O . ASP A 1 332 ? 6.253 -0.722 10.934 1.00 93.56 332 ASP A O 1
ATOM 2685 N N . ASN A 1 333 ? 5.866 -2.936 11.040 1.00 95.25 333 ASN A N 1
ATOM 2686 C CA . ASN A 1 333 ? 5.840 -3.197 9.595 1.00 95.25 333 ASN A CA 1
ATOM 2687 C C . ASN A 1 333 ? 4.615 -2.554 8.895 1.00 95.25 333 ASN A C 1
ATOM 2689 O O . ASN A 1 333 ? 3.684 -3.251 8.522 1.00 95.25 333 ASN A O 1
ATOM 2693 N N . ILE A 1 334 ? 4.531 -1.218 8.825 1.00 97.62 334 ILE A N 1
ATOM 2694 C CA . ILE A 1 334 ? 3.370 -0.520 8.239 1.00 97.62 334 ILE A CA 1
ATOM 2695 C C . ILE A 1 334 ? 3.327 -0.755 6.731 1.00 97.62 334 ILE A C 1
ATOM 2697 O O . ILE A 1 334 ? 4.227 -0.320 6.011 1.00 97.62 334 ILE A O 1
ATOM 2701 N N . GLU A 1 335 ? 2.255 -1.404 6.291 1.00 95.69 335 GLU A N 1
ATOM 2702 C CA . GLU A 1 335 ? 2.095 -1.884 4.919 1.00 95.69 335 GLU A CA 1
ATOM 2703 C C . GLU A 1 335 ? 0.732 -1.557 4.326 1.00 95.69 335 GLU A C 1
ATOM 2705 O O . GLU A 1 335 ? 0.633 -1.561 3.124 1.00 95.69 335 GLU A O 1
ATOM 2710 N N . GLY A 1 336 ? -0.284 -1.156 5.099 1.00 98.25 336 GLY A N 1
ATOM 2711 C CA . GLY A 1 336 ? -1.566 -0.737 4.516 1.00 98.25 336 GLY A CA 1
ATOM 2712 C C . GLY A 1 336 ? -1.912 0.726 4.781 1.00 98.25 336 GLY A C 1
ATOM 2713 O O . GLY A 1 336 ? -1.711 1.217 5.898 1.00 98.25 336 GLY A O 1
ATOM 2714 N N . ILE A 1 337 ? -2.510 1.406 3.796 1.00 98.75 337 ILE A N 1
ATOM 2715 C CA . ILE A 1 337 ? -3.047 2.777 3.897 1.00 98.75 337 ILE A CA 1
ATOM 2716 C C . ILE A 1 337 ? -4.451 2.880 3.304 1.00 98.75 337 ILE A C 1
ATOM 2718 O O . ILE A 1 337 ? -4.743 2.374 2.231 1.00 98.75 337 ILE A O 1
ATOM 2722 N N . CYS A 1 338 ? -5.341 3.629 3.957 1.00 98.50 338 CYS A N 1
ATOM 2723 C CA . CYS A 1 338 ? -6.590 4.039 3.322 1.00 98.50 338 CYS A CA 1
ATOM 2724 C C . CYS A 1 338 ? -7.076 5.410 3.801 1.00 98.50 338 CYS A C 1
ATOM 2726 O O . CYS A 1 338 ? -6.752 5.866 4.902 1.00 98.50 338 CYS A O 1
ATOM 2728 N N . LEU A 1 339 ? -7.933 6.052 3.000 1.00 97.44 339 LEU A N 1
ATOM 2729 C CA . LEU A 1 339 ? -8.792 7.119 3.517 1.00 97.44 339 LEU A CA 1
ATOM 2730 C C . LEU A 1 339 ? -9.820 6.521 4.479 1.00 97.44 339 LEU A C 1
ATOM 2732 O O . LEU A 1 339 ? -10.439 5.501 4.184 1.00 97.44 339 LEU A O 1
ATOM 2736 N N . GLY A 1 340 ? -10.035 7.182 5.610 1.00 96.25 340 GLY A N 1
ATOM 2737 C CA . GLY A 1 340 ? -11.145 6.902 6.511 1.00 96.25 340 GLY A CA 1
ATOM 2738 C C . GLY A 1 340 ? -12.356 7.814 6.249 1.00 96.25 340 GLY A C 1
ATOM 2739 O O . GLY A 1 340 ? -12.443 8.491 5.218 1.00 96.25 340 GLY A O 1
ATOM 2740 N N . PRO A 1 341 ? -13.335 7.849 7.169 1.00 95.44 341 PRO A N 1
ATOM 2741 C CA . PRO A 1 341 ? -14.466 8.762 7.084 1.00 95.44 341 PRO A CA 1
ATOM 2742 C C . PRO A 1 341 ? -14.016 10.211 7.295 1.00 95.44 341 PRO A C 1
ATOM 2744 O O . PRO A 1 341 ? -12.971 10.476 7.893 1.00 95.44 341 PRO A O 1
ATOM 2747 N N . ARG A 1 342 ? -14.840 11.165 6.854 1.00 95.31 342 ARG A N 1
ATOM 2748 C CA . ARG A 1 342 ? -14.655 12.563 7.248 1.00 95.31 342 ARG A CA 1
ATOM 2749 C C . ARG A 1 342 ? -14.973 12.738 8.734 1.00 95.31 342 ARG A C 1
ATOM 2751 O O . ARG A 1 342 ? -15.899 12.118 9.259 1.00 95.31 342 ARG A O 1
ATOM 2758 N N . LEU A 1 343 ? -14.204 13.587 9.402 1.00 96.75 343 LEU A N 1
ATOM 2759 C CA . LEU A 1 343 ? -14.479 14.043 10.760 1.00 96.75 343 LEU A CA 1
ATOM 2760 C C . LEU A 1 343 ? -15.647 15.042 10.769 1.00 96.75 343 LEU A C 1
ATOM 2762 O O . LEU A 1 343 ? -16.035 15.577 9.732 1.00 96.75 343 LEU A O 1
ATOM 2766 N N . LYS A 1 344 ? -16.185 15.344 11.960 1.00 95.62 344 LYS A N 1
ATOM 2767 C CA . LYS A 1 344 ? -17.267 16.337 12.131 1.00 95.62 344 LYS A CA 1
ATOM 2768 C C . LYS A 1 344 ? -16.903 17.734 11.612 1.00 95.62 344 LYS A C 1
ATOM 2770 O O . LYS A 1 344 ? -17.788 18.468 11.204 1.00 95.62 344 LYS A O 1
ATOM 2775 N N . ASN A 1 345 ? -15.619 18.088 11.621 1.00 94.06 345 ASN A N 1
ATOM 2776 C CA . ASN A 1 345 ? -15.115 19.350 11.074 1.00 94.06 345 ASN A CA 1
ATOM 2777 C C . ASN A 1 345 ? -14.920 19.318 9.543 1.00 94.06 345 ASN A C 1
ATOM 2779 O O . ASN A 1 345 ? -14.365 20.255 8.985 1.00 94.06 345 ASN A O 1
ATOM 2783 N N . GLY A 1 346 ? -15.332 18.240 8.869 1.00 93.94 346 GLY A N 1
ATOM 2784 C CA . GLY A 1 346 ? -15.254 18.089 7.417 1.00 93.94 346 GLY A CA 1
ATOM 2785 C C . GLY A 1 346 ? -13.927 17.539 6.891 1.00 93.94 346 GLY A C 1
ATOM 2786 O O . GLY A 1 346 ? -13.892 17.107 5.737 1.00 93.94 346 GLY A O 1
ATOM 2787 N N . ASN A 1 347 ? -12.877 17.487 7.718 1.00 96.19 347 ASN A N 1
ATOM 2788 C CA . ASN A 1 347 ? -11.557 17.014 7.307 1.00 96.19 347 ASN A CA 1
ATOM 2789 C C . ASN A 1 347 ? -11.547 15.509 7.033 1.00 96.19 347 ASN A C 1
ATOM 2791 O O . ASN A 1 347 ? -12.237 14.723 7.689 1.00 96.19 347 ASN A O 1
ATOM 2795 N N . TYR A 1 348 ? -10.721 15.104 6.072 1.00 96.62 348 TYR A N 1
ATOM 2796 C CA . TYR A 1 348 ? -10.458 13.698 5.796 1.00 96.62 348 TYR A CA 1
ATOM 2797 C C . TYR A 1 348 ? -9.647 13.045 6.910 1.00 96.62 348 TYR A C 1
ATOM 2799 O O . TYR A 1 348 ? -8.915 13.707 7.645 1.00 96.62 348 TYR A O 1
ATOM 2807 N N . THR A 1 349 ? -9.743 11.722 6.998 1.00 98.19 349 THR A N 1
ATOM 2808 C CA . THR A 1 349 ? -8.863 10.923 7.849 1.00 98.19 349 THR A CA 1
ATOM 2809 C C . THR A 1 349 ? -8.039 9.962 7.017 1.00 98.19 349 THR A C 1
ATOM 2811 O O . THR A 1 349 ? -8.455 9.544 5.935 1.00 98.19 349 THR A O 1
ATOM 2814 N N . LEU A 1 350 ? -6.874 9.617 7.546 1.00 98.56 350 LEU A N 1
ATOM 2815 C CA . LEU A 1 350 ? -5.986 8.594 7.022 1.00 98.56 350 LEU A CA 1
ATOM 2816 C C . LEU A 1 350 ? -5.837 7.498 8.069 1.00 98.56 350 LEU A C 1
ATOM 2818 O O . LEU A 1 350 ? -5.689 7.803 9.255 1.00 98.56 350 LEU A O 1
ATOM 2822 N N . ILE A 1 351 ? -5.872 6.240 7.646 1.00 98.75 351 ILE A N 1
ATOM 2823 C CA . ILE A 1 351 ? -5.668 5.097 8.532 1.00 98.75 351 ILE A CA 1
ATOM 2824 C C . ILE A 1 351 ? -4.567 4.227 7.949 1.00 98.75 351 ILE A C 1
ATOM 2826 O O . ILE A 1 351 ? -4.576 3.939 6.756 1.00 98.75 351 ILE A O 1
ATOM 2830 N N . LEU A 1 352 ? -3.630 3.836 8.807 1.00 98.75 352 LEU A N 1
ATOM 2831 C CA . LEU A 1 352 ? -2.529 2.937 8.491 1.00 98.75 352 LEU A CA 1
ATOM 2832 C C . LEU A 1 352 ? -2.669 1.644 9.291 1.00 98.75 352 LEU A C 1
ATOM 2834 O O . LEU A 1 352 ? -3.199 1.674 10.409 1.00 98.75 352 LEU A O 1
ATOM 2838 N N . VAL A 1 353 ? -2.154 0.540 8.755 1.00 98.56 353 VAL A N 1
ATOM 2839 C CA . VAL A 1 353 ? -2.043 -0.744 9.456 1.00 98.56 353 VAL A CA 1
ATOM 2840 C C . VAL A 1 353 ? -0.652 -1.339 9.273 1.00 98.56 353 VAL A C 1
ATOM 2842 O O . VAL A 1 353 ? -0.049 -1.197 8.210 1.00 98.56 353 VAL A O 1
ATOM 2845 N N . SER A 1 354 ? -0.140 -1.981 10.322 1.00 97.50 354 SER A N 1
ATOM 2846 C CA . SER A 1 354 ? 1.054 -2.809 10.227 1.00 97.50 354 SER A CA 1
ATOM 2847 C C . SER A 1 354 ? 0.743 -4.289 10.153 1.00 97.50 354 SER A C 1
ATOM 2849 O O . SER A 1 354 ? -0.066 -4.820 10.930 1.00 97.50 354 SER A O 1
ATOM 2851 N N . ASP A 1 355 ? 1.507 -4.948 9.300 1.00 96.25 355 ASP A N 1
ATOM 2852 C CA . ASP A 1 355 ? 1.716 -6.368 9.369 1.00 96.25 355 ASP A CA 1
ATOM 2853 C C . ASP A 1 355 ? 2.580 -6.704 10.602 1.00 96.25 355 ASP A C 1
ATOM 2855 O O . ASP A 1 355 ? 3.441 -5.945 11.053 1.00 96.25 355 ASP A O 1
ATOM 2859 N N . ASN A 1 356 ? 2.283 -7.836 11.225 1.00 94.69 356 ASN A N 1
ATOM 2860 C CA . ASN A 1 356 ? 3.060 -8.377 12.323 1.00 94.69 356 ASN A CA 1
ATOM 2861 C C . ASN A 1 356 ? 3.902 -9.590 11.920 1.00 94.69 356 ASN A C 1
ATOM 2863 O O . ASN A 1 356 ? 4.501 -10.185 12.818 1.00 94.69 356 ASN A O 1
ATOM 2867 N N . ASN A 1 357 ? 3.910 -10.004 10.647 1.00 92.75 357 ASN A N 1
ATOM 2868 C CA . ASN A 1 357 ? 4.575 -11.200 10.125 1.00 92.75 357 ASN A CA 1
ATOM 2869 C C . ASN A 1 357 ? 4.257 -12.479 10.930 1.00 92.75 357 ASN A C 1
ATOM 2871 O O . ASN A 1 357 ? 5.066 -13.411 10.999 1.00 92.75 357 ASN A O 1
ATOM 2875 N N . PHE A 1 358 ? 3.142 -12.497 11.674 1.00 93.56 358 PHE A N 1
ATOM 2876 C CA . PHE A 1 358 ? 2.853 -13.496 12.714 1.00 93.56 358 PHE A CA 1
ATOM 2877 C C . PHE A 1 358 ? 4.006 -13.707 13.726 1.00 93.56 358 PHE A C 1
ATOM 2879 O O . PHE A 1 358 ? 4.133 -14.754 14.361 1.00 93.56 358 PHE A O 1
ATOM 2886 N N . ASN A 1 359 ? 4.849 -12.691 13.918 1.00 91.06 359 ASN A N 1
ATOM 2887 C CA . ASN A 1 359 ? 6.022 -12.693 14.778 1.00 91.06 359 ASN A CA 1
ATOM 2888 C C . ASN A 1 359 ? 5.716 -12.066 16.147 1.00 91.06 359 ASN A C 1
ATOM 2890 O O . ASN A 1 359 ? 5.199 -10.951 16.251 1.00 91.06 359 ASN A O 1
ATOM 2894 N N . ALA A 1 360 ? 6.096 -12.747 17.232 1.00 88.19 360 ALA A N 1
ATOM 2895 C CA . ALA A 1 360 ? 5.851 -12.287 18.602 1.00 88.19 360 ALA A CA 1
ATOM 2896 C C . ALA A 1 360 ? 6.526 -10.943 18.963 1.00 88.19 360 ALA A C 1
ATOM 2898 O O . ALA A 1 360 ? 6.146 -10.311 19.949 1.00 88.19 360 ALA A O 1
ATOM 2899 N N . ARG A 1 361 ? 7.530 -10.499 18.193 1.00 87.75 361 ARG A N 1
ATOM 2900 C CA . ARG A 1 361 ? 8.259 -9.232 18.409 1.00 87.75 361 ARG A CA 1
ATOM 2901 C C . ARG A 1 361 ? 7.654 -8.037 17.667 1.00 87.75 361 ARG A C 1
ATOM 2903 O O . ARG A 1 361 ? 7.968 -6.889 18.012 1.00 87.75 361 ARG A O 1
ATOM 2910 N N . GLN A 1 362 ? 6.814 -8.312 16.679 1.00 90.75 362 GLN A N 1
ATOM 2911 C CA . GLN A 1 362 ? 6.053 -7.327 15.920 1.00 90.75 362 GLN A CA 1
ATOM 2912 C C . GLN A 1 362 ? 4.605 -7.311 16.406 1.00 90.75 362 GLN A C 1
ATOM 2914 O O . GLN A 1 362 ? 4.214 -8.124 17.248 1.00 90.75 362 GLN A O 1
ATOM 2919 N N . ARG A 1 363 ? 3.819 -6.334 15.964 1.00 92.50 363 ARG A N 1
ATOM 2920 C CA . ARG A 1 363 ? 2.431 -6.161 16.404 1.00 92.50 363 ARG A CA 1
ATOM 2921 C C . ARG A 1 363 ? 1.570 -5.715 15.239 1.00 92.50 363 ARG A C 1
ATOM 2923 O O . ARG A 1 363 ? 2.064 -5.084 14.315 1.00 92.50 363 ARG A O 1
ATOM 2930 N N . THR A 1 364 ? 0.272 -5.977 15.337 1.00 95.69 364 THR A N 1
ATOM 2931 C CA . THR A 1 364 ? -0.706 -5.372 14.435 1.00 95.69 364 THR A CA 1
ATOM 2932 C C . THR A 1 364 ? -1.115 -4.024 15.018 1.00 95.69 364 THR A C 1
ATOM 2934 O O . THR A 1 364 ? -1.881 -3.952 15.987 1.00 95.69 364 THR A O 1
ATOM 2937 N N . LEU A 1 365 ? -0.559 -2.956 14.454 1.00 96.19 365 LEU A N 1
ATOM 2938 C CA . LEU A 1 365 ? -0.740 -1.573 14.871 1.00 96.19 365 LEU A CA 1
ATOM 2939 C C . LEU A 1 365 ? -1.592 -0.843 13.835 1.00 96.19 365 LEU A C 1
ATOM 2941 O O . LEU A 1 365 ? -1.204 -0.727 12.682 1.00 96.19 365 LEU A O 1
ATOM 2945 N N . PHE A 1 366 ? -2.719 -0.291 14.268 1.00 98.12 366 PHE A N 1
ATOM 2946 C CA . PHE A 1 366 ? -3.487 0.669 13.487 1.00 98.12 366 PHE A CA 1
ATOM 2947 C C . PHE A 1 366 ? -3.177 2.081 13.965 1.00 98.12 366 PHE A C 1
ATOM 2949 O O . PHE A 1 366 ? -3.179 2.334 15.172 1.00 98.12 366 PHE A O 1
ATOM 2956 N N . MET A 1 367 ? -2.977 3.012 13.039 1.00 98.25 367 MET A N 1
ATOM 2957 C CA . MET A 1 367 ? -2.759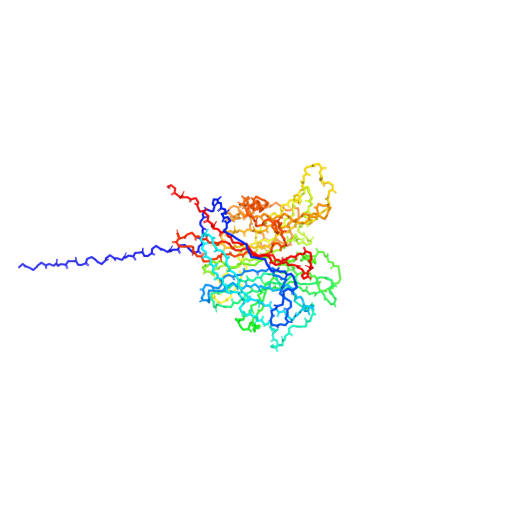 4.430 13.335 1.00 98.25 367 MET A CA 1
ATOM 2958 C C . MET A 1 367 ? -3.767 5.269 12.559 1.00 98.25 367 MET A C 1
ATOM 2960 O O . MET A 1 367 ? -3.990 5.013 11.382 1.00 98.25 367 MET A O 1
ATOM 2964 N N . ALA A 1 368 ? -4.374 6.260 13.207 1.00 98.56 368 ALA A N 1
ATOM 2965 C CA . ALA A 1 368 ? -5.317 7.174 12.575 1.00 98.56 368 ALA A CA 1
ATOM 2966 C C . ALA A 1 368 ? -4.800 8.613 12.632 1.00 98.56 368 ALA A C 1
ATOM 2968 O O . ALA A 1 368 ? -4.278 9.062 13.657 1.00 98.56 368 ALA A O 1
ATOM 2969 N N . PHE A 1 369 ? -5.004 9.337 11.537 1.00 98.56 369 PHE A N 1
ATOM 2970 C CA . PHE A 1 369 ? -4.598 10.723 11.362 1.00 98.56 369 PHE A CA 1
ATOM 2971 C C . PHE A 1 369 ? -5.747 11.547 10.789 1.00 98.56 369 PHE A C 1
ATOM 2973 O O . PHE A 1 369 ? -6.558 11.056 10.005 1.00 98.56 369 PHE A O 1
ATOM 2980 N N . GLU A 1 370 ? -5.797 12.815 11.164 1.00 98.25 370 GLU A N 1
ATOM 2981 C CA . GLU A 1 370 ? -6.557 13.850 10.484 1.00 98.25 370 GLU A CA 1
ATOM 2982 C C . GLU A 1 370 ? -5.686 14.434 9.365 1.00 98.25 370 GLU A C 1
ATOM 2984 O O . GLU A 1 370 ? -4.518 14.764 9.580 1.00 98.25 370 GLU A O 1
ATOM 2989 N N . ILE A 1 371 ? -6.254 14.562 8.170 1.00 97.69 371 ILE A N 1
ATOM 2990 C CA . ILE A 1 371 ? -5.607 15.206 7.029 1.00 97.69 371 ILE A CA 1
ATOM 2991 C C . ILE A 1 371 ? -5.947 16.691 7.081 1.00 97.69 371 ILE A C 1
ATOM 2993 O O . ILE A 1 371 ? -7.110 17.073 6.950 1.00 97.69 371 ILE A O 1
ATOM 2997 N N . ILE A 1 372 ? -4.927 17.529 7.243 1.00 96.38 372 ILE A N 1
ATOM 2998 C CA . ILE A 1 372 ? -5.085 18.981 7.227 1.00 96.38 372 ILE A CA 1
ATOM 2999 C C . ILE A 1 372 ? -4.702 19.488 5.846 1.00 96.38 372 ILE A C 1
ATOM 3001 O O . ILE A 1 372 ? -3.565 19.326 5.397 1.00 96.38 372 ILE A O 1
ATOM 3005 N N . GLU A 1 373 ? -5.651 20.117 5.165 1.00 93.12 373 GLU A N 1
ATOM 3006 C CA . GLU A 1 373 ? -5.423 20.690 3.844 1.00 93.12 373 GLU A CA 1
ATOM 3007 C C . GLU A 1 373 ? -4.885 22.124 3.937 1.00 93.12 373 GLU A C 1
ATOM 3009 O O . GLU A 1 373 ? -5.211 22.888 4.849 1.00 93.12 373 GLU A O 1
ATOM 3014 N N . LYS A 1 374 ? -4.054 22.521 2.970 1.00 88.38 374 LYS A N 1
ATOM 3015 C CA . LYS A 1 374 ? -3.723 23.931 2.766 1.00 88.38 374 LYS A CA 1
ATOM 3016 C C . LYS A 1 374 ? -4.994 24.651 2.329 1.00 88.38 374 LYS A C 1
ATOM 3018 O O . LYS A 1 374 ? -5.566 24.294 1.300 1.00 88.38 374 LYS A O 1
ATOM 3023 N N . LYS A 1 375 ? -5.395 25.690 3.066 1.00 77.25 375 LYS A N 1
ATOM 3024 C CA . LYS A 1 375 ? -6.425 26.621 2.594 1.00 77.25 375 LYS A CA 1
ATOM 3025 C C . LYS A 1 375 ? -5.955 27.207 1.261 1.00 77.25 375 LYS A C 1
ATOM 3027 O O . LYS A 1 375 ? -4.851 27.748 1.185 1.00 77.25 375 LYS A O 1
ATOM 3032 N N . THR A 1 376 ? -6.750 27.047 0.210 1.00 62.66 376 THR A N 1
ATOM 3033 C CA . THR A 1 376 ? -6.613 27.871 -0.992 1.00 62.66 376 THR A CA 1
ATOM 3034 C C . THR A 1 376 ? -6.947 29.298 -0.577 1.00 62.66 376 THR A C 1
ATOM 3036 O O . THR A 1 376 ? -8.027 29.516 -0.031 1.00 62.66 376 THR A O 1
ATOM 3039 N N . LYS A 1 377 ? -5.969 30.201 -0.709 1.00 43.41 377 LYS A N 1
ATOM 3040 C CA . LYS A 1 377 ? -6.221 31.640 -0.625 1.00 43.41 377 LYS A CA 1
ATOM 3041 C C . LYS A 1 377 ? -7.113 32.061 -1.779 1.00 43.41 377 LYS A C 1
ATOM 3043 O O . LYS A 1 377 ? -6.963 31.431 -2.854 1.00 43.41 377 LYS A O 1
#

Secondary structure (DSSP, 8-state):
------------------SS-SSEEEEEEEEEEEEETT-EETTEE---EEEEEEETTTTEEEEEE---SSSSSSEEEEEEEEEETTEEEEEEEEEEE-B-TTSSBPPTTS--EEEEEE-TTS-EEEEE--BTTSSSPBPPEEEEE-TTS-EEEEEP--GGGSPPSSS---SSPBTTBSEEEEEE-TTSSEEEEEESS--TTT-PPP-SS--EEEEEEEEEEETTEEEEEEEEEEEEPPP---GGGTT---EEEEEEEEESSSSEEEEEEEEEEGGGTEEEEEEEEEE--TTS---TT-S--TT----PPEEEEEEEGGGGGGGS-GGG-S--EEEEEEE-PPPTTS--EEEEEEE-TT-TTSEEEEEEEEEEEPPP-

pLDDT: mean 92.8, std 12.2, range [36.03, 98.81]

Nearest PDB structures (foldseek):
  8dk0-assembly1_A  TM=4.944E-01  e=3.503E-05  Rhodopseudomonas palustris CGA009
  6zea-assembly1_A  TM=4.553E-01  e=1.471E-04  Catharanthus roseus
  4udk-assembly1_C  TM=4.682E-01  e=5.611E-04  uncultured organism
  6sg8-assembly1_A  TM=3.557E-01  e=5.803E-02  Sosuga virus

Foldseek 3Di:
DDDDDDDDDDDPPPDPPQLFFDFFDAWFFQAKDWDFQCDDDPQFGPFQFQAWEQDPVVRWIKTWHQQQDPRHFGKIWIWHWDDASHDTDIDTDDIAFAADPVRHTDDGNQFGWHYWEAAPVRKIWTWTFWAVPDQQTGFIWIWIAHPNNYTDGTADDDPQQGADRDDDGQGHADGVFGWRAWEAASVRQKIKIKTFFDTNQAFDFAAQVAWGKIKIWMWGDDPPGTDTPFIFIDTWGHADDDPVPSVFDKHKTFQYWYHNDPFWIKTWIWIAGPVVRAIKIWIKIWGDDPQFDGCVVPSYNPPDDTHGIDIDTRDTCLVCLVVHDPVDSGDFQWRYKYWHDAHPVRFIKIKIWHGQVSDSVGITMIIMITGDRDDDD

Mean predicted aligned error: 5.39 Å